Protein AF-A0A6A4VAV4-F1 (afdb_monomer_lite)

Sequence (435 aa):
MSGMREVYRAGWLKKITSDDKKKSFKNPRVEKVWMVFCVHDEQTPFLEQYGSRQAAAGHQPEFGYPLAECYHVSASIRPTLASEHEFVITLRQDVVKFSSSRSEVINDWISILRNQLHELKVLESKSNLYSKAPRLPMQFGLQRDPNSPLPAPPQPPVLSAPLLGSSAHWTRFDDEPSSPLPSPPPLPGVPSSAAPLTPPTPPAAGGRVAADEHDGAARQLSLREHQVMVLRREIAHRPGVRMMLPRRTVSGALALVDGFGAVWLAGWRWKEQPALACALHVGDRIASVAGVAVTSAAEFGRLVKQQQAPVVELVVQRMPHAIVVAMKREHEGQPLGLVRDGATGELLQVLPDGLAASHGLPARSGSADGLSLCNWYITEVNSRAVSLFSKGDELGSRLAAVGRDISLVVQPADLVKLLKRQLKAIRGYKQYVVQ

Organism: Amphibalanus amphitrite (NCBI:txid1232801)

Foldseek 3Di:
DAFDKAWLDKDWWWWWADPPPDPDLPATDTDIWIWTWIAGNLQWTKIFTDPDPVCVVVVNGPDIDTCLQWADKAWDPDDSDPQWTKIWIDGPVDIIMIIDNDPVVSVVVRVSVVVVCVVSVSYPPDDDPDDDDPPDPPPPDDDDPPPDDDDDDDDDDDDPDDDDDDDDDDDDDDDDDDDDDDDDDDDDDDDDDDDDDDDDDDDDDDDDPPPPPDDPDPPPDDPLSVVLVVLVVQLPPVQADKDKAFLCQQQAFFDWAADLQFIFTLFGLCVVCVVCLVPDFGQKTWQDKQPHGDRDPVVSNVSSVPDPDRIIMTGINRNNQKDKFKFFAPFQPQFQQFDDPQFFQWTPFRHCPGRVNVRPDDGWGQASNNPDTATKGWQDKSSFGDWRRGGGNPVVVVVNPDGGIIMTMIGGPNSSVSSVVVCVVDVVSVSGTGD

pLDDT: mean 78.25, std 22.84, range [26.05, 98.12]

Secondary structure (DSSP, 8-state):
----EEEEEEEEEEEEE--TT----S--EEEEEEEEEEEETTTEEEEEEESSHHHHHTT--SEEEE-TTEEEEEE-SS-SSTT-EEEEEEESS-EEEEEES-HHHHHHHHHHHHHHHHHTTSS-SS---PPP-------------TTSPPPPPPPPP-------------------------PPPP-----------PPPPPPP------------------HHHHHHHHHHHHHH-TT-EEEEEEHHHHHHTEEEEEETTEEEEEEE-TTT-GGGGGT--TTPEEEEETTEE-SSHHHHHHHHHH--SSEEEEEEE--TT-EEEEEE-SSTT---SEEE-SSSSEEEEE-TTSHHHHTT--SSEEPTTSSSEE-EEEEEETTEEPPTT--TTHHHHHHHHS-SEEEEEEEEHHHHHHHHHHHHHSTTGGGG---

Radius of gyration: 32.12 Å; chains: 1; bounding box: 77×94×71 Å

InterPro domains:
  IPR011993 PH-like domain superfamily [G3DSA:2.30.29.30] (2-116)
  IPR036034 PDZ superfamily [G3DSA:2.30.42.10] (271-326)
  IPR036034 PDZ superfamily [SSF50156] (272-330)
  IPR051230 Amyloid-beta 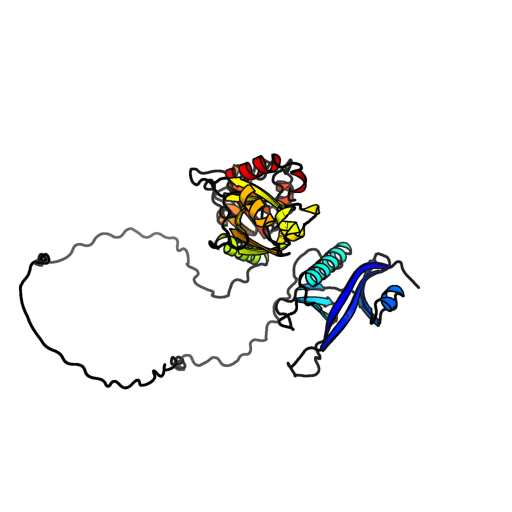A4 Precursor Protein-Binding [PTHR12345] (256-422)

Structure (mmCIF, N/CA/C/O backbone):
data_AF-A0A6A4VAV4-F1
#
_entry.id   AF-A0A6A4VAV4-F1
#
loop_
_atom_site.group_PDB
_atom_site.id
_atom_site.type_symbol
_atom_site.label_atom_id
_atom_site.label_alt_id
_atom_site.label_comp_id
_atom_site.label_asym_id
_atom_site.label_entity_id
_atom_site.label_seq_id
_atom_site.pdbx_PDB_ins_code
_atom_site.Cartn_x
_atom_site.Cartn_y
_atom_site.Cartn_z
_atom_site.occupancy
_atom_site.B_iso_or_equiv
_atom_site.auth_seq_id
_atom_site.auth_comp_id
_atom_site.auth_asym_id
_atom_site.auth_atom_id
_atom_site.pdbx_PDB_model_num
ATOM 1 N N . MET A 1 1 ? 33.972 25.499 23.492 1.00 36.56 1 MET A N 1
ATOM 2 C CA . MET A 1 1 ? 33.614 26.351 22.340 1.00 36.56 1 MET A CA 1
ATOM 3 C C . MET A 1 1 ? 32.348 25.751 21.764 1.00 36.56 1 MET A C 1
ATOM 5 O O . MET A 1 1 ? 32.410 24.633 21.278 1.00 36.56 1 MET A O 1
ATOM 9 N N . SER A 1 2 ? 31.197 26.383 22.003 1.00 47.34 2 SER A N 1
ATOM 10 C CA . SER A 1 2 ? 29.895 25.807 21.648 1.00 47.34 2 SER A CA 1
ATOM 11 C C . SER A 1 2 ? 29.624 26.073 20.175 1.00 47.34 2 SER A C 1
ATOM 13 O O . SER A 1 2 ? 29.247 27.188 19.820 1.00 47.34 2 SER A O 1
ATOM 15 N N . GLY A 1 3 ? 29.848 25.061 19.342 1.00 57.44 3 GLY A N 1
ATOM 16 C CA . GLY A 1 3 ? 29.290 25.013 17.996 1.00 57.44 3 GLY A CA 1
ATOM 17 C C . GLY A 1 3 ? 27.760 25.062 18.024 1.00 57.44 3 GLY A C 1
ATOM 18 O O . GLY A 1 3 ? 27.133 24.884 19.079 1.00 57.44 3 GLY A O 1
ATOM 19 N N . MET A 1 4 ? 27.144 25.334 16.877 1.00 74.50 4 MET A N 1
ATOM 20 C CA . MET A 1 4 ? 25.686 25.326 16.755 1.00 74.50 4 MET A CA 1
ATOM 21 C C . MET A 1 4 ? 25.205 23.874 16.850 1.00 74.50 4 MET A C 1
ATOM 23 O O . MET A 1 4 ? 25.544 23.043 16.013 1.00 74.50 4 MET A O 1
ATOM 27 N N . ARG A 1 5 ? 24.449 23.550 17.904 1.00 85.06 5 ARG A N 1
ATOM 28 C CA . ARG A 1 5 ? 23.955 22.194 18.179 1.00 85.06 5 ARG A CA 1
ATOM 29 C C . ARG A 1 5 ? 22.462 22.116 17.900 1.00 85.06 5 ARG A C 1
ATOM 31 O O . ARG A 1 5 ? 21.663 22.710 18.624 1.00 85.06 5 ARG A O 1
ATOM 38 N N . GLU A 1 6 ? 22.082 21.305 16.926 1.00 88.44 6 GLU A N 1
ATOM 39 C CA . GLU A 1 6 ? 20.685 21.028 16.613 1.00 88.44 6 GLU A CA 1
ATOM 40 C C . GLU A 1 6 ? 20.269 19.658 17.157 1.00 88.44 6 GLU A C 1
ATOM 42 O O . GLU A 1 6 ? 20.900 18.639 16.877 1.00 88.44 6 GLU A O 1
ATOM 47 N N . VAL A 1 7 ? 19.207 19.621 17.966 1.00 90.06 7 VAL A N 1
ATOM 48 C CA . VAL A 1 7 ? 18.705 18.390 18.590 1.00 90.06 7 VAL A CA 1
ATOM 49 C C . VAL A 1 7 ? 17.543 17.830 17.779 1.00 90.06 7 VAL A C 1
ATOM 51 O O . VAL A 1 7 ? 16.471 18.423 17.726 1.00 90.06 7 VAL A O 1
ATOM 54 N N . TYR A 1 8 ? 17.730 16.630 17.236 1.00 88.06 8 TYR A N 1
ATOM 55 C CA . TYR A 1 8 ? 16.734 15.943 16.412 1.00 88.06 8 TYR A CA 1
ATOM 56 C C . TYR A 1 8 ? 15.866 14.988 17.226 1.00 88.06 8 TYR A C 1
ATOM 58 O O . TYR A 1 8 ? 14.687 14.782 16.928 1.00 88.06 8 TYR A O 1
ATOM 66 N N . ARG A 1 9 ? 16.433 14.388 18.280 1.00 92.94 9 ARG A N 1
ATOM 67 C CA . ARG A 1 9 ? 15.683 13.516 19.185 1.00 92.94 9 ARG A CA 1
ATOM 68 C C . ARG A 1 9 ? 16.290 13.484 20.578 1.00 92.94 9 ARG A C 1
ATOM 70 O O . ARG A 1 9 ? 17.496 13.356 20.719 1.00 92.94 9 ARG A O 1
ATOM 77 N N . ALA A 1 10 ? 15.450 13.510 21.611 1.00 94.12 10 ALA A N 1
ATOM 78 C CA . ALA A 1 10 ? 15.866 13.276 22.990 1.00 94.12 10 ALA A CA 1
ATOM 79 C C . ALA A 1 10 ? 14.860 12.387 23.730 1.00 94.12 10 ALA A C 1
ATOM 81 O O . ALA A 1 10 ? 13.654 12.468 23.486 1.00 94.12 10 ALA A O 1
ATOM 82 N N . GLY A 1 11 ? 15.337 11.545 24.645 1.00 93.19 11 GLY A N 1
ATOM 83 C CA . GLY A 1 11 ? 14.458 10.730 25.478 1.00 93.19 11 GLY A CA 1
ATOM 84 C C . GLY A 1 11 ? 15.163 9.630 26.263 1.00 93.19 11 GLY A C 1
ATOM 85 O O . GLY A 1 11 ? 16.340 9.342 26.063 1.00 93.19 11 GLY A O 1
ATOM 86 N N . TRP A 1 12 ? 14.406 8.993 27.156 1.00 93.81 12 TRP A N 1
ATOM 87 C CA . TRP A 1 12 ? 14.883 7.853 27.935 1.00 93.81 12 TRP A CA 1
ATOM 88 C C . TRP A 1 12 ? 15.000 6.596 27.073 1.00 93.81 12 TRP A C 1
ATOM 90 O O . TRP A 1 12 ? 14.033 6.196 26.421 1.00 93.81 12 TRP A O 1
ATOM 100 N N . LEU A 1 13 ? 16.154 5.940 27.156 1.00 94.25 13 LEU A N 1
ATOM 101 C CA . LEU A 1 13 ? 16.401 4.608 26.612 1.00 94.25 13 LEU A CA 1
ATOM 102 C C . LEU A 1 13 ? 17.072 3.729 27.667 1.00 94.25 13 LEU A C 1
ATOM 104 O O . LEU A 1 13 ? 17.615 4.219 28.657 1.00 94.25 13 LEU A O 1
ATOM 108 N N . LYS A 1 14 ? 17.016 2.417 27.463 1.00 93.44 14 LYS A N 1
A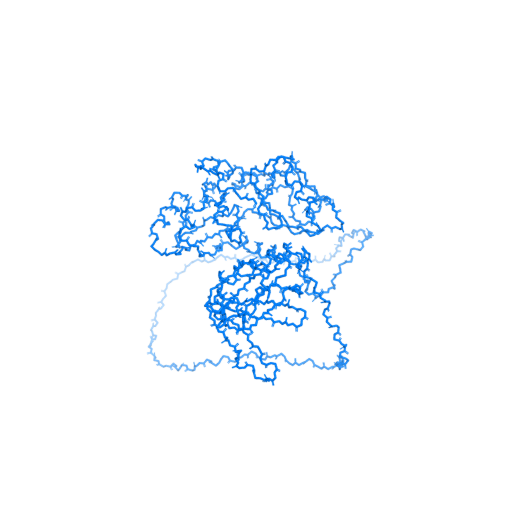TOM 109 C CA . LYS A 1 14 ? 17.771 1.448 28.252 1.00 93.44 14 LYS A CA 1
ATOM 110 C C . LYS A 1 14 ? 18.984 1.005 27.439 1.00 93.44 14 LYS A C 1
ATOM 112 O O . LYS A 1 14 ? 18.829 0.381 26.400 1.00 93.44 14 LYS A O 1
ATOM 117 N N . LYS A 1 15 ? 20.190 1.364 27.860 1.00 91.81 15 LYS A N 1
ATOM 118 C CA . LYS A 1 15 ? 21.441 0.940 27.229 1.00 91.81 15 LYS A CA 1
ATOM 119 C C . LYS A 1 15 ? 21.778 -0.473 27.687 1.00 91.81 15 LYS A C 1
ATOM 121 O O . LYS A 1 15 ? 21.835 -0.735 28.886 1.00 91.81 15 LYS A O 1
ATOM 126 N N . ILE A 1 16 ? 22.008 -1.368 26.734 1.00 90.12 16 ILE A N 1
ATOM 127 C CA . ILE A 1 16 ? 22.388 -2.757 26.983 1.00 90.12 16 ILE A CA 1
ATOM 128 C C . ILE A 1 16 ? 23.901 -2.868 26.795 1.00 90.12 16 ILE A C 1
ATOM 130 O O . ILE A 1 16 ? 24.410 -2.627 25.701 1.00 90.12 16 ILE A O 1
ATOM 134 N N . THR A 1 17 ? 24.619 -3.255 27.848 1.00 83.81 17 THR A N 1
ATOM 135 C CA . THR A 1 17 ? 26.060 -3.539 27.796 1.00 83.81 17 THR A CA 1
ATOM 136 C C . THR A 1 17 ? 26.310 -5.041 27.951 1.00 83.81 17 THR A C 1
ATOM 138 O O . THR A 1 17 ? 25.770 -5.693 28.851 1.00 83.81 17 THR A O 1
ATOM 141 N N . SER A 1 18 ? 27.098 -5.601 27.028 1.00 65.38 18 SER A N 1
ATOM 142 C CA . SER A 1 18 ? 27.566 -6.990 27.073 1.00 65.38 18 SER A CA 1
ATOM 143 C C . SER A 1 18 ? 28.964 -7.001 27.682 1.00 65.38 18 SER A C 1
ATOM 145 O O . SER A 1 18 ? 29.849 -6.300 27.202 1.00 65.38 18 SER A O 1
ATOM 147 N N . ASP A 1 19 ? 29.157 -7.747 28.765 1.00 54.88 19 ASP A N 1
ATOM 148 C CA . ASP A 1 19 ? 30.446 -7.835 29.453 1.00 54.88 19 ASP A CA 1
ATOM 149 C C . ASP A 1 19 ? 31.279 -8.945 28.785 1.00 54.88 19 ASP A C 1
ATOM 151 O O . ASP A 1 19 ? 31.234 -10.106 29.196 1.00 54.88 19 ASP A O 1
ATOM 155 N N . ASP A 1 20 ? 32.015 -8.615 27.715 1.00 47.38 20 ASP A N 1
ATOM 156 C CA . ASP A 1 20 ? 32.758 -9.597 26.895 1.00 47.38 20 ASP A CA 1
ATOM 157 C C . ASP A 1 20 ? 33.827 -10.384 27.682 1.00 47.38 20 ASP A C 1
ATOM 159 O O . ASP A 1 20 ? 34.328 -11.414 27.229 1.00 47.38 20 ASP A O 1
ATOM 163 N N . LYS A 1 21 ? 34.159 -9.950 28.905 1.00 45.97 21 LYS A N 1
ATOM 164 C CA . LYS A 1 21 ? 35.156 -10.600 29.769 1.00 45.97 21 LYS A CA 1
ATOM 165 C C . LYS A 1 21 ? 34.605 -11.722 30.648 1.00 45.97 21 LYS A C 1
ATOM 167 O O . LYS A 1 21 ? 35.391 -12.418 31.290 1.00 45.97 21 LYS A O 1
ATOM 172 N N . LYS A 1 22 ? 33.289 -11.954 30.690 1.00 43.97 22 LYS A N 1
ATOM 173 C CA . LYS A 1 22 ? 32.706 -13.060 31.463 1.00 43.97 22 LYS A CA 1
ATOM 174 C C . LYS A 1 22 ? 31.881 -13.954 30.552 1.00 43.97 22 LYS A C 1
ATOM 176 O O . LYS A 1 22 ? 30.805 -13.580 30.109 1.00 43.97 22 LYS A O 1
ATOM 181 N N . LYS A 1 23 ? 32.350 -15.194 30.367 1.00 39.53 23 LYS A N 1
ATOM 182 C CA . LYS A 1 23 ? 31.624 -16.332 29.764 1.00 39.53 23 LYS A CA 1
ATOM 183 C C . LYS A 1 23 ? 30.391 -16.760 30.593 1.00 39.53 23 LYS A C 1
ATOM 185 O O . LYS A 1 23 ? 30.152 -17.945 30.796 1.00 39.53 23 LYS A O 1
ATOM 190 N N . SER A 1 24 ? 29.627 -15.810 31.124 1.00 41.53 24 SER A N 1
ATOM 191 C CA . SER A 1 24 ? 28.392 -16.039 31.861 1.00 41.53 24 SER A CA 1
ATOM 192 C C . SER A 1 24 ? 27.246 -15.425 31.067 1.00 41.53 24 SER A C 1
ATOM 194 O O . SER A 1 24 ? 26.990 -14.227 31.132 1.00 41.53 24 SER A O 1
ATOM 196 N N . PHE A 1 25 ? 26.541 -16.273 30.322 1.00 51.19 25 PHE A N 1
ATOM 197 C CA . PHE A 1 25 ? 25.332 -15.976 29.540 1.00 51.19 25 PHE A CA 1
ATOM 198 C C . PHE A 1 25 ? 24.112 -15.559 30.395 1.00 51.19 25 PHE A C 1
ATOM 200 O O . PHE A 1 25 ? 22.973 -15.771 29.993 1.00 51.19 25 PHE A O 1
ATOM 207 N N . LYS A 1 26 ? 24.308 -15.023 31.605 1.00 54.31 26 LYS A N 1
ATOM 208 C CA . LYS A 1 26 ? 23.257 -14.984 32.634 1.00 54.31 26 LYS A CA 1
ATOM 209 C C . LYS A 1 26 ? 22.776 -13.601 33.064 1.00 54.31 26 LYS A C 1
ATOM 211 O O . LYS A 1 26 ? 22.224 -13.515 34.146 1.00 54.31 26 LYS A O 1
ATOM 216 N N . ASN A 1 27 ? 22.957 -12.558 32.253 1.00 59.16 27 ASN A N 1
ATOM 217 C CA . ASN A 1 27 ? 22.056 -11.393 32.107 1.00 59.16 27 ASN A CA 1
ATOM 218 C C . ASN A 1 27 ? 22.860 -10.180 31.605 1.00 59.16 27 ASN A C 1
ATOM 220 O O . ASN A 1 27 ? 23.871 -9.837 32.223 1.00 59.16 27 ASN A O 1
ATOM 224 N N . PRO A 1 28 ? 22.432 -9.508 30.523 1.00 70.94 28 PRO A N 1
ATOM 225 C CA . PRO A 1 28 ? 23.055 -8.257 30.101 1.00 70.94 28 PRO A CA 1
ATOM 226 C C . PRO A 1 28 ? 22.846 -7.167 31.162 1.00 70.94 28 PRO A C 1
ATOM 228 O O . PRO A 1 28 ? 21.805 -7.126 31.824 1.00 70.94 28 PRO A O 1
ATOM 231 N N . ARG A 1 29 ? 23.810 -6.253 31.310 1.00 82.00 29 ARG A N 1
ATOM 232 C CA . ARG A 1 29 ? 23.615 -5.065 32.152 1.00 82.00 29 ARG A CA 1
ATOM 233 C C . ARG A 1 29 ? 22.780 -4.049 31.386 1.00 82.00 29 ARG A C 1
ATOM 235 O O . ARG A 1 29 ? 23.094 -3.722 30.243 1.00 82.00 29 ARG A O 1
ATOM 242 N N . VAL A 1 30 ? 21.727 -3.558 32.030 1.00 85.75 30 VAL A N 1
ATOM 243 C CA . VAL A 1 30 ? 20.760 -2.634 31.435 1.00 85.75 30 VAL A CA 1
ATOM 244 C C . VAL A 1 30 ? 20.729 -1.362 32.266 1.00 85.75 30 VAL A C 1
ATOM 246 O O . VAL A 1 30 ? 20.375 -1.399 33.442 1.00 85.75 30 VAL A O 1
ATOM 249 N N . GLU A 1 31 ? 21.085 -0.239 31.656 1.00 89.88 31 GLU A N 1
ATOM 250 C CA . GLU A 1 31 ? 21.166 1.060 32.323 1.00 89.88 31 GLU A CA 1
ATOM 251 C C . GLU A 1 31 ? 20.177 2.042 31.692 1.00 89.88 31 GLU A C 1
ATOM 253 O O . GLU A 1 31 ? 20.139 2.199 30.473 1.00 89.88 31 GLU A O 1
ATOM 258 N N . LYS A 1 32 ? 19.352 2.710 32.504 1.00 91.88 32 LYS A N 1
ATOM 259 C CA . LYS A 1 32 ? 18.422 3.727 32.002 1.00 91.88 32 LYS A CA 1
ATOM 260 C C . LYS A 1 32 ? 19.161 5.053 31.839 1.00 91.88 32 LYS A C 1
ATOM 262 O O . LYS A 1 32 ? 19.574 5.646 32.826 1.00 91.88 32 LYS A O 1
ATOM 267 N N . VAL A 1 33 ? 19.252 5.534 30.606 1.00 92.69 33 VAL A N 1
ATOM 268 C CA . VAL A 1 33 ? 20.050 6.705 30.227 1.00 92.69 33 VAL A CA 1
ATOM 269 C C . VAL A 1 33 ? 19.212 7.715 29.450 1.00 92.69 33 VAL A C 1
ATOM 271 O O . VAL A 1 33 ? 18.290 7.341 28.713 1.00 92.69 33 VAL A O 1
ATOM 274 N N . TRP A 1 34 ? 19.501 9.006 29.624 1.00 93.38 34 TRP A N 1
ATOM 275 C CA . TRP A 1 34 ? 18.897 10.055 28.807 1.00 93.38 34 TRP A CA 1
ATOM 276 C C . TRP A 1 34 ? 19.746 10.248 27.557 1.00 93.38 34 TRP A C 1
ATOM 278 O O . TRP 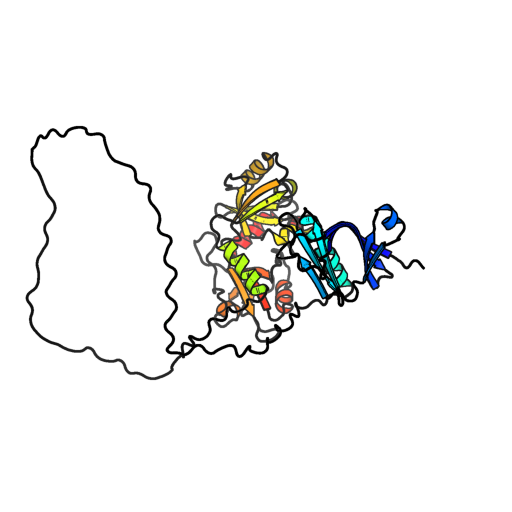A 1 34 ? 20.889 10.692 27.636 1.00 93.38 34 TRP A O 1
ATOM 288 N N . MET A 1 35 ? 19.189 9.894 26.404 1.00 95.31 35 MET A N 1
ATOM 289 C CA . MET A 1 35 ? 19.895 9.959 25.130 1.00 95.31 35 MET A CA 1
ATOM 290 C C . MET A 1 35 ? 19.457 11.187 24.349 1.00 95.31 35 MET A C 1
ATOM 292 O O . MET A 1 35 ? 18.269 11.524 24.334 1.00 95.31 35 MET A O 1
ATOM 296 N N . VAL A 1 36 ? 20.403 11.822 23.664 1.00 95.06 36 VAL A N 1
ATOM 297 C CA . VAL A 1 36 ? 20.149 12.925 22.737 1.00 95.06 36 VAL A CA 1
ATOM 298 C C . VAL A 1 36 ? 20.874 12.660 21.427 1.00 95.06 36 VAL A C 1
ATOM 300 O O . VAL A 1 36 ? 22.090 12.526 21.404 1.00 95.06 36 VAL A O 1
ATOM 303 N N . PHE A 1 37 ? 20.128 12.584 20.333 1.00 95.75 37 PHE A N 1
ATOM 304 C CA . PHE A 1 37 ? 20.677 12.619 18.987 1.00 95.75 37 PHE A CA 1
ATOM 305 C C . PHE A 1 37 ? 20.674 14.064 18.485 1.00 95.75 37 PHE A C 1
ATOM 307 O O . PHE A 1 37 ? 19.617 14.705 18.415 1.00 95.75 37 PHE A O 1
ATOM 314 N N . CYS A 1 38 ? 21.860 14.569 18.163 1.00 90.88 38 CYS A N 1
ATOM 315 C CA . CYS A 1 38 ? 22.074 15.936 17.712 1.00 90.88 38 CYS A CA 1
ATOM 316 C C . CYS A 1 38 ? 23.144 16.018 16.623 1.00 90.88 38 CYS A C 1
ATOM 318 O O . CYS A 1 38 ? 24.004 15.145 16.518 1.00 90.88 38 CYS A O 1
ATOM 320 N N . VAL A 1 39 ? 23.106 17.098 15.850 1.00 90.56 39 VAL A N 1
ATOM 321 C CA . VAL A 1 39 ? 24.124 17.445 14.857 1.00 90.56 39 VAL A CA 1
ATOM 322 C C . VAL A 1 39 ? 24.806 18.727 15.314 1.00 90.56 39 VAL A C 1
ATOM 324 O O . VAL A 1 39 ? 24.139 19.701 15.662 1.00 90.56 39 VAL A O 1
ATOM 327 N N . HIS A 1 40 ? 26.132 18.700 15.370 1.00 86.31 40 HIS A N 1
ATOM 328 C CA . HIS A 1 40 ? 26.968 19.849 15.705 1.00 86.31 40 HIS A CA 1
ATOM 329 C C . HIS A 1 40 ? 27.532 20.460 14.432 1.00 86.31 40 HIS A C 1
ATOM 331 O O . HIS A 1 40 ? 28.020 19.728 13.563 1.00 86.31 40 HIS A O 1
ATOM 337 N N . ASP A 1 41 ? 27.466 21.786 14.346 1.00 85.62 41 ASP A N 1
ATOM 338 C CA . ASP A 1 41 ? 27.996 22.592 13.243 1.00 85.62 41 ASP A CA 1
ATOM 339 C C . ASP A 1 41 ? 27.487 22.122 11.870 1.00 85.62 41 ASP A C 1
ATOM 341 O O . ASP A 1 41 ? 28.230 22.092 10.893 1.00 85.62 41 ASP A O 1
ATOM 345 N N . GLU A 1 42 ? 26.222 21.682 11.827 1.00 79.75 42 GLU A N 1
ATOM 346 C CA . GLU A 1 42 ? 25.503 21.168 10.644 1.00 79.75 42 GLU A CA 1
ATOM 347 C C . GLU A 1 42 ? 26.133 19.940 9.954 1.00 79.75 42 GLU A C 1
ATOM 349 O O . GLU A 1 42 ? 25.602 19.444 8.964 1.00 79.75 42 GLU A O 1
ATOM 354 N N . GLN A 1 43 ? 27.242 19.408 10.473 1.00 81.75 43 GLN A N 1
ATOM 355 C CA . GLN A 1 43 ? 28.018 18.363 9.794 1.00 81.75 43 GLN A CA 1
ATOM 356 C C . GLN A 1 43 ? 28.270 17.131 10.656 1.00 81.75 43 GLN A C 1
ATOM 358 O O . GLN A 1 43 ? 28.465 16.039 10.124 1.00 81.75 43 GLN A O 1
ATOM 363 N N . THR A 1 44 ? 28.270 17.278 11.980 1.00 87.75 44 THR A N 1
ATOM 364 C CA . THR A 1 44 ? 28.823 16.261 12.881 1.00 87.75 44 THR A CA 1
ATOM 365 C C . THR A 1 44 ? 27.720 15.606 13.713 1.00 87.75 44 THR A C 1
ATOM 367 O O . THR A 1 44 ? 27.301 16.175 14.725 1.00 87.75 44 THR A O 1
ATOM 370 N N . PRO A 1 45 ? 27.206 14.423 13.325 1.00 93.88 45 PRO A N 1
ATOM 371 C CA . PRO A 1 45 ? 26.155 13.756 14.077 1.00 93.88 45 PRO A CA 1
ATOM 372 C C . PRO A 1 45 ? 26.719 13.023 15.298 1.00 93.88 45 PRO A C 1
ATOM 374 O O . PRO A 1 45 ? 27.664 12.235 15.200 1.00 93.88 45 PRO A O 1
ATOM 377 N N . PHE A 1 46 ? 26.075 13.227 16.443 1.00 93.94 46 PHE A N 1
ATOM 378 C CA . PHE A 1 46 ? 26.403 12.585 17.710 1.00 93.94 46 PHE A CA 1
ATOM 379 C C . PHE A 1 46 ? 25.166 11.977 18.360 1.00 93.94 46 PHE A C 1
ATOM 381 O O . PHE A 1 46 ? 24.078 12.556 18.348 1.00 93.94 46 PHE A O 1
ATOM 388 N N . LEU A 1 47 ? 25.360 10.820 18.993 1.00 95.00 47 LEU A N 1
ATOM 389 C CA . LEU A 1 47 ? 24.423 10.284 19.971 1.00 95.00 47 LEU A CA 1
ATOM 390 C C . LEU A 1 47 ? 25.028 10.450 21.367 1.00 95.00 47 LEU A C 1
ATOM 392 O O . LEU A 1 47 ? 25.937 9.727 21.760 1.00 95.00 47 LEU A O 1
ATOM 396 N N . GLU A 1 48 ? 24.530 11.422 22.111 1.00 94.44 48 GLU A N 1
ATOM 397 C CA . GLU A 1 48 ? 25.037 11.819 23.419 1.00 94.44 48 GLU A CA 1
ATOM 398 C C . GLU A 1 48 ? 24.239 11.157 24.548 1.00 94.44 48 GLU A C 1
ATOM 400 O O . GLU A 1 48 ? 23.010 11.060 24.499 1.00 94.44 48 GLU A O 1
ATOM 405 N N . GLN A 1 49 ? 24.950 10.713 25.578 1.00 92.62 49 GLN A N 1
ATOM 406 C CA . GLN A 1 49 ? 24.426 10.106 26.793 1.00 92.62 49 GLN A CA 1
ATOM 407 C C . GLN A 1 49 ? 24.550 11.090 27.959 1.00 92.62 49 GLN A C 1
ATOM 409 O O . GLN A 1 49 ? 25.598 11.701 28.170 1.00 92.62 49 GLN A O 1
ATOM 414 N N . TYR A 1 50 ? 23.485 11.180 28.749 1.00 90.69 50 TYR A N 1
ATOM 415 C CA . TYR A 1 50 ? 23.406 12.012 29.940 1.00 90.69 50 TYR A CA 1
ATOM 416 C C . TYR A 1 50 ? 22.811 11.223 31.109 1.00 90.69 50 TYR A C 1
ATOM 418 O O . TYR A 1 50 ? 21.832 10.487 30.932 1.00 90.69 50 TYR A O 1
ATOM 426 N N . GLY A 1 51 ? 23.325 11.450 32.319 1.00 84.44 51 GLY A N 1
ATOM 427 C CA . GLY A 1 51 ? 22.737 10.921 33.550 1.00 84.44 51 GLY A CA 1
ATOM 428 C C . GLY A 1 51 ? 21.443 11.628 33.955 1.00 84.44 51 GLY A C 1
ATOM 429 O O . GLY A 1 51 ? 20.619 11.065 34.675 1.00 84.44 51 GLY A O 1
ATOM 430 N N . SER A 1 52 ? 21.204 12.853 33.466 1.00 84.50 52 SER A N 1
ATOM 431 C CA . SER A 1 52 ? 19.975 13.602 33.747 1.00 84.50 52 SER A CA 1
ATOM 432 C C . SER A 1 52 ? 19.536 14.509 32.597 1.00 84.50 52 SER A C 1
ATOM 434 O O . SER A 1 52 ? 20.325 14.950 31.759 1.00 84.50 52 SER A O 1
ATOM 436 N N . ARG A 1 53 ? 18.243 14.854 32.591 1.00 82.06 53 ARG A N 1
ATOM 437 C CA . ARG A 1 53 ? 17.681 15.827 31.643 1.00 82.06 53 ARG A CA 1
ATOM 438 C C . ARG A 1 53 ? 18.254 17.235 31.860 1.00 82.06 53 ARG A C 1
ATOM 440 O O . ARG A 1 53 ? 18.370 17.977 30.890 1.00 82.06 53 ARG A O 1
ATOM 447 N N . GLN A 1 54 ? 18.613 17.606 33.094 1.00 83.25 54 GLN A N 1
ATOM 448 C CA . GLN A 1 54 ? 19.246 18.903 33.363 1.00 83.25 54 GLN A CA 1
ATOM 449 C C . GLN A 1 54 ? 20.652 18.981 32.752 1.00 83.25 54 GLN A C 1
ATOM 451 O O . GLN A 1 54 ? 20.972 19.979 32.112 1.00 83.25 54 GLN A O 1
ATOM 456 N N . ALA A 1 55 ? 21.451 17.913 32.863 1.00 82.50 55 ALA A N 1
ATOM 457 C CA . ALA A 1 55 ? 22.771 17.844 32.228 1.00 82.50 55 ALA A CA 1
ATOM 458 C C . ALA A 1 55 ? 22.677 17.967 30.694 1.00 82.50 55 ALA A C 1
ATOM 460 O O . ALA A 1 55 ? 23.499 18.636 30.067 1.00 82.50 55 ALA A O 1
ATOM 461 N N . ALA A 1 56 ? 21.617 17.408 30.096 1.00 84.06 56 ALA A N 1
ATOM 462 C CA . ALA A 1 56 ? 21.335 17.546 28.667 1.00 84.06 56 ALA A CA 1
ATOM 463 C C . ALA A 1 56 ? 21.017 18.982 28.231 1.00 84.06 56 ALA A C 1
ATOM 465 O O . ALA A 1 56 ? 21.425 19.392 27.140 1.00 84.06 56 ALA A O 1
ATOM 466 N N . ALA A 1 57 ? 20.315 19.744 29.076 1.00 78.81 57 ALA A N 1
ATOM 467 C CA . ALA A 1 57 ? 20.027 21.156 28.834 1.00 78.81 57 ALA A CA 1
ATOM 468 C C . ALA A 1 57 ? 21.290 22.026 28.938 1.00 78.81 57 ALA A C 1
ATOM 470 O O . ALA A 1 57 ? 21.440 22.968 28.169 1.00 78.81 57 ALA A O 1
ATOM 471 N N . GLY A 1 58 ? 22.213 21.675 29.839 1.00 81.44 58 GLY A N 1
ATOM 472 C CA . GLY A 1 58 ? 23.519 22.329 29.975 1.00 81.44 58 GLY A CA 1
ATOM 473 C C . GLY A 1 58 ? 24.577 21.880 28.962 1.00 81.44 58 GLY A C 1
ATOM 474 O O . GLY A 1 58 ? 25.710 22.337 29.057 1.00 81.44 58 GLY A O 1
ATOM 475 N N . HIS A 1 59 ? 24.231 20.981 28.029 1.00 84.31 59 HIS A N 1
ATOM 476 C CA . HIS A 1 59 ? 25.147 20.383 27.047 1.00 84.31 59 HIS A CA 1
ATOM 477 C C . HIS A 1 59 ? 26.423 19.797 27.679 1.00 84.31 59 HIS A C 1
ATOM 479 O O . HIS A 1 59 ? 27.534 19.988 27.194 1.00 84.31 59 HIS A O 1
ATOM 485 N N . GLN A 1 60 ? 26.253 19.057 28.776 1.00 82.50 60 GLN A N 1
ATOM 486 C CA . GLN A 1 60 ? 27.330 18.341 29.468 1.00 82.50 60 GLN A CA 1
ATOM 487 C C . GLN A 1 60 ? 27.148 16.821 29.317 1.00 82.50 60 GLN A C 1
ATOM 489 O O . GLN A 1 60 ? 26.598 16.185 30.221 1.00 82.50 60 GLN A O 1
ATOM 494 N N . PRO A 1 61 ? 27.501 16.232 28.156 1.00 88.50 61 PRO A N 1
ATOM 495 C CA . PRO A 1 61 ? 27.357 14.797 27.941 1.00 88.50 61 PRO A CA 1
ATOM 496 C C . PRO A 1 61 ? 28.369 14.019 28.784 1.00 88.50 61 PRO A C 1
ATOM 498 O O . PRO A 1 61 ? 29.543 14.372 28.845 1.00 88.50 61 PRO A O 1
ATOM 501 N N . GLU A 1 62 ? 27.921 12.926 29.399 1.00 86.94 62 GLU A N 1
ATOM 502 C CA . GLU A 1 62 ? 28.811 11.977 30.085 1.00 86.94 62 GLU A CA 1
ATOM 503 C C . GLU A 1 62 ? 29.611 11.154 29.076 1.00 86.94 62 GLU A C 1
ATOM 505 O O . GLU A 1 62 ? 30.757 10.780 29.313 1.00 86.94 62 GLU A O 1
ATOM 510 N N . PHE A 1 63 ? 28.979 10.856 27.942 1.00 85.94 63 PHE A N 1
ATOM 511 C CA . PHE A 1 63 ? 29.559 10.081 26.861 1.00 85.94 63 PHE A CA 1
ATOM 512 C C . PHE A 1 63 ? 28.898 10.469 25.534 1.00 85.94 63 PHE A C 1
ATOM 514 O O . PHE A 1 63 ? 27.718 10.817 25.510 1.00 85.94 63 PHE A O 1
ATOM 521 N N . GLY A 1 64 ? 29.621 10.384 24.419 1.00 87.62 64 GLY A N 1
ATOM 522 C CA . GLY A 1 64 ? 29.079 10.650 23.087 1.00 87.62 64 GLY A CA 1
ATOM 523 C C . GLY A 1 64 ? 29.571 9.631 22.070 1.00 87.62 64 GLY A C 1
ATOM 524 O O . GLY A 1 64 ? 30.770 9.389 21.972 1.00 87.62 64 GLY A O 1
ATOM 525 N N . TYR A 1 65 ? 28.651 9.049 21.303 1.00 89.88 65 TYR A N 1
ATOM 526 C CA . TYR A 1 65 ? 28.985 8.207 20.158 1.00 89.88 65 TYR A CA 1
ATOM 527 C C . TYR A 1 65 ? 29.090 9.087 18.909 1.00 89.88 65 TYR A C 1
ATOM 529 O O . TYR A 1 65 ? 28.060 9.627 18.482 1.00 89.88 65 TYR A O 1
ATOM 537 N N . PRO A 1 66 ? 30.282 9.244 18.307 1.00 89.88 66 PRO A N 1
ATOM 538 C CA . PRO A 1 66 ? 30.398 9.884 17.007 1.00 89.88 66 PRO A CA 1
ATOM 539 C C . PRO A 1 66 ? 29.727 8.989 15.965 1.00 89.88 66 PRO A C 1
ATOM 541 O O . PRO A 1 66 ? 30.080 7.820 15.807 1.00 89.88 66 PRO A O 1
ATOM 544 N N . LEU A 1 67 ? 28.738 9.529 15.257 1.00 91.75 67 LEU A N 1
ATOM 545 C CA . LEU A 1 67 ? 27.994 8.767 14.256 1.00 91.75 67 LEU A CA 1
ATOM 546 C C . LEU A 1 67 ? 28.562 8.937 12.847 1.00 91.75 67 LEU A C 1
ATOM 548 O O . LEU A 1 67 ? 28.058 8.287 11.944 1.00 91.75 67 LEU A O 1
ATOM 552 N N . ALA A 1 68 ? 29.606 9.749 12.651 1.00 87.94 68 ALA A N 1
ATOM 553 C CA . ALA A 1 68 ? 30.228 9.991 11.343 1.00 87.94 68 ALA A CA 1
ATOM 554 C C . ALA A 1 68 ? 30.708 8.706 10.635 1.00 87.94 68 ALA A C 1
ATOM 556 O O . ALA A 1 68 ? 30.718 8.648 9.412 1.00 87.94 68 ALA A O 1
ATOM 557 N N . GLU A 1 69 ? 31.050 7.662 11.397 1.00 85.31 69 GLU A N 1
ATOM 558 C CA . GLU A 1 69 ? 31.404 6.331 10.883 1.00 85.31 69 GLU A CA 1
ATOM 559 C C . GLU A 1 69 ? 30.364 5.270 11.295 1.00 85.31 69 GLU A C 1
ATOM 561 O O . GLU A 1 69 ? 30.697 4.162 11.729 1.00 85.31 69 GLU A O 1
ATOM 566 N N . CYS A 1 70 ? 29.078 5.620 11.225 1.00 89.06 70 CYS A N 1
ATOM 567 C CA . CYS A 1 70 ? 27.992 4.672 11.444 1.00 89.06 70 CYS A CA 1
ATOM 568 C C . CYS A 1 70 ? 27.798 3.790 10.206 1.00 89.06 70 CYS A C 1
ATOM 570 O O . CYS A 1 70 ? 27.529 4.288 9.119 1.00 89.06 70 CYS A O 1
ATOM 572 N N . TYR A 1 71 ? 27.881 2.469 10.376 1.00 86.75 71 TYR A N 1
ATOM 573 C CA . TYR A 1 71 ? 27.639 1.509 9.296 1.00 86.75 71 TYR A CA 1
ATOM 574 C C . TYR A 1 71 ? 26.177 1.106 9.184 1.00 86.75 71 TYR A C 1
ATOM 576 O O . TYR A 1 71 ? 25.663 0.902 8.086 1.00 86.75 71 TYR A O 1
ATOM 584 N N . HIS A 1 72 ? 25.502 0.931 10.321 1.00 86.88 72 HIS A N 1
ATOM 585 C CA . HIS A 1 72 ? 24.086 0.599 10.318 1.00 86.88 72 HIS A CA 1
ATOM 586 C C . HIS A 1 72 ? 23.388 0.975 11.618 1.00 86.88 72 HIS A C 1
ATOM 588 O O . HIS A 1 72 ? 23.920 0.814 12.713 1.00 86.88 72 HIS A O 1
ATOM 594 N N . VAL A 1 73 ? 22.126 1.369 11.476 1.00 91.62 73 VAL A N 1
ATOM 595 C CA . VAL A 1 73 ? 21.143 1.458 12.559 1.00 91.62 73 VAL A CA 1
ATOM 596 C C . VAL A 1 73 ? 20.050 0.456 12.225 1.00 91.62 73 VAL A C 1
ATOM 598 O O . VAL A 1 73 ? 19.545 0.487 11.104 1.00 91.62 73 VAL A O 1
ATOM 601 N N . SER A 1 74 ? 19.680 -0.461 13.118 1.00 89.56 74 SER A N 1
ATOM 602 C CA . SER A 1 74 ? 18.660 -1.482 12.823 1.00 89.56 74 SER A CA 1
ATOM 603 C C . SER A 1 74 ? 17.926 -1.979 14.061 1.00 89.56 74 SER A C 1
ATOM 605 O O . SER A 1 74 ? 18.488 -1.981 15.149 1.00 89.56 74 SER A O 1
ATOM 607 N N . ALA A 1 75 ? 16.676 -2.418 13.900 1.00 88.50 75 ALA A N 1
ATOM 608 C CA . ALA A 1 75 ? 15.978 -3.149 14.953 1.00 88.50 75 ALA A CA 1
ATOM 609 C C . ALA A 1 75 ? 16.640 -4.520 15.162 1.00 88.50 75 ALA A C 1
ATOM 611 O O . ALA A 1 75 ? 17.014 -5.187 14.195 1.00 88.50 75 ALA A O 1
ATOM 612 N N . SER A 1 76 ? 16.759 -4.955 16.413 1.00 84.62 76 SER A N 1
ATOM 613 C CA . SER A 1 76 ? 17.250 -6.294 16.724 1.00 84.62 76 SER A CA 1
ATOM 614 C C . SER A 1 76 ? 16.183 -7.335 16.389 1.00 84.62 76 SER A C 1
ATOM 616 O O . SER A 1 76 ? 15.052 -7.255 16.865 1.00 84.62 76 SER A O 1
ATOM 618 N N . ILE A 1 77 ? 16.556 -8.343 15.596 1.00 73.75 77 ILE A N 1
ATOM 619 C CA . ILE A 1 77 ? 15.682 -9.476 15.238 1.00 73.75 77 ILE A CA 1
ATOM 620 C C . ILE A 1 77 ? 15.470 -10.402 16.444 1.00 73.75 77 ILE A C 1
ATOM 622 O O . ILE A 1 77 ? 14.425 -11.034 16.579 1.00 73.75 77 ILE A O 1
ATOM 626 N N . ARG A 1 78 ? 16.466 -10.478 17.332 1.00 70.81 78 ARG A N 1
ATOM 627 C CA . ARG A 1 78 ? 16.405 -11.246 18.573 1.00 70.81 78 ARG A CA 1
ATOM 628 C C . ARG A 1 78 ? 16.701 -10.302 19.736 1.00 70.81 78 ARG A C 1
ATOM 630 O O . ARG A 1 78 ? 17.877 -10.067 20.020 1.00 70.81 78 ARG A O 1
ATOM 637 N N . PRO A 1 79 ? 15.664 -9.744 20.378 1.00 72.94 79 PRO A N 1
ATOM 638 C CA . PRO A 1 79 ? 15.837 -8.996 21.608 1.00 72.94 79 PRO A CA 1
ATOM 639 C C . PRO A 1 79 ? 16.593 -9.837 22.635 1.00 72.94 79 PRO A C 1
ATOM 641 O O . PRO A 1 79 ? 16.320 -11.025 22.815 1.00 72.94 79 PRO A O 1
ATOM 644 N N . THR A 1 80 ? 17.562 -9.216 23.287 1.00 73.94 80 THR A N 1
ATOM 645 C CA . THR A 1 80 ? 18.282 -9.761 24.433 1.00 73.94 80 THR A CA 1
ATOM 646 C C . THR A 1 80 ? 17.330 -9.949 25.620 1.00 73.94 80 THR A C 1
ATOM 648 O O . THR A 1 80 ? 17.481 -10.896 26.389 1.00 73.94 80 THR A O 1
ATOM 651 N N . LEU A 1 81 ? 16.317 -9.084 25.743 1.00 72.06 81 LEU A N 1
ATOM 652 C CA . LEU A 1 81 ? 15.254 -9.160 26.747 1.00 72.06 81 LEU A CA 1
ATOM 653 C C . LEU A 1 81 ? 13.911 -9.503 26.084 1.00 72.06 81 LEU A C 1
ATOM 655 O O . LEU A 1 81 ? 13.430 -8.767 25.227 1.00 72.06 81 LEU A O 1
ATOM 659 N N . ALA A 1 82 ? 13.271 -10.597 26.510 1.00 69.38 82 ALA A N 1
ATOM 660 C CA . ALA A 1 82 ? 12.074 -11.150 25.859 1.00 69.38 82 ALA A CA 1
ATOM 661 C C . ALA A 1 82 ? 10.866 -10.191 25.781 1.00 69.38 82 ALA A C 1
ATOM 663 O O . ALA A 1 82 ? 10.022 -10.343 24.902 1.00 69.38 82 ALA A O 1
ATOM 664 N N . SER A 1 83 ? 10.772 -9.217 26.688 1.00 77.19 83 SER A N 1
ATOM 665 C CA . SER A 1 83 ? 9.670 -8.248 26.761 1.00 77.19 83 SER A CA 1
ATOM 666 C C . SER A 1 83 ? 10.049 -6.846 26.279 1.00 77.19 83 SER A C 1
ATOM 668 O O . SER A 1 83 ? 9.328 -5.890 26.565 1.00 77.19 83 SER A O 1
ATOM 670 N N . GLU A 1 84 ? 11.200 -6.685 25.625 1.00 86.94 84 GLU A N 1
ATOM 671 C CA . GLU A 1 84 ? 11.657 -5.384 25.141 1.00 86.94 84 GLU A CA 1
ATOM 672 C C . GLU A 1 84 ? 11.892 -5.385 23.638 1.00 86.94 84 GLU A C 1
ATOM 674 O O . GLU A 1 84 ? 12.151 -6.402 22.998 1.00 86.94 84 GLU A O 1
ATOM 679 N N . HIS A 1 85 ? 11.795 -4.193 23.071 1.00 89.31 85 HIS A N 1
ATOM 680 C CA . HIS A 1 85 ? 12.181 -3.924 21.704 1.00 89.31 85 HIS A CA 1
ATOM 681 C C . HIS A 1 85 ? 13.564 -3.296 21.731 1.00 89.31 85 HIS A C 1
ATOM 683 O O . HIS A 1 85 ? 13.822 -2.407 22.543 1.00 89.31 85 HIS A O 1
ATOM 689 N N . GLU A 1 86 ? 14.446 -3.750 20.848 1.00 93.00 86 GLU A N 1
ATOM 690 C CA . GLU A 1 86 ? 15.841 -3.323 20.835 1.00 93.00 86 GLU A CA 1
ATOM 691 C C . GLU A 1 86 ? 16.222 -2.798 19.459 1.00 93.00 86 GLU A C 1
ATOM 693 O O . GLU A 1 86 ? 15.741 -3.289 18.436 1.00 93.00 86 GLU A O 1
ATOM 698 N N . PHE A 1 87 ? 17.125 -1.829 19.430 1.00 93.25 87 PHE A N 1
ATOM 699 C CA . PHE A 1 87 ? 17.838 -1.450 18.224 1.00 93.25 87 PHE A CA 1
ATOM 700 C C . PHE A 1 87 ? 19.336 -1.404 18.476 1.00 93.25 87 PHE A C 1
ATOM 702 O O . PHE A 1 87 ? 19.805 -1.231 19.603 1.00 93.25 87 PHE A O 1
ATOM 709 N N . VAL A 1 88 ? 20.074 -1.592 17.394 1.00 92.88 88 VAL A N 1
ATOM 710 C CA . VAL A 1 88 ? 21.524 -1.667 17.364 1.00 92.88 88 VAL A CA 1
ATOM 711 C C . VAL A 1 88 ? 22.037 -0.573 16.447 1.00 92.88 88 VAL A C 1
ATOM 713 O O . VAL A 1 88 ? 21.537 -0.416 15.328 1.00 92.88 88 VAL A O 1
ATOM 716 N N . ILE A 1 89 ? 23.035 0.160 16.924 1.00 92.31 89 ILE A N 1
ATOM 717 C CA . ILE A 1 89 ? 23.871 1.028 16.104 1.00 92.31 89 ILE A CA 1
ATOM 718 C C . ILE A 1 89 ? 25.246 0.383 16.043 1.00 92.31 89 ILE A C 1
ATOM 720 O O . ILE A 1 89 ? 25.870 0.143 17.077 1.00 92.31 89 ILE A O 1
ATOM 724 N N . THR A 1 90 ? 25.714 0.122 14.834 1.00 89.56 90 THR A N 1
ATOM 725 C CA . THR A 1 90 ? 27.068 -0.365 14.600 1.00 89.56 90 THR A CA 1
ATOM 726 C C . THR A 1 90 ? 27.894 0.750 14.010 1.00 89.56 90 THR A C 1
ATOM 728 O O . THR A 1 90 ? 27.564 1.312 12.963 1.00 89.56 90 THR A O 1
ATOM 731 N N . LEU A 1 91 ? 28.958 1.058 14.728 1.00 86.56 91 LEU A N 1
ATOM 732 C CA . LEU A 1 91 ? 29.977 2.035 14.404 1.00 86.56 91 LEU A CA 1
ATOM 733 C C . LEU A 1 91 ? 31.230 1.285 13.945 1.00 86.56 91 LEU A C 1
ATOM 735 O O . LEU A 1 91 ? 31.299 0.055 14.015 1.00 86.56 91 LEU A O 1
ATOM 739 N N . ARG A 1 92 ? 32.248 2.020 13.501 1.00 81.31 92 ARG A N 1
ATOM 740 C CA . ARG A 1 92 ? 33.519 1.423 13.079 1.00 81.31 92 ARG A CA 1
ATOM 741 C C . ARG A 1 92 ? 34.193 0.559 14.142 1.00 81.31 92 ARG A C 1
ATOM 743 O O . ARG A 1 92 ? 34.752 -0.480 13.801 1.00 81.31 92 ARG A O 1
ATOM 750 N N . GLN A 1 93 ? 34.172 1.012 15.391 1.00 79.50 93 GLN A N 1
ATOM 751 C CA . GLN A 1 93 ? 34.907 0.385 16.493 1.00 79.50 93 GLN A CA 1
ATOM 752 C C . GLN A 1 93 ? 33.992 -0.245 17.546 1.00 79.50 93 GLN A C 1
ATOM 754 O O . GLN A 1 93 ? 34.447 -1.103 18.293 1.00 79.50 93 GLN A O 1
ATOM 759 N N . ASP A 1 94 ? 32.708 0.119 17.554 1.00 79.31 94 ASP A N 1
ATOM 760 C CA . ASP A 1 94 ? 31.775 -0.231 18.621 1.00 79.31 94 ASP A CA 1
ATOM 761 C C . ASP A 1 94 ? 30.414 -0.668 18.082 1.00 79.31 94 ASP A C 1
ATOM 763 O O . ASP A 1 94 ? 29.944 -0.218 17.035 1.00 79.31 94 ASP A O 1
ATOM 767 N N . VAL A 1 95 ? 29.733 -1.509 18.858 1.00 86.38 95 VAL A N 1
ATOM 768 C CA . VAL A 1 95 ? 28.327 -1.858 18.647 1.00 86.38 95 VAL A CA 1
ATOM 769 C C . VAL A 1 95 ? 27.561 -1.498 19.903 1.00 86.38 95 VAL A C 1
ATOM 771 O O . VAL A 1 95 ? 27.807 -2.055 20.973 1.00 86.38 95 VAL A O 1
ATOM 774 N N . VAL A 1 96 ? 26.597 -0.593 19.774 1.00 90.00 96 VAL A N 1
ATOM 775 C CA . VAL A 1 96 ? 25.765 -0.164 20.898 1.00 90.00 96 VAL A CA 1
ATOM 776 C C . VAL A 1 96 ? 24.327 -0.596 20.719 1.00 90.00 96 VAL A C 1
ATOM 778 O O . VAL A 1 96 ? 23.762 -0.548 19.625 1.00 90.00 96 VAL A O 1
ATOM 781 N N . LYS A 1 97 ? 23.738 -1.050 21.823 1.00 92.38 97 LYS A N 1
ATOM 782 C CA . LYS A 1 97 ? 22.387 -1.593 21.866 1.00 92.38 97 LYS A CA 1
ATOM 783 C C . LYS A 1 97 ? 21.543 -0.792 22.834 1.00 92.38 97 LYS A C 1
ATOM 785 O O . LYS A 1 97 ? 21.945 -0.551 23.974 1.00 92.38 97 LYS A O 1
ATOM 790 N N . PHE A 1 98 ? 20.353 -0.435 22.384 1.00 93.56 98 PHE A N 1
ATOM 791 C CA . PHE A 1 98 ? 19.372 0.259 23.196 1.00 93.56 98 PHE A CA 1
ATOM 792 C C . PHE A 1 98 ? 18.044 -0.469 23.142 1.00 93.56 98 PHE A C 1
ATOM 794 O O . PHE A 1 98 ? 17.671 -1.020 22.107 1.00 93.56 98 PHE A O 1
ATOM 801 N N . SER A 1 99 ? 17.318 -0.428 24.247 1.00 93.50 99 SER A N 1
ATOM 802 C CA . SER A 1 99 ? 16.028 -1.066 24.393 1.00 93.50 99 SER A CA 1
ATOM 803 C C . SER A 1 99 ? 14.983 -0.150 25.011 1.00 93.50 99 SER A C 1
ATOM 805 O O . SER A 1 99 ? 15.267 0.889 25.620 1.00 93.50 99 SER A O 1
ATOM 807 N N . SER A 1 100 ? 13.729 -0.521 24.786 1.00 92.38 100 SER A N 1
ATOM 808 C CA . SER A 1 100 ? 12.553 0.112 25.362 1.00 92.38 100 SER A CA 1
ATOM 809 C C . SER A 1 100 ? 11.416 -0.900 25.398 1.00 92.38 100 SER A C 1
ATOM 811 O O . SER A 1 100 ? 11.291 -1.752 24.519 1.00 92.38 100 SER A O 1
ATOM 813 N N . SER A 1 101 ? 10.533 -0.772 26.384 1.00 90.19 101 SER A N 1
ATOM 814 C CA . SER A 1 101 ? 9.307 -1.573 26.465 1.00 90.19 101 SER A CA 1
ATOM 815 C C . SER A 1 101 ? 8.277 -1.207 25.391 1.00 90.19 101 SER A C 1
ATOM 817 O O . SER A 1 101 ? 7.294 -1.917 25.213 1.00 90.19 101 SER A O 1
ATOM 819 N N . ARG A 1 102 ? 8.475 -0.092 24.674 1.00 89.06 102 ARG A N 1
ATOM 820 C CA . ARG A 1 102 ? 7.554 0.413 23.649 1.00 89.06 102 ARG A CA 1
ATOM 821 C C . ARG A 1 102 ? 8.210 0.351 22.273 1.00 89.06 102 ARG A C 1
ATOM 823 O O . ARG A 1 102 ? 9.167 1.082 22.012 1.00 89.06 102 ARG A O 1
ATOM 830 N N . SER A 1 103 ? 7.661 -0.469 21.379 1.00 87.56 103 SER A N 1
ATOM 831 C CA . SER A 1 103 ? 8.143 -0.613 19.995 1.00 87.56 103 SER A CA 1
ATOM 832 C C . SER A 1 103 ? 8.114 0.701 19.218 1.00 87.56 103 SER A C 1
ATOM 834 O O . SER A 1 103 ? 9.034 0.989 18.462 1.00 87.56 103 SER A O 1
ATOM 836 N N . GLU A 1 104 ? 7.096 1.533 19.442 1.00 90.81 104 GLU A N 1
ATOM 837 C CA . GLU A 1 104 ? 6.970 2.845 18.802 1.00 90.81 104 GLU A CA 1
ATOM 838 C C . GLU A 1 104 ? 8.144 3.771 19.138 1.00 90.81 104 GLU A C 1
ATOM 840 O O . GLU A 1 104 ? 8.635 4.463 18.256 1.00 90.81 104 GLU A O 1
ATOM 845 N N . VAL A 1 105 ? 8.662 3.719 20.373 1.00 90.38 105 VAL A N 1
ATOM 846 C CA . VAL A 1 105 ? 9.830 4.510 20.781 1.00 90.38 105 VAL A CA 1
ATOM 847 C C . VAL A 1 105 ? 11.059 4.047 20.003 1.00 90.38 105 VAL A C 1
ATOM 849 O O . VAL A 1 105 ? 11.795 4.875 19.482 1.00 90.38 105 VAL A O 1
ATOM 852 N N . ILE A 1 106 ? 11.257 2.734 19.880 1.00 92.62 106 ILE A N 1
ATOM 853 C CA . ILE A 1 106 ? 12.389 2.150 19.149 1.00 92.62 106 ILE A CA 1
ATOM 854 C C . ILE A 1 106 ? 12.326 2.478 17.659 1.00 92.62 106 ILE A C 1
ATOM 856 O O . ILE A 1 106 ? 13.317 2.927 17.090 1.00 92.62 106 ILE A O 1
ATOM 860 N N . ASN A 1 107 ? 11.163 2.302 17.035 1.00 89.81 107 ASN A N 1
ATOM 861 C CA . ASN A 1 107 ? 10.976 2.586 15.615 1.00 89.81 107 ASN A CA 1
ATOM 862 C C . ASN A 1 107 ? 11.165 4.074 15.298 1.00 89.81 107 ASN A C 1
ATOM 864 O O . ASN A 1 107 ? 11.766 4.402 14.279 1.00 89.81 107 ASN A O 1
ATOM 868 N N . ASP A 1 108 ? 10.707 4.960 16.182 1.00 91.38 108 ASP A N 1
ATOM 869 C CA . ASP A 1 108 ? 10.897 6.406 16.060 1.00 91.38 108 ASP A CA 1
ATOM 870 C C . ASP A 1 108 ? 12.384 6.788 16.159 1.00 91.38 108 ASP A C 1
ATOM 872 O O . ASP A 1 108 ? 12.906 7.485 15.290 1.00 91.38 108 ASP A O 1
ATOM 876 N N . TRP A 1 109 ? 13.114 6.233 17.136 1.00 95.50 109 TRP A N 1
ATOM 877 C CA . TRP A 1 109 ? 14.570 6.405 17.234 1.00 95.50 109 TRP A CA 1
ATOM 878 C C . TRP A 1 109 ? 15.302 5.912 15.981 1.00 95.50 109 TRP A C 1
ATOM 880 O O . TRP A 1 109 ? 16.121 6.647 15.432 1.00 95.50 109 TRP A O 1
ATOM 890 N N . ILE A 1 110 ? 14.990 4.705 15.493 1.00 93.94 110 ILE A N 1
ATOM 891 C CA . ILE A 1 110 ? 15.588 4.156 14.265 1.00 93.94 110 ILE A CA 1
ATOM 892 C C . ILE A 1 110 ? 15.288 5.059 13.067 1.00 93.94 110 ILE A C 1
ATOM 894 O O . ILE A 1 110 ? 16.185 5.330 12.270 1.00 93.94 110 ILE A O 1
ATOM 898 N N . SER A 1 111 ? 14.036 5.499 12.919 1.00 89.88 111 SER A N 1
ATOM 899 C CA . SER A 1 111 ? 13.605 6.318 11.788 1.00 89.88 111 SER A CA 1
ATOM 900 C C . SER A 1 111 ? 14.329 7.660 11.772 1.00 89.88 111 SER A C 1
ATOM 902 O O . SER A 1 111 ? 14.872 8.035 10.737 1.00 89.88 111 SER A O 1
ATOM 904 N N . ILE A 1 112 ? 14.374 8.369 12.904 1.00 91.12 112 ILE A N 1
ATOM 905 C CA . ILE A 1 112 ? 15.023 9.683 12.990 1.00 91.12 112 ILE A CA 1
ATOM 906 C C . ILE A 1 112 ? 16.528 9.556 12.739 1.00 91.12 112 ILE A C 1
ATOM 908 O O . ILE A 1 112 ? 17.066 10.303 11.925 1.00 91.12 112 ILE A O 1
ATOM 912 N N . LEU A 1 113 ? 17.190 8.578 13.371 1.00 94.38 113 LEU A N 1
ATOM 913 C CA . LEU A 1 113 ? 18.618 8.326 13.165 1.00 94.38 113 LEU A CA 1
ATOM 914 C C . LEU A 1 113 ? 18.922 8.028 11.695 1.00 94.38 113 LEU A C 1
ATOM 916 O O . LEU A 1 113 ? 19.796 8.655 11.111 1.00 94.38 113 LEU A O 1
ATOM 920 N N . ARG A 1 114 ? 18.193 7.099 11.069 1.00 92.00 114 ARG A N 1
ATOM 921 C CA . ARG A 1 114 ? 18.435 6.736 9.666 1.00 92.00 114 ARG A CA 1
ATOM 922 C C . ARG A 1 114 ? 18.196 7.902 8.721 1.00 92.00 114 ARG A C 1
ATOM 924 O O . ARG A 1 114 ? 19.031 8.138 7.859 1.00 92.00 114 ARG A O 1
ATOM 931 N N . ASN A 1 115 ? 17.077 8.608 8.874 1.00 89.06 115 ASN A N 1
ATOM 932 C CA . ASN A 1 115 ? 16.726 9.711 7.982 1.00 89.06 115 ASN A CA 1
ATOM 933 C C . ASN A 1 115 ? 17.808 10.792 8.012 1.00 89.06 115 ASN A C 1
ATOM 935 O O . ASN A 1 115 ? 18.294 11.187 6.958 1.00 89.06 115 ASN A O 1
ATOM 939 N N . GLN A 1 116 ? 18.245 11.182 9.210 1.00 91.19 116 GLN A N 1
ATOM 940 C CA . GLN A 1 116 ? 19.254 12.224 9.365 1.00 91.19 116 GLN A CA 1
ATOM 941 C C . GLN A 1 116 ? 20.659 11.779 8.959 1.00 91.19 116 GLN A C 1
ATOM 943 O O . GLN A 1 116 ? 21.375 12.513 8.288 1.00 91.19 116 GLN A O 1
ATOM 948 N N . LEU A 1 117 ? 21.059 10.546 9.272 1.00 90.94 117 LEU A N 1
ATOM 949 C CA . LEU A 1 117 ? 22.354 10.035 8.813 1.00 90.94 117 LEU A CA 1
ATOM 950 C C . LEU A 1 117 ? 22.397 9.819 7.290 1.00 90.94 117 LEU A C 1
ATOM 952 O O . LEU A 1 117 ? 23.470 9.907 6.698 1.00 90.94 117 LEU A O 1
ATOM 956 N N . HIS A 1 118 ? 21.260 9.564 6.636 1.00 88.19 118 HIS A N 1
ATOM 957 C CA . HIS A 1 118 ? 21.174 9.572 5.172 1.00 88.19 118 HIS A CA 1
ATOM 958 C C . HIS A 1 118 ? 21.251 10.988 4.592 1.00 88.19 118 HIS A C 1
ATOM 960 O O . HIS A 1 118 ? 21.919 11.185 3.579 1.00 88.19 118 HIS A O 1
ATOM 966 N N . GLU A 1 119 ? 20.598 11.966 5.225 1.00 87.19 119 GLU A N 1
ATOM 967 C CA . GLU A 1 119 ? 20.653 13.380 4.831 1.00 87.19 119 GLU A CA 1
ATOM 968 C C . GLU A 1 119 ? 22.089 13.924 4.898 1.00 87.19 119 GLU A C 1
ATOM 970 O O . GLU A 1 119 ? 22.579 14.514 3.936 1.00 87.19 119 GLU A O 1
ATOM 975 N N . LEU A 1 120 ? 22.813 13.579 5.965 1.00 87.06 120 LEU A N 1
ATOM 976 C CA . LEU A 1 120 ? 24.233 13.894 6.154 1.00 87.06 120 LEU A CA 1
ATOM 977 C C . LEU A 1 120 ? 25.187 13.019 5.321 1.00 87.06 120 LEU A C 1
ATOM 979 O O . LEU A 1 120 ? 26.402 13.149 5.446 1.00 87.06 120 LEU A O 1
ATOM 983 N N . LYS A 1 121 ? 24.662 12.113 4.481 1.00 87.19 121 LYS A N 1
ATOM 984 C CA . LYS A 1 121 ? 25.433 11.163 3.653 1.00 87.19 121 LYS A CA 1
ATOM 985 C C . LYS A 1 121 ? 26.399 10.266 4.440 1.00 87.19 121 LYS A C 1
ATOM 987 O O . LYS A 1 121 ? 27.320 9.703 3.859 1.00 87.19 121 LYS A O 1
ATOM 992 N N . VAL A 1 122 ? 26.169 10.102 5.740 1.00 86.00 122 VAL A N 1
ATOM 993 C CA . VAL A 1 122 ? 26.896 9.152 6.588 1.00 86.00 122 VAL A CA 1
ATOM 994 C C . VAL A 1 122 ? 26.492 7.726 6.232 1.00 86.00 122 VAL A C 1
ATOM 996 O O . VAL A 1 122 ? 27.337 6.855 6.052 1.00 86.00 122 VAL A O 1
ATOM 999 N N . LEU A 1 123 ? 25.185 7.485 6.107 1.00 83.88 123 LEU A N 1
ATOM 1000 C CA . LEU A 1 123 ? 24.666 6.221 5.601 1.00 83.88 123 LEU A CA 1
ATOM 1001 C C . LEU A 1 123 ? 24.468 6.340 4.089 1.00 83.88 123 LEU A C 1
ATOM 1003 O O . LEU A 1 123 ? 23.644 7.129 3.617 1.00 83.88 123 LEU A O 1
ATOM 1007 N N . GLU A 1 124 ? 25.181 5.528 3.314 1.00 68.75 124 GLU A N 1
ATOM 1008 C CA . GLU A 1 124 ? 24.974 5.464 1.869 1.00 68.75 124 GLU A CA 1
ATOM 1009 C C . GLU A 1 124 ? 23.600 4.863 1.533 1.00 68.75 124 GLU A C 1
ATOM 1011 O O . GLU A 1 124 ? 23.105 3.933 2.174 1.00 68.75 124 GLU A O 1
ATOM 1016 N N . SER A 1 125 ? 22.960 5.387 0.489 1.00 52.53 125 SER A N 1
ATOM 1017 C CA . SER A 1 125 ? 21.602 5.018 0.067 1.00 52.53 125 SER A CA 1
ATOM 1018 C C . SER A 1 125 ? 21.499 3.645 -0.619 1.00 52.53 125 SER A C 1
ATOM 1020 O O . SER A 1 125 ? 20.472 3.330 -1.226 1.00 52.53 125 SER A O 1
ATOM 1022 N N . LYS A 1 126 ? 22.522 2.784 -0.524 1.00 47.88 126 LYS A N 1
ATOM 1023 C CA . LYS A 1 126 ? 22.532 1.469 -1.173 1.00 47.88 126 LYS A CA 1
ATOM 1024 C C . LYS A 1 126 ? 23.099 0.370 -0.278 1.00 47.88 126 LYS A C 1
ATOM 1026 O O . LYS A 1 126 ? 24.258 0.393 0.098 1.00 47.88 126 LYS A O 1
ATOM 1031 N N . SER A 1 127 ? 22.263 -0.658 -0.115 1.00 37.97 127 SER A N 1
ATOM 1032 C CA . SER A 1 127 ? 22.589 -2.059 0.175 1.00 37.97 127 SER A CA 1
ATOM 1033 C C . SER A 1 127 ? 23.358 -2.361 1.458 1.00 37.97 127 SER A C 1
ATOM 1035 O O . SER A 1 127 ? 24.462 -1.890 1.684 1.00 37.97 127 SER A O 1
ATOM 1037 N N . ASN A 1 128 ? 22.821 -3.298 2.235 1.00 41.31 128 ASN A N 1
ATOM 1038 C CA . ASN A 1 128 ? 23.621 -4.046 3.190 1.00 41.31 128 ASN A CA 1
ATOM 1039 C C . ASN A 1 128 ? 24.824 -4.668 2.450 1.00 41.31 128 ASN A C 1
ATOM 1041 O O . ASN A 1 128 ? 24.666 -5.672 1.751 1.00 41.31 128 ASN A O 1
ATOM 1045 N N . LEU A 1 129 ? 26.015 -4.084 2.587 1.00 38.69 129 LEU A N 1
ATOM 1046 C CA . LEU A 1 129 ? 27.271 -4.756 2.276 1.00 38.69 129 LEU A CA 1
ATOM 1047 C C . LEU A 1 129 ? 27.491 -5.807 3.365 1.00 38.69 129 LEU A C 1
ATOM 1049 O O . LEU A 1 129 ? 28.190 -5.593 4.350 1.00 38.69 129 LEU A O 1
ATOM 1053 N N . TYR A 1 130 ? 26.842 -6.956 3.208 1.00 45.72 130 TYR A N 1
ATOM 1054 C CA . TYR A 1 130 ? 27.274 -8.144 3.921 1.00 45.72 130 TYR A CA 1
ATOM 1055 C C . TYR A 1 130 ? 28.578 -8.594 3.271 1.00 45.72 130 TYR A C 1
ATOM 1057 O O . TYR A 1 130 ? 28.611 -8.943 2.087 1.00 45.72 130 TYR A O 1
ATOM 1065 N N . SER A 1 131 ? 29.668 -8.570 4.034 1.00 43.72 131 SER A N 1
ATOM 1066 C CA . SER A 1 131 ? 30.851 -9.331 3.660 1.00 43.72 131 SER A CA 1
ATOM 1067 C C . SER A 1 131 ? 30.439 -10.794 3.472 1.00 43.72 131 SER A C 1
ATOM 1069 O O . SER A 1 131 ? 29.573 -11.315 4.182 1.00 43.72 131 SER A O 1
ATOM 1071 N N . LYS A 1 132 ? 31.028 -11.464 2.472 1.00 36.72 132 LYS A N 1
ATOM 1072 C CA . LYS A 1 132 ? 30.885 -12.918 2.334 1.00 36.72 132 LYS A CA 1
ATOM 1073 C C . LYS A 1 132 ? 31.240 -13.540 3.684 1.00 36.72 132 LYS A C 1
ATOM 1075 O O . LYS A 1 132 ? 32.222 -13.113 4.294 1.00 36.72 132 LYS A O 1
ATOM 1080 N N . ALA A 1 133 ? 30.452 -14.520 4.130 1.00 39.53 133 ALA A N 1
ATOM 1081 C CA . ALA A 1 133 ? 30.760 -15.274 5.340 1.00 39.53 133 ALA A CA 1
ATOM 1082 C C . ALA A 1 133 ? 32.254 -15.646 5.331 1.00 39.53 133 ALA A C 1
ATOM 1084 O O . ALA A 1 133 ? 32.747 -16.038 4.262 1.00 39.53 133 ALA A O 1
ATOM 1085 N N . PRO A 1 134 ? 32.985 -15.501 6.457 1.00 34.91 134 PRO A N 1
ATOM 1086 C CA . PRO A 1 134 ? 34.358 -15.969 6.527 1.00 34.91 134 PRO A CA 1
ATOM 1087 C C . PRO A 1 134 ? 34.345 -17.408 6.035 1.00 34.91 134 PRO A C 1
ATOM 1089 O O . PRO A 1 134 ? 33.605 -18.234 6.573 1.00 34.91 134 PRO A O 1
ATOM 1092 N N . ARG A 1 135 ? 35.089 -17.693 4.961 1.00 37.47 135 ARG A N 1
ATOM 1093 C CA . ARG A 1 135 ? 35.319 -19.074 4.556 1.00 37.47 135 ARG A CA 1
ATOM 1094 C C . ARG A 1 135 ? 36.022 -19.699 5.747 1.00 37.47 135 ARG A C 1
ATOM 1096 O O . ARG A 1 135 ? 37.201 -19.428 5.961 1.00 37.47 135 ARG A O 1
ATOM 1103 N N . LEU A 1 136 ? 35.283 -20.449 6.562 1.00 40.56 136 LEU A N 1
ATOM 1104 C CA . LEU A 1 136 ? 35.904 -21.332 7.531 1.00 40.56 136 LEU A CA 1
ATOM 1105 C C . LEU A 1 136 ? 36.906 -22.151 6.712 1.00 40.56 136 LEU A C 1
ATOM 1107 O O . LEU A 1 136 ? 36.510 -22.687 5.668 1.00 40.56 136 LEU A O 1
ATOM 1111 N N . PRO A 1 137 ? 38.194 -22.195 7.099 1.00 42.41 137 PRO A N 1
ATOM 1112 C CA . PRO A 1 137 ? 39.091 -23.192 6.548 1.00 42.41 137 PRO A CA 1
ATOM 1113 C C . PRO A 1 137 ? 38.336 -24.505 6.657 1.00 42.41 137 PRO A C 1
ATOM 1115 O O . PRO A 1 137 ? 37.829 -24.802 7.743 1.00 42.41 137 PRO A O 1
ATOM 1118 N N . MET A 1 138 ? 38.161 -25.206 5.534 1.00 38.72 138 MET A N 1
ATOM 1119 C CA . MET A 1 138 ? 37.557 -26.527 5.553 1.00 38.72 138 MET A CA 1
ATOM 1120 C C . MET A 1 138 ? 38.248 -27.290 6.673 1.00 38.72 138 MET A C 1
ATOM 1122 O O . MET A 1 138 ? 39.445 -27.570 6.594 1.00 38.72 138 MET A O 1
ATOM 1126 N N . GLN A 1 139 ? 37.517 -27.547 7.756 1.00 40.41 139 GLN A N 1
ATOM 1127 C CA . GLN A 1 139 ? 37.945 -28.547 8.701 1.00 40.41 139 GLN A CA 1
ATOM 1128 C C . GLN A 1 139 ? 37.872 -29.834 7.894 1.00 40.41 139 GLN A C 1
ATOM 1130 O O . GLN A 1 139 ? 36.794 -30.383 7.677 1.00 40.41 139 GLN A O 1
ATOM 1135 N N . PHE A 1 140 ? 39.025 -30.252 7.374 1.00 43.03 140 PHE A N 1
ATOM 1136 C CA . PHE A 1 140 ? 39.292 -31.632 7.017 1.00 43.03 140 PHE A CA 1
ATOM 1137 C C . PHE A 1 140 ? 39.072 -32.447 8.292 1.00 43.03 140 PHE A C 1
ATOM 1139 O O . PHE A 1 140 ? 39.975 -32.662 9.093 1.00 43.03 140 PHE A O 1
ATOM 1146 N N . GLY A 1 141 ? 37.811 -32.784 8.532 1.00 39.19 141 GLY A N 1
ATOM 1147 C CA . GLY A 1 141 ? 37.325 -33.481 9.703 1.00 39.19 141 GLY A CA 1
ATOM 1148 C C . GLY A 1 141 ? 36.604 -34.727 9.237 1.00 39.19 141 GLY A C 1
ATOM 1149 O O . GLY A 1 141 ? 35.391 -34.713 9.085 1.00 39.19 141 GLY A O 1
ATOM 1150 N N . LEU A 1 142 ? 37.399 -35.775 9.016 1.00 49.41 142 LEU A N 1
ATOM 1151 C CA . LEU A 1 142 ? 37.005 -37.182 9.015 1.00 49.41 142 LEU A CA 1
ATOM 1152 C C . LEU A 1 142 ? 35.894 -37.542 8.020 1.00 49.41 142 LEU A C 1
ATOM 1154 O O . LEU A 1 142 ? 34.717 -37.654 8.362 1.00 49.41 142 LEU A O 1
ATOM 1158 N N . GLN A 1 143 ? 36.314 -37.816 6.784 1.00 43.31 143 GLN A N 1
ATOM 1159 C CA . GLN A 1 143 ? 35.529 -38.595 5.835 1.00 43.31 143 GLN A CA 1
ATOM 1160 C C . GLN A 1 143 ? 35.166 -39.929 6.499 1.00 43.31 143 GLN A C 1
ATOM 1162 O O . GLN A 1 143 ? 36.022 -40.781 6.736 1.00 43.31 143 GLN A O 1
ATOM 1167 N N . ARG A 1 144 ? 33.891 -40.065 6.868 1.00 52.47 144 ARG A N 1
ATOM 1168 C CA . ARG A 1 144 ? 33.318 -41.315 7.360 1.00 52.47 144 ARG A CA 1
ATOM 1169 C C . ARG A 1 144 ? 33.499 -42.368 6.267 1.00 52.47 144 ARG A C 1
ATOM 1171 O O . ARG A 1 144 ? 33.201 -42.089 5.106 1.00 52.47 144 ARG A O 1
ATOM 1178 N N . ASP A 1 145 ? 33.998 -43.542 6.641 1.00 58.53 145 ASP A N 1
ATOM 1179 C CA . ASP A 1 145 ? 34.130 -44.680 5.731 1.00 58.53 145 ASP A CA 1
ATOM 1180 C C . ASP A 1 145 ? 32.764 -44.966 5.062 1.00 58.53 145 ASP A C 1
ATOM 1182 O O . ASP A 1 145 ? 31.768 -45.103 5.785 1.00 58.53 145 ASP A O 1
ATOM 1186 N N . PRO A 1 146 ? 32.688 -45.039 3.717 1.00 60.81 146 PRO A N 1
ATOM 1187 C CA . PRO A 1 146 ? 31.471 -45.381 2.978 1.00 60.81 146 PRO A CA 1
ATOM 1188 C C . PRO A 1 146 ? 30.810 -46.705 3.394 1.00 60.81 146 PRO A C 1
ATOM 1190 O O . PRO A 1 146 ? 29.622 -46.882 3.142 1.00 60.81 146 PRO A O 1
ATOM 1193 N N . ASN A 1 147 ? 31.542 -47.613 4.048 1.00 62.47 147 ASN A N 1
ATOM 1194 C CA . ASN A 1 147 ? 31.024 -48.888 4.554 1.00 62.47 147 ASN A CA 1
ATOM 1195 C C . ASN A 1 147 ? 30.608 -48.850 6.035 1.00 62.47 147 ASN A C 1
ATOM 1197 O O . ASN A 1 147 ? 30.278 -49.887 6.613 1.00 62.47 147 ASN A O 1
ATOM 1201 N N . SER A 1 148 ? 30.615 -47.680 6.682 1.00 64.25 148 SER A N 1
ATOM 1202 C CA . SER A 1 148 ? 30.173 -47.563 8.073 1.00 64.25 148 SER A CA 1
ATOM 1203 C C . SER A 1 148 ? 28.638 -47.642 8.157 1.00 64.25 148 SER A C 1
ATOM 1205 O O . SER A 1 148 ? 27.959 -46.827 7.525 1.00 64.25 148 SER A O 1
ATOM 1207 N N . PRO A 1 149 ? 28.055 -48.587 8.922 1.00 66.19 149 PRO A N 1
ATOM 1208 C CA . PRO A 1 149 ? 26.607 -48.706 9.031 1.00 66.19 149 PRO A CA 1
ATOM 1209 C C . PRO A 1 149 ? 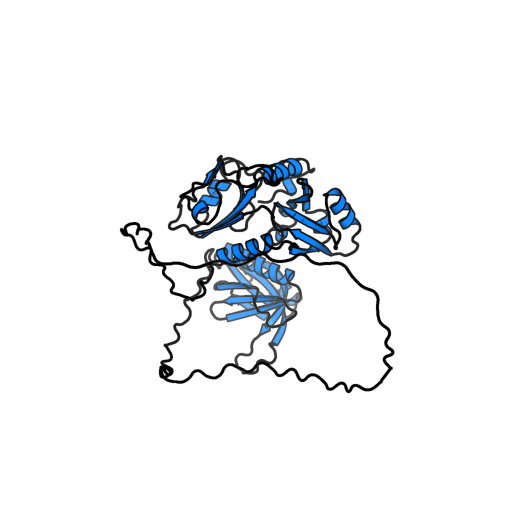26.000 -47.431 9.628 1.00 66.19 149 PRO A C 1
ATOM 1211 O O . PRO A 1 149 ? 26.537 -46.826 10.561 1.00 66.19 149 PRO A O 1
ATOM 1214 N N . LEU A 1 150 ? 24.861 -47.019 9.069 1.00 53.66 150 LEU A N 1
ATOM 1215 C CA . LEU A 1 150 ? 24.109 -45.863 9.546 1.00 53.66 150 LEU A CA 1
ATOM 1216 C C . LEU A 1 150 ? 23.746 -46.043 11.032 1.00 53.66 150 LEU A C 1
ATOM 1218 O O . LEU A 1 150 ? 23.352 -47.140 11.434 1.00 53.66 150 LEU A O 1
ATOM 1222 N N . PRO A 1 151 ? 23.845 -44.988 11.863 1.00 62.06 151 PRO A N 1
ATOM 1223 C CA . PRO A 1 151 ? 23.329 -45.047 13.223 1.00 62.06 151 PRO A CA 1
ATOM 1224 C C . PRO A 1 151 ? 21.821 -45.324 13.189 1.00 62.06 151 PRO A C 1
ATOM 1226 O O . PRO A 1 151 ? 21.103 -44.775 12.350 1.00 62.06 151 PRO A O 1
ATOM 1229 N N . ALA A 1 152 ? 21.355 -46.188 14.092 1.00 56.09 152 ALA A N 1
ATOM 1230 C CA . ALA A 1 152 ? 19.953 -46.575 14.161 1.00 56.09 152 ALA A CA 1
ATOM 1231 C C . ALA A 1 152 ? 19.048 -45.342 14.369 1.00 56.09 152 ALA A C 1
ATOM 1233 O O . ALA A 1 152 ? 19.423 -44.427 15.112 1.00 56.09 152 ALA A O 1
ATOM 1234 N N . PRO A 1 153 ? 17.864 -45.302 13.731 1.00 53.34 153 PRO A N 1
ATOM 1235 C CA . PRO A 1 153 ? 16.920 -44.213 13.921 1.00 53.34 153 PRO A CA 1
ATOM 1236 C C . PRO A 1 153 ? 16.488 -44.121 15.396 1.00 53.34 153 PRO A C 1
ATOM 1238 O O . PRO A 1 153 ? 16.366 -45.151 16.067 1.00 53.34 153 PRO A O 1
ATOM 1241 N N . PRO A 1 154 ? 16.244 -42.904 15.915 1.00 45.81 154 PRO A N 1
ATOM 1242 C CA . PRO A 1 154 ? 15.755 -42.726 17.275 1.00 45.81 154 PRO A CA 1
ATOM 1243 C C . PRO A 1 154 ? 14.397 -43.419 17.421 1.00 45.81 154 PRO A C 1
ATOM 1245 O O . PRO A 1 154 ? 13.478 -43.175 16.637 1.00 45.81 154 PRO A O 1
ATOM 1248 N N . GLN A 1 155 ? 14.278 -44.303 18.413 1.00 46.53 155 GLN A N 1
ATOM 1249 C CA . GLN A 1 155 ? 13.015 -44.976 18.701 1.00 46.53 155 GLN A CA 1
ATOM 1250 C C . GLN A 1 155 ? 11.965 -43.954 19.168 1.00 46.53 155 GLN A C 1
ATOM 1252 O O . GLN A 1 155 ? 12.299 -43.046 19.937 1.00 46.53 155 GLN A O 1
ATOM 1257 N N . PRO A 1 156 ? 10.701 -44.078 18.724 1.00 50.06 156 PRO A N 1
ATOM 1258 C CA . PRO A 1 156 ? 9.627 -43.231 19.219 1.00 50.06 156 PRO A CA 1
ATOM 1259 C C . PRO A 1 156 ? 9.397 -43.484 20.719 1.00 50.06 156 PRO A C 1
ATOM 1261 O O . PRO A 1 156 ? 9.582 -44.610 21.189 1.00 50.06 156 PRO A O 1
ATOM 1264 N N . PRO A 1 157 ? 8.987 -42.460 21.485 1.00 44.41 157 PRO A N 1
ATOM 1265 C CA . PRO A 1 157 ? 8.708 -42.620 22.903 1.00 44.41 157 PRO A CA 1
ATOM 1266 C C . PRO A 1 157 ? 7.554 -43.608 23.098 1.00 44.41 157 PRO A C 1
ATOM 1268 O O . PRO A 1 157 ? 6.464 -43.435 22.551 1.00 44.41 157 PRO A O 1
ATOM 1271 N N . VAL A 1 158 ? 7.805 -44.645 23.896 1.00 43.62 158 VAL A N 1
ATOM 1272 C CA . VAL A 1 158 ? 6.777 -45.560 24.392 1.00 43.62 158 VAL A CA 1
ATOM 1273 C C . VAL A 1 158 ? 5.757 -44.762 25.209 1.00 43.62 158 VAL A C 1
ATOM 1275 O O . VAL A 1 158 ? 6.067 -44.214 26.265 1.00 43.62 158 VAL A O 1
ATOM 1278 N N . LEU A 1 159 ? 4.530 -44.662 24.699 1.00 42.72 159 LEU A N 1
ATOM 1279 C CA . LEU A 1 159 ? 3.386 -44.186 25.469 1.00 42.72 159 LEU A CA 1
ATOM 1280 C C . LEU A 1 159 ? 3.010 -45.276 26.474 1.00 42.72 159 LEU A C 1
ATOM 1282 O O . LEU A 1 159 ? 2.345 -46.253 26.135 1.00 42.72 159 LEU A O 1
ATOM 1286 N N . SER A 1 160 ? 3.449 -45.105 27.716 1.00 39.56 160 SER A N 1
ATOM 1287 C CA . SER A 1 160 ? 2.960 -45.872 28.858 1.00 39.56 160 SER A CA 1
ATOM 1288 C C . SER A 1 160 ? 1.483 -45.530 29.085 1.00 39.56 160 SER A C 1
ATOM 1290 O O . SER A 1 160 ? 1.161 -44.502 29.678 1.00 39.56 160 SER A O 1
ATOM 1292 N N . ALA A 1 161 ? 0.575 -46.368 28.586 1.00 35.41 161 ALA A N 1
ATOM 1293 C CA . ALA A 1 161 ? -0.833 -46.311 28.964 1.00 35.41 161 ALA A CA 1
ATOM 1294 C C . ALA A 1 161 ? -0.992 -46.794 30.422 1.00 35.41 161 ALA A C 1
ATOM 1296 O O . ALA A 1 161 ? -0.401 -47.817 30.784 1.00 35.41 161 ALA A O 1
ATOM 1297 N N . PRO A 1 162 ? -1.772 -46.103 31.274 1.00 38.47 162 PRO A N 1
ATOM 1298 C CA . PRO A 1 162 ? -2.059 -46.588 32.612 1.00 38.47 162 PRO A CA 1
ATOM 1299 C C . PRO A 1 162 ? -3.054 -47.752 32.561 1.00 38.47 162 PRO A C 1
ATOM 1301 O O . PRO A 1 162 ? -4.084 -47.693 31.890 1.00 38.47 162 PRO A O 1
ATOM 1304 N N . LEU A 1 163 ? -2.727 -48.800 33.316 1.00 37.12 163 LEU A N 1
ATOM 1305 C CA . LEU A 1 163 ? -3.604 -49.910 33.666 1.00 37.12 163 LEU A CA 1
ATOM 1306 C C . LEU A 1 163 ? -4.861 -49.371 34.361 1.00 37.12 163 LEU A C 1
ATOM 1308 O O . LEU A 1 163 ? -4.787 -48.908 35.499 1.00 37.12 163 LEU A O 1
ATOM 1312 N N . LEU A 1 164 ? -6.015 -49.475 33.702 1.00 35.34 164 LEU A N 1
ATOM 1313 C CA . LEU A 1 164 ? -7.309 -49.407 34.370 1.00 35.34 164 LEU A CA 1
ATOM 1314 C C . LEU A 1 164 ? -7.910 -50.812 34.367 1.00 35.34 164 LEU A C 1
ATOM 1316 O O . LEU A 1 164 ? -8.275 -51.353 33.323 1.00 35.34 164 LEU A O 1
ATOM 1320 N N . GLY A 1 165 ? -7.930 -51.417 35.553 1.00 30.89 165 GLY A N 1
ATOM 1321 C CA . GLY A 1 165 ? -8.550 -52.708 35.798 1.00 30.89 165 GLY A CA 1
ATOM 1322 C C . GLY A 1 165 ? -10.053 -52.648 35.544 1.00 30.89 165 GLY A C 1
ATOM 1323 O O . GLY A 1 165 ? -10.739 -51.721 35.970 1.00 30.89 165 GLY A O 1
ATOM 1324 N N . SER A 1 166 ? -10.549 -53.666 34.851 1.00 30.12 166 SER A N 1
ATOM 1325 C CA . SER A 1 166 ? -11.970 -53.958 34.729 1.00 30.12 166 SER A CA 1
ATOM 1326 C C . SER A 1 166 ? -12.420 -54.783 35.932 1.00 30.12 166 SER A C 1
ATOM 1328 O O . SER A 1 166 ? -11.827 -55.825 36.209 1.00 30.12 166 SER A O 1
ATOM 1330 N N . SER A 1 167 ? -13.475 -54.343 36.620 1.00 28.91 167 SER A N 1
ATOM 1331 C CA . SER A 1 167 ? -14.458 -55.245 37.228 1.00 28.91 167 SER A CA 1
ATOM 1332 C C . SER A 1 167 ? -15.729 -54.475 37.593 1.00 28.91 167 SER A C 1
ATOM 1334 O O . SER A 1 167 ? -15.698 -53.636 38.488 1.00 28.91 167 SER A O 1
ATOM 1336 N N . ALA A 1 168 ? -16.828 -54.762 36.890 1.00 29.92 168 ALA A N 1
ATOM 1337 C CA . ALA A 1 168 ? -18.174 -54.907 37.459 1.00 29.92 168 ALA A CA 1
ATOM 1338 C C . ALA A 1 168 ? -19.182 -55.299 36.359 1.00 29.92 168 ALA A C 1
ATOM 1340 O O . ALA A 1 168 ? -19.754 -54.476 35.653 1.00 29.92 168 ALA A O 1
ATOM 1341 N N . HIS A 1 169 ? -19.321 -56.613 36.232 1.00 27.61 169 HIS A N 1
ATOM 1342 C CA . HIS A 1 169 ? -20.487 -57.412 35.860 1.00 27.61 169 HIS A CA 1
ATOM 1343 C C . HIS A 1 169 ? -21.868 -56.714 35.846 1.00 27.61 169 HIS A C 1
ATOM 1345 O O . HIS A 1 169 ? -22.292 -56.254 36.898 1.00 27.61 169 HIS A O 1
ATOM 1351 N N . TRP A 1 170 ? -22.609 -56.802 34.726 1.00 28.89 170 TRP A N 1
ATOM 1352 C CA . TRP A 1 170 ? -24.065 -57.060 34.700 1.00 28.89 170 TRP A CA 1
ATOM 1353 C C . TRP A 1 170 ? -24.480 -57.816 33.417 1.00 28.89 170 TRP A C 1
ATOM 1355 O O . TRP A 1 170 ? -24.383 -57.315 32.303 1.00 28.89 170 TRP A O 1
ATOM 1365 N N . THR A 1 171 ? -24.863 -59.071 33.651 1.00 31.12 171 THR A N 1
ATOM 1366 C CA . THR A 1 171 ? -25.800 -59.994 32.975 1.00 31.12 171 THR A CA 1
ATOM 1367 C C . THR A 1 171 ? -26.365 -59.706 31.573 1.00 31.12 171 THR A C 1
ATOM 1369 O O . THR A 1 171 ? -27.051 -58.717 31.333 1.00 31.12 171 THR A O 1
ATOM 1372 N N . ARG A 1 172 ? -26.198 -60.728 30.722 1.00 26.05 172 ARG A N 1
ATOM 1373 C CA . ARG A 1 172 ? -26.924 -61.064 29.486 1.00 26.05 172 ARG A CA 1
ATOM 1374 C C . ARG A 1 172 ? -28.260 -61.750 29.827 1.00 26.05 172 ARG A C 1
ATOM 1376 O O . ARG A 1 172 ? -28.267 -62.619 30.694 1.00 26.05 172 ARG A O 1
ATOM 1383 N N . PHE A 1 173 ? -29.327 -61.422 29.100 1.00 28.98 173 PHE A N 1
ATOM 1384 C CA . PHE A 1 173 ? -30.429 -62.339 28.789 1.00 28.98 173 PHE A CA 1
ATOM 1385 C C . PHE A 1 173 ? -30.790 -62.164 27.310 1.00 28.98 173 PHE A C 1
ATOM 1387 O O . PHE A 1 173 ? -30.926 -61.038 26.831 1.00 28.98 173 PHE A O 1
ATOM 1394 N N . ASP A 1 174 ? -30.829 -63.296 26.614 1.00 30.81 174 ASP A N 1
ATOM 1395 C CA . ASP A 1 174 ? -31.195 -63.484 25.212 1.00 30.81 174 ASP A CA 1
ATOM 1396 C C . ASP A 1 174 ? -32.709 -63.318 24.991 1.00 30.81 174 ASP A C 1
ATOM 1398 O O . ASP A 1 174 ? -33.483 -63.650 25.884 1.00 30.81 174 ASP A O 1
ATOM 1402 N N . ASP A 1 175 ? -33.114 -62.874 23.794 1.00 28.91 175 ASP A N 1
ATOM 1403 C CA . ASP A 1 175 ? -34.182 -63.528 23.017 1.00 28.91 175 ASP A CA 1
ATOM 1404 C C . ASP A 1 175 ? -34.147 -63.083 21.532 1.00 28.91 175 ASP A C 1
ATOM 1406 O O . ASP A 1 175 ? -33.965 -61.906 21.209 1.00 28.91 175 ASP A O 1
ATOM 1410 N N . GLU A 1 176 ? -34.276 -64.060 20.634 1.00 27.70 176 GLU A N 1
ATOM 1411 C CA . GLU A 1 176 ? -34.392 -63.981 19.159 1.00 27.70 176 GLU A CA 1
ATOM 1412 C C . GLU A 1 176 ? -35.904 -64.116 18.785 1.00 27.70 176 GLU A C 1
ATOM 1414 O O . GLU A 1 176 ? -36.727 -64.199 19.693 1.00 27.70 176 GLU A O 1
ATOM 1419 N N . PRO A 1 177 ? -36.366 -64.334 17.529 1.00 46.84 177 PRO A N 1
ATOM 1420 C CA . PRO A 1 177 ? -36.078 -63.754 16.205 1.00 46.84 177 PRO A CA 1
ATOM 1421 C C . PRO A 1 177 ? -37.340 -63.168 15.516 1.00 46.84 177 PRO A C 1
ATOM 1423 O O . PRO A 1 177 ? -38.469 -63.477 15.889 1.00 46.84 177 PRO A O 1
ATOM 1426 N N . SER A 1 178 ? -37.169 -62.441 14.397 1.00 30.48 178 SER A N 1
ATOM 1427 C CA . SER A 1 178 ? -38.053 -62.475 13.202 1.00 30.48 178 SER A CA 1
ATOM 1428 C C . SER A 1 178 ? -37.394 -61.764 12.002 1.00 30.48 178 SER A C 1
ATOM 1430 O O . SER A 1 178 ? -36.695 -60.773 12.173 1.00 30.48 178 SER A O 1
ATOM 1432 N N . SER A 1 179 ? -37.580 -62.308 10.796 1.00 37.97 179 SER A N 1
ATOM 1433 C CA . SER A 1 179 ? -36.672 -62.230 9.628 1.00 37.97 179 SER A CA 1
ATOM 1434 C C . SER A 1 179 ? -37.032 -61.136 8.557 1.00 37.97 179 SER A C 1
ATO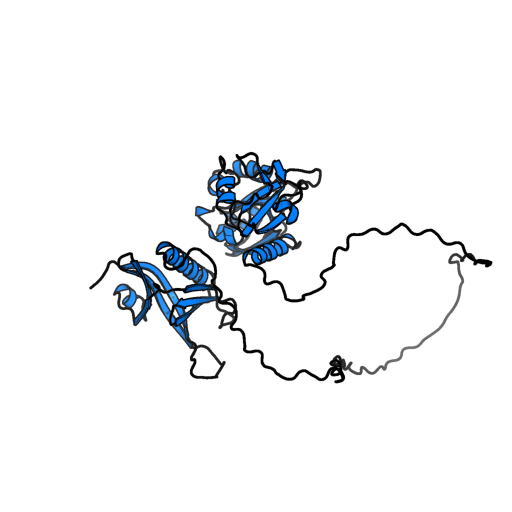M 1436 O O . SER A 1 179 ? -37.717 -60.183 8.911 1.00 37.97 179 SER A O 1
ATOM 1438 N N . PRO A 1 180 ? -36.563 -61.170 7.274 1.00 48.72 180 PRO A N 1
ATOM 1439 C CA . PRO A 1 180 ? -35.580 -60.219 6.699 1.00 48.72 180 PRO A CA 1
ATOM 1440 C C . PRO A 1 180 ? -36.011 -59.574 5.344 1.00 48.72 180 PRO A C 1
ATOM 1442 O O . PRO A 1 180 ? -37.112 -59.855 4.887 1.00 48.72 180 PRO A O 1
ATOM 1445 N N . LEU A 1 181 ? -35.150 -58.760 4.680 1.00 33.97 181 LEU A N 1
ATOM 1446 C CA . LEU A 1 181 ? -35.031 -58.545 3.197 1.00 33.97 181 LEU A CA 1
ATOM 1447 C C . LEU A 1 181 ? -33.983 -57.434 2.838 1.00 33.97 181 LEU A C 1
ATOM 1449 O O . LEU A 1 181 ? -33.569 -56.714 3.743 1.00 33.97 181 LEU A O 1
ATOM 1453 N N . PRO A 1 182 ? -33.453 -57.315 1.589 1.00 39.44 182 PRO A N 1
ATOM 1454 C CA . PRO A 1 182 ? -32.108 -57.801 1.244 1.00 39.44 182 PRO A CA 1
ATOM 1455 C C . PRO A 1 182 ? -31.174 -56.767 0.561 1.00 39.44 182 PRO A C 1
ATOM 1457 O O . PRO A 1 182 ? -31.582 -55.689 0.134 1.00 39.44 182 PRO A O 1
ATOM 1460 N N . SER A 1 183 ? -29.905 -57.152 0.387 1.00 41.72 183 SER A N 1
ATOM 1461 C CA . SER A 1 183 ? -28.878 -56.471 -0.426 1.00 41.72 183 SER A CA 1
ATOM 1462 C C . SER A 1 183 ? -28.762 -57.087 -1.839 1.00 41.72 183 SER A C 1
ATOM 1464 O O . SER A 1 183 ? -29.080 -58.267 -2.000 1.00 41.72 183 SER A O 1
ATOM 1466 N N . PRO A 1 184 ? -28.299 -56.339 -2.863 1.00 46.06 184 PRO A N 1
ATOM 1467 C CA . PRO A 1 184 ? -28.223 -56.824 -4.246 1.00 46.06 184 PRO A CA 1
ATOM 1468 C C . PRO A 1 184 ? -26.992 -57.719 -4.537 1.00 46.06 184 PRO A C 1
ATOM 1470 O O . PRO A 1 184 ? -25.968 -57.584 -3.864 1.00 46.06 184 PRO A O 1
ATOM 1473 N N . PRO A 1 185 ? -27.071 -58.609 -5.555 1.00 46.78 185 PRO A N 1
ATOM 1474 C CA . PRO A 1 185 ? -26.031 -59.588 -5.893 1.00 46.78 185 PRO A CA 1
ATOM 1475 C C . PRO A 1 185 ? -24.981 -59.088 -6.919 1.00 46.78 185 PRO A C 1
ATOM 1477 O O . PRO A 1 185 ? -25.217 -58.097 -7.614 1.00 46.78 185 PRO A O 1
ATOM 148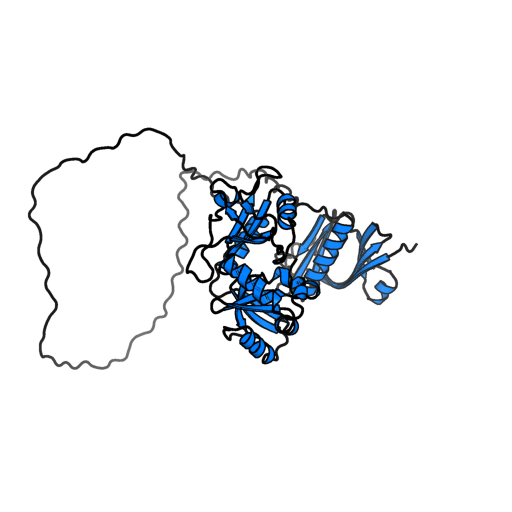0 N N . PRO A 1 186 ? -23.838 -59.799 -7.054 1.00 42.25 186 PRO A N 1
ATOM 1481 C CA . PRO A 1 186 ? -22.779 -59.543 -8.035 1.00 42.25 186 PRO A CA 1
ATOM 1482 C C . PRO A 1 186 ? -23.010 -60.298 -9.361 1.00 42.25 186 PRO A C 1
ATOM 1484 O O . PRO A 1 186 ? -23.797 -61.242 -9.421 1.00 42.25 186 PRO A O 1
ATOM 1487 N N . LEU A 1 187 ? -22.270 -59.931 -10.415 1.00 39.12 187 LEU A N 1
ATOM 1488 C CA . LEU A 1 187 ? -22.203 -60.673 -11.684 1.00 39.12 187 LEU A CA 1
ATOM 1489 C C . LEU A 1 187 ? -20.754 -61.091 -12.034 1.00 39.12 187 LEU A C 1
ATOM 1491 O O . LEU A 1 187 ? -19.810 -60.507 -11.498 1.00 39.12 187 LEU A O 1
ATOM 1495 N N . PRO A 1 188 ? -20.579 -62.135 -12.875 1.00 38.62 188 PRO A N 1
ATOM 1496 C CA . PRO A 1 188 ? -19.476 -63.090 -12.794 1.00 38.62 188 PRO A CA 1
ATOM 1497 C C . PRO A 1 188 ? -18.385 -62.922 -13.864 1.00 38.62 188 PRO A C 1
ATOM 1499 O O . PRO A 1 188 ? -18.505 -62.147 -14.809 1.00 38.62 188 PRO A O 1
ATOM 1502 N N . GLY A 1 189 ? -17.306 -63.684 -13.666 1.00 30.28 189 GLY A N 1
ATOM 1503 C CA . GLY A 1 189 ? -16.068 -63.663 -14.434 1.00 30.28 189 GLY A CA 1
ATOM 1504 C C . GLY A 1 189 ? -16.080 -64.299 -15.832 1.00 30.28 189 GLY A C 1
ATOM 1505 O O . GLY A 1 189 ? -17.062 -64.834 -16.336 1.00 30.28 189 GLY A O 1
ATOM 1506 N N . VAL A 1 190 ? -14.892 -64.178 -16.415 1.00 36.44 190 VAL A N 1
ATOM 1507 C CA . VAL A 1 190 ? -14.417 -64.388 -17.792 1.00 36.44 190 VAL A CA 1
ATOM 1508 C C . VAL A 1 190 ? -14.197 -65.877 -18.129 1.00 36.44 190 VAL A C 1
ATOM 1510 O O . VAL A 1 190 ? -13.976 -66.668 -17.211 1.00 36.44 190 VAL A O 1
ATOM 1513 N N . PRO A 1 191 ? -14.059 -66.250 -19.419 1.00 37.03 191 PRO A N 1
ATOM 1514 C CA . PRO A 1 191 ? -13.092 -67.277 -19.806 1.00 37.03 191 PRO A CA 1
ATOM 1515 C C . PRO A 1 191 ? -11.974 -66.735 -20.717 1.00 37.03 191 PRO A C 1
ATOM 1517 O O . PRO A 1 191 ? -12.183 -65.935 -21.626 1.00 37.03 191 PRO A O 1
ATOM 1520 N N . SER A 1 192 ? -10.763 -67.198 -20.417 1.00 31.30 192 SER A N 1
ATOM 1521 C CA . SER A 1 192 ? -9.464 -66.838 -20.992 1.00 31.30 192 SER A CA 1
ATOM 1522 C C . SER A 1 192 ? -9.191 -67.529 -22.338 1.00 31.30 192 SER A C 1
ATOM 1524 O O . SER A 1 192 ? -9.477 -68.718 -22.457 1.00 31.30 192 SER A O 1
ATOM 1526 N N . SER A 1 193 ? -8.564 -66.836 -23.305 1.00 29.06 193 SER A N 1
ATOM 1527 C CA . SER A 1 193 ? -7.643 -67.453 -24.282 1.00 29.06 193 SER A CA 1
ATOM 1528 C C . SER A 1 193 ? -6.764 -66.431 -25.042 1.00 29.06 193 SER A C 1
ATOM 1530 O O . SER A 1 193 ? -7.269 -65.583 -25.769 1.00 29.06 193 SER A O 1
ATOM 1532 N N . ALA A 1 194 ? -5.445 -66.581 -24.854 1.00 29.34 194 ALA A N 1
ATOM 1533 C CA . ALA A 1 194 ? -4.318 -66.451 -25.798 1.00 29.34 194 ALA A CA 1
ATOM 1534 C C . ALA A 1 194 ? -3.995 -65.144 -26.590 1.00 29.34 194 ALA A C 1
ATOM 1536 O O . ALA A 1 194 ? -4.526 -64.907 -27.666 1.00 29.34 194 ALA A O 1
ATOM 1537 N N . ALA A 1 195 ? -2.912 -64.481 -26.132 1.00 30.33 195 ALA A N 1
ATOM 1538 C CA . ALA A 1 195 ? -1.686 -64.088 -26.880 1.00 30.33 195 ALA A CA 1
ATOM 1539 C C . ALA A 1 195 ? -1.718 -62.935 -27.942 1.00 30.33 195 ALA A C 1
ATOM 1541 O O . ALA A 1 195 ? -2.782 -62.534 -28.395 1.00 30.33 195 ALA A O 1
ATOM 1542 N N . PRO A 1 196 ? -0.562 -62.302 -28.278 1.00 34.72 196 PRO A N 1
ATOM 1543 C CA . PRO A 1 196 ? -0.402 -60.847 -28.167 1.00 34.72 196 PRO A CA 1
ATOM 1544 C C . PRO A 1 196 ? -0.126 -60.122 -29.497 1.00 34.72 196 PRO A C 1
ATOM 1546 O O . PRO A 1 196 ? 0.579 -60.639 -30.361 1.00 34.72 196 PRO A O 1
ATOM 1549 N N . LEU A 1 197 ? -0.574 -58.868 -29.618 1.00 30.70 197 LEU A N 1
ATOM 1550 C CA . LEU A 1 197 ? -0.110 -57.938 -30.653 1.00 30.70 197 LEU A CA 1
ATOM 1551 C C . LEU A 1 197 ? 0.219 -56.574 -30.033 1.00 30.70 197 LEU A C 1
ATOM 1553 O O . LEU A 1 197 ? -0.578 -55.965 -29.322 1.00 30.70 197 LEU A O 1
ATOM 1557 N N . THR A 1 198 ? 1.450 -56.149 -30.282 1.00 36.91 198 THR A N 1
ATOM 1558 C CA . THR A 1 198 ? 2.084 -54.889 -29.891 1.00 36.91 198 THR A CA 1
ATOM 1559 C C . THR A 1 198 ? 1.419 -53.668 -30.543 1.00 36.91 198 THR A C 1
ATOM 1561 O O . THR A 1 198 ? 1.043 -53.739 -31.712 1.00 36.91 198 THR A O 1
ATOM 1564 N N . PRO A 1 199 ? 1.358 -52.505 -29.867 1.00 35.31 199 PRO A N 1
ATOM 1565 C CA . PRO A 1 199 ? 1.198 -51.215 -30.530 1.00 35.31 199 PRO A CA 1
ATOM 1566 C C . PRO A 1 199 ? 2.557 -50.514 -30.759 1.00 35.31 199 PRO A C 1
ATOM 1568 O O . PRO A 1 199 ? 3.526 -50.792 -30.047 1.00 35.31 199 PRO A O 1
ATOM 1571 N N . PRO A 1 200 ? 2.651 -49.618 -31.760 1.00 35.06 200 PRO A N 1
ATOM 1572 C CA . PRO A 1 200 ? 3.913 -49.141 -32.313 1.00 35.06 200 PRO A CA 1
ATOM 1573 C C . PRO A 1 200 ? 4.532 -47.965 -31.544 1.00 35.06 200 PRO A C 1
ATOM 1575 O O . PRO A 1 200 ? 3.863 -47.149 -30.913 1.00 35.06 200 PRO A O 1
ATOM 1578 N N . THR A 1 201 ? 5.850 -47.882 -31.675 1.00 32.78 201 THR A N 1
ATOM 1579 C CA . THR A 1 201 ? 6.756 -46.818 -31.236 1.00 32.78 201 THR A CA 1
ATOM 1580 C C . THR A 1 201 ? 6.542 -45.521 -32.040 1.00 32.78 201 THR A C 1
ATOM 1582 O O . THR A 1 201 ? 6.476 -45.597 -33.267 1.00 32.78 201 THR A O 1
ATOM 1585 N N . PRO A 1 202 ? 6.524 -44.323 -31.424 1.00 38.41 202 PRO A N 1
ATOM 1586 C CA . PRO A 1 202 ? 6.803 -43.072 -32.126 1.00 38.41 202 PRO A CA 1
ATOM 1587 C C . PRO A 1 202 ? 8.318 -42.761 -32.110 1.00 38.41 202 PRO A C 1
ATOM 1589 O O . PRO A 1 202 ? 8.998 -43.074 -31.128 1.00 38.41 202 PRO A O 1
ATOM 1592 N N . PRO A 1 203 ? 8.880 -42.172 -33.183 1.00 34.31 203 PRO A N 1
ATOM 1593 C CA . PRO A 1 203 ? 10.320 -42.011 -33.341 1.00 34.31 203 PRO A CA 1
ATOM 1594 C C . PRO A 1 203 ? 10.889 -40.898 -32.455 1.00 34.31 203 PRO A C 1
ATOM 1596 O O . PRO A 1 203 ? 10.309 -39.825 -32.294 1.00 34.31 203 PRO A O 1
ATOM 1599 N N . ALA A 1 204 ? 12.079 -41.172 -31.926 1.00 30.80 204 ALA A N 1
ATOM 1600 C CA . ALA A 1 204 ? 12.928 -40.231 -31.220 1.00 30.80 204 ALA A CA 1
ATOM 1601 C C . ALA A 1 204 ? 13.763 -39.385 -32.197 1.00 30.80 204 ALA A C 1
ATOM 1603 O O . ALA A 1 204 ? 14.482 -39.926 -33.032 1.00 30.80 204 ALA A O 1
ATOM 1604 N N . ALA A 1 205 ? 13.723 -38.066 -32.012 1.00 31.45 205 ALA A N 1
ATOM 1605 C CA . ALA A 1 205 ? 14.797 -37.096 -32.250 1.00 31.45 205 ALA A CA 1
ATOM 1606 C C . ALA A 1 205 ? 14.331 -35.793 -31.574 1.00 31.45 205 ALA A C 1
ATOM 1608 O O . ALA A 1 205 ? 13.223 -35.346 -31.826 1.00 31.45 205 ALA A O 1
ATOM 1609 N N . GLY A 1 206 ? 15.021 -35.118 -30.664 1.00 28.31 206 GLY A N 1
ATOM 1610 C CA . GLY A 1 206 ? 16.385 -35.194 -30.169 1.00 28.31 206 GLY A CA 1
ATOM 1611 C C . GLY A 1 206 ? 16.678 -33.795 -29.618 1.00 28.31 206 GLY A C 1
ATOM 1612 O O . GLY A 1 206 ? 16.863 -32.863 -30.389 1.00 28.31 206 GLY A O 1
ATOM 1613 N N . GLY A 1 207 ? 16.633 -33.625 -28.296 1.00 26.62 207 GLY A N 1
ATOM 1614 C CA . GLY A 1 207 ? 16.814 -32.329 -27.636 1.00 26.62 207 GLY A CA 1
ATOM 1615 C C . GLY A 1 207 ? 16.587 -32.452 -26.135 1.00 26.62 207 GLY A C 1
ATOM 1616 O O . GLY A 1 207 ? 15.555 -32.042 -25.618 1.00 26.62 207 GLY A O 1
ATOM 1617 N N . ARG A 1 208 ? 17.521 -33.120 -25.451 1.00 28.88 208 ARG A N 1
ATOM 1618 C CA . ARG A 1 208 ? 17.507 -33.333 -23.999 1.00 28.88 208 ARG A CA 1
ATOM 1619 C C . ARG A 1 208 ? 17.477 -31.986 -23.270 1.00 28.88 208 ARG A C 1
ATOM 1621 O O . ARG A 1 208 ? 18.481 -31.280 -23.254 1.00 28.88 208 ARG A O 1
ATOM 1628 N N . VAL A 1 209 ? 16.359 -31.672 -22.622 1.00 33.19 209 VAL A N 1
ATOM 1629 C CA . VAL A 1 209 ? 16.335 -30.721 -21.508 1.00 33.19 209 VAL A CA 1
ATOM 1630 C C . VAL A 1 209 ? 16.883 -31.490 -20.312 1.00 33.19 209 VAL A C 1
ATOM 1632 O O . VAL A 1 209 ? 16.239 -32.414 -19.816 1.00 33.19 209 VAL A O 1
ATOM 1635 N N . ALA A 1 210 ? 18.121 -31.195 -19.925 1.00 30.09 210 ALA A N 1
ATOM 1636 C CA . ALA A 1 210 ? 18.680 -31.696 -18.682 1.00 30.09 210 ALA A CA 1
ATOM 1637 C C . ALA A 1 210 ? 17.841 -31.121 -17.534 1.00 30.09 210 ALA A C 1
ATOM 1639 O O . ALA A 1 210 ? 17.841 -29.915 -17.294 1.00 30.09 210 ALA A O 1
ATOM 1640 N N . ALA A 1 211 ? 17.079 -31.992 -16.876 1.00 31.69 211 ALA A N 1
ATOM 1641 C CA . ALA A 1 211 ? 16.561 -31.732 -15.549 1.00 31.69 211 ALA A CA 1
ATOM 1642 C C . ALA A 1 211 ? 17.770 -31.667 -14.613 1.00 31.69 211 ALA A C 1
ATOM 1644 O O . ALA A 1 211 ? 18.349 -32.691 -14.256 1.00 31.69 211 ALA A O 1
ATOM 1645 N N . ASP A 1 212 ? 18.191 -30.447 -14.298 1.00 31.78 212 ASP A N 1
ATOM 1646 C CA . ASP A 1 212 ? 19.233 -30.178 -13.316 1.00 31.78 212 ASP A CA 1
ATOM 1647 C C . ASP A 1 212 ? 18.603 -30.298 -11.917 1.00 31.78 212 ASP A C 1
ATOM 1649 O O . ASP A 1 212 ? 18.253 -29.322 -11.255 1.00 31.78 212 ASP A O 1
ATOM 1653 N N . GLU A 1 213 ? 18.368 -31.542 -11.493 1.00 36.97 213 GLU A N 1
ATOM 1654 C CA . GLU A 1 213 ? 18.177 -31.892 -10.087 1.00 36.97 213 GLU A CA 1
ATOM 1655 C C . GLU A 1 213 ? 19.555 -31.951 -9.415 1.00 36.97 213 GLU A C 1
ATOM 1657 O O . GLU A 1 213 ? 20.101 -33.021 -9.152 1.00 36.97 213 GLU A O 1
ATOM 1662 N N . HIS A 1 214 ? 20.132 -30.778 -9.157 1.00 32.75 214 HIS A N 1
ATOM 1663 C CA . HIS A 1 214 ? 21.205 -30.566 -8.187 1.00 32.75 214 HIS A CA 1
ATOM 1664 C C . HIS A 1 214 ? 21.144 -29.112 -7.701 1.00 32.75 214 HIS A C 1
ATOM 1666 O O . HIS A 1 214 ? 21.532 -28.188 -8.405 1.00 32.75 214 HIS A O 1
ATOM 1672 N N . ASP A 1 215 ? 20.606 -28.893 -6.501 1.00 30.97 215 ASP A N 1
ATOM 1673 C CA . ASP A 1 215 ? 21.400 -28.456 -5.341 1.00 30.97 215 ASP A CA 1
ATOM 1674 C C . ASP A 1 215 ? 20.473 -27.865 -4.261 1.00 30.97 215 ASP A C 1
ATOM 1676 O O . ASP A 1 215 ? 19.893 -26.785 -4.390 1.00 30.97 215 ASP A O 1
ATOM 1680 N N . GLY A 1 216 ? 20.319 -28.608 -3.164 1.00 31.67 216 GLY A N 1
ATOM 1681 C CA . GLY A 1 216 ? 19.535 -28.253 -1.981 1.00 31.67 216 GLY A CA 1
ATOM 1682 C C . GLY A 1 216 ? 20.230 -27.227 -1.085 1.00 31.67 216 GLY A C 1
ATOM 1683 O O . GLY A 1 216 ? 20.208 -27.360 0.138 1.00 31.67 216 GLY A O 1
ATOM 1684 N N . ALA A 1 217 ? 20.836 -26.194 -1.667 1.00 38.12 217 ALA A N 1
ATOM 1685 C CA . ALA A 1 217 ? 21.248 -25.002 -0.946 1.00 38.12 217 ALA A CA 1
ATOM 1686 C C . ALA A 1 217 ? 20.058 -24.039 -0.933 1.00 38.12 217 ALA A C 1
ATOM 1688 O O . ALA A 1 217 ? 19.672 -23.512 -1.974 1.00 38.12 217 ALA A O 1
ATOM 1689 N N . ALA A 1 218 ? 19.439 -23.821 0.232 1.00 44.06 218 ALA A N 1
ATOM 1690 C CA . ALA A 1 218 ? 18.335 -22.876 0.385 1.00 44.06 218 ALA A CA 1
ATOM 1691 C C . ALA A 1 218 ? 18.707 -21.529 -0.260 1.00 44.06 218 ALA A C 1
ATOM 1693 O O . ALA A 1 218 ? 19.506 -20.775 0.298 1.00 44.06 218 ALA A O 1
ATOM 1694 N N . ARG A 1 219 ? 18.161 -21.245 -1.455 1.00 62.97 219 ARG A N 1
ATOM 1695 C CA . ARG A 1 219 ? 18.411 -19.998 -2.185 1.00 62.97 219 ARG A CA 1
ATOM 1696 C C . ARG A 1 219 ? 18.098 -18.849 -1.238 1.00 62.97 219 ARG A C 1
ATOM 1698 O O . ARG A 1 219 ? 16.942 -18.634 -0.874 1.00 62.97 219 ARG A O 1
ATOM 1705 N N . GLN A 1 220 ? 19.139 -18.141 -0.808 1.00 68.56 220 GLN A N 1
ATOM 1706 C CA . GLN A 1 220 ? 18.989 -17.026 0.109 1.00 68.56 220 GLN A CA 1
ATOM 1707 C C . GLN A 1 220 ? 18.229 -15.926 -0.628 1.00 68.56 220 GLN A C 1
ATOM 1709 O O . GLN A 1 220 ? 18.743 -15.315 -1.564 1.00 68.56 220 GLN A O 1
ATOM 1714 N N . LEU A 1 221 ? 16.973 -15.725 -0.238 1.00 74.31 221 LEU A N 1
ATOM 1715 C CA . LEU A 1 221 ? 16.122 -14.704 -0.830 1.00 74.31 221 LEU A CA 1
ATOM 1716 C C . LEU A 1 221 ? 16.744 -13.333 -0.577 1.00 74.31 221 LEU A C 1
ATOM 1718 O O . LEU A 1 221 ? 17.158 -13.017 0.542 1.00 74.31 221 LEU A O 1
ATOM 1722 N N . SER A 1 222 ? 16.764 -12.495 -1.607 1.00 80.12 222 SER A N 1
ATOM 1723 C CA . SER A 1 222 ? 16.998 -11.069 -1.423 1.00 80.12 222 SER A CA 1
ATOM 1724 C C . SER A 1 222 ? 15.950 -10.481 -0.471 1.00 80.12 222 SER A C 1
ATOM 1726 O O . SER A 1 222 ? 14.842 -11.005 -0.329 1.00 80.12 222 SER A O 1
ATOM 1728 N N . LEU A 1 223 ? 16.264 -9.337 0.146 1.00 77.62 223 LEU A N 1
ATOM 1729 C CA . LEU A 1 223 ? 15.319 -8.610 1.004 1.00 77.62 223 LEU A CA 1
ATOM 1730 C C . LEU A 1 223 ? 13.960 -8.413 0.313 1.00 77.62 223 LEU A C 1
ATOM 1732 O O . LEU A 1 223 ? 12.914 -8.541 0.942 1.00 77.62 223 LEU A O 1
ATOM 1736 N N . ARG A 1 224 ? 13.981 -8.132 -0.992 1.00 83.12 224 ARG A N 1
ATOM 1737 C CA . ARG A 1 224 ? 12.779 -7.866 -1.779 1.00 83.12 224 ARG A CA 1
ATOM 1738 C C . ARG A 1 224 ? 11.972 -9.120 -2.055 1.00 83.12 224 ARG A C 1
ATOM 1740 O O . ARG A 1 224 ? 10.757 -9.101 -1.902 1.00 83.12 224 ARG A O 1
ATOM 1747 N N . GLU A 1 225 ? 12.639 -10.207 -2.428 1.00 85.31 225 GLU A N 1
ATOM 1748 C CA . GLU A 1 225 ? 11.984 -11.507 -2.578 1.00 85.31 225 GLU A CA 1
ATOM 1749 C C . GLU A 1 225 ? 11.372 -11.957 -1.245 1.00 85.31 225 GLU A C 1
ATOM 1751 O O . GLU A 1 225 ? 10.253 -12.462 -1.230 1.00 85.31 225 GLU A O 1
ATOM 1756 N N . HIS A 1 226 ? 12.044 -11.696 -0.118 1.00 83.81 226 HIS A N 1
ATOM 1757 C CA . HIS A 1 226 ? 11.503 -11.974 1.211 1.00 83.81 226 HIS A CA 1
ATOM 1758 C C . HIS A 1 226 ? 10.272 -11.112 1.539 1.00 83.81 226 HIS A C 1
ATOM 1760 O O . HIS A 1 226 ? 9.254 -11.644 1.974 1.00 83.81 226 HIS A O 1
ATOM 1766 N N . GLN A 1 227 ? 10.314 -9.801 1.276 1.00 83.50 227 GLN A N 1
ATOM 1767 C CA . GLN A 1 227 ? 9.157 -8.909 1.447 1.00 83.50 227 GLN A CA 1
ATOM 1768 C C . GLN A 1 227 ? 7.959 -9.361 0.602 1.00 83.50 227 GLN A C 1
ATOM 1770 O O . GLN A 1 227 ? 6.837 -9.432 1.099 1.00 83.50 227 GLN A O 1
ATOM 1775 N N . VAL A 1 228 ? 8.201 -9.726 -0.661 1.00 90.31 228 VAL A N 1
ATOM 1776 C CA . VAL A 1 228 ? 7.162 -10.254 -1.554 1.00 90.31 228 VAL A CA 1
ATOM 1777 C C . VAL A 1 228 ? 6.637 -11.602 -1.063 1.00 90.31 228 VAL A C 1
ATOM 1779 O O . VAL A 1 228 ? 5.432 -11.827 -1.115 1.00 90.31 228 VAL A O 1
ATOM 1782 N N . MET A 1 229 ? 7.494 -12.484 -0.542 1.00 91.81 229 MET A N 1
ATOM 1783 C CA . MET A 1 229 ? 7.070 -13.747 0.068 1.00 91.81 229 MET A CA 1
ATOM 1784 C C . MET A 1 229 ? 6.142 -13.513 1.267 1.00 91.81 229 MET A C 1
ATOM 1786 O O . MET A 1 229 ? 5.095 -14.156 1.350 1.00 91.81 229 MET A O 1
ATOM 1790 N N . VAL A 1 230 ? 6.497 -12.599 2.178 1.00 87.88 230 VAL A N 1
ATOM 1791 C CA . VAL A 1 230 ? 5.657 -12.251 3.336 1.00 87.88 230 VAL A CA 1
ATOM 1792 C C . VAL A 1 230 ? 4.308 -11.712 2.867 1.00 87.88 230 VAL A C 1
ATOM 1794 O O . VAL A 1 230 ? 3.273 -12.225 3.287 1.00 87.88 230 VAL A O 1
ATOM 1797 N N . LEU A 1 231 ? 4.304 -10.764 1.926 1.00 92.69 231 LEU A N 1
ATOM 1798 C CA . LEU A 1 231 ? 3.066 -10.181 1.411 1.00 92.69 231 LEU A CA 1
ATOM 1799 C C . LEU A 1 231 ? 2.192 -11.216 0.683 1.00 92.69 231 LEU A C 1
ATOM 1801 O O . LEU A 1 231 ? 0.985 -11.258 0.900 1.00 92.69 231 LEU A O 1
ATOM 1805 N N . ARG A 1 232 ? 2.782 -12.110 -0.122 1.00 95.06 232 ARG A N 1
ATOM 1806 C CA . ARG A 1 232 ? 2.062 -13.235 -0.750 1.00 95.06 232 ARG A CA 1
ATOM 1807 C C . ARG A 1 232 ? 1.428 -14.152 0.295 1.00 95.06 232 ARG A C 1
ATOM 1809 O O . ARG A 1 232 ? 0.301 -14.600 0.102 1.00 95.06 232 ARG A O 1
ATOM 1816 N N . ARG A 1 233 ? 2.125 -14.414 1.407 1.00 93.62 233 ARG A N 1
ATOM 1817 C CA . ARG A 1 233 ? 1.589 -15.211 2.518 1.00 93.62 233 ARG A CA 1
ATOM 1818 C C . ARG A 1 233 ? 0.413 -14.511 3.197 1.00 93.62 233 ARG A C 1
ATOM 1820 O O . ARG A 1 233 ? -0.562 -15.182 3.517 1.00 93.62 233 ARG A O 1
ATOM 1827 N N . GLU A 1 234 ? 0.485 -13.195 3.386 1.00 93.81 234 GLU A N 1
ATOM 1828 C CA . GLU A 1 234 ? -0.631 -12.404 3.919 1.00 93.81 234 GLU A CA 1
ATOM 1829 C C . GLU A 1 234 ? -1.842 -12.408 2.978 1.00 93.81 234 GLU A C 1
ATOM 1831 O O . GLU A 1 234 ? -2.957 -12.636 3.440 1.00 93.81 234 GLU A O 1
ATOM 1836 N N . ILE A 1 235 ? -1.634 -12.228 1.667 1.00 95.94 235 ILE A N 1
ATOM 1837 C CA . ILE A 1 235 ? -2.706 -12.275 0.653 1.00 95.94 235 ILE A CA 1
ATOM 1838 C C . ILE A 1 235 ? -3.376 -13.655 0.627 1.00 95.94 235 ILE A C 1
ATOM 1840 O O . ILE A 1 235 ? -4.601 -13.764 0.575 1.00 95.94 235 ILE A O 1
ATOM 1844 N N . ALA A 1 236 ? -2.587 -14.729 0.719 1.00 94.44 236 ALA A N 1
ATOM 1845 C CA . ALA A 1 236 ? -3.103 -16.095 0.760 1.00 94.44 236 ALA A CA 1
ATOM 1846 C C . ALA A 1 236 ? -3.809 -16.446 2.087 1.00 94.44 236 ALA A C 1
ATOM 1848 O O . ALA A 1 236 ? -4.514 -17.458 2.166 1.00 94.44 236 ALA A O 1
ATOM 1849 N N . HIS A 1 237 ? -3.640 -15.641 3.141 1.00 93.25 237 HIS A N 1
ATOM 1850 C CA . HIS A 1 237 ? -4.195 -15.926 4.457 1.00 93.25 237 HIS A CA 1
ATOM 1851 C C . HIS A 1 237 ? -5.695 -15.603 4.519 1.00 93.25 237 HIS A C 1
ATOM 1853 O O . HIS A 1 237 ? -6.110 -14.516 4.913 1.00 93.25 237 HIS A O 1
ATOM 1859 N N . ARG A 1 238 ? -6.527 -16.591 4.159 1.00 89.81 238 ARG A N 1
ATOM 1860 C CA . ARG A 1 238 ? -7.999 -16.475 4.099 1.00 89.81 238 ARG A CA 1
ATOM 1861 C C . ARG A 1 238 ? -8.666 -15.899 5.363 1.00 89.81 238 ARG A C 1
ATOM 1863 O O . ARG A 1 238 ? -9.571 -15.079 5.189 1.00 89.81 238 ARG A O 1
ATOM 1870 N N . PRO A 1 239 ? -8.255 -16.257 6.599 1.00 90.69 239 PRO A N 1
ATOM 1871 C CA . PRO A 1 239 ? -8.813 -15.651 7.812 1.00 90.69 239 PRO A CA 1
ATOM 1872 C C . PRO A 1 239 ? -8.545 -14.146 7.945 1.00 90.69 239 PRO A C 1
ATOM 1874 O O . PRO A 1 239 ? -9.248 -13.477 8.693 1.00 90.69 239 PRO A O 1
ATOM 1877 N N . GLY A 1 240 ? -7.565 -13.611 7.213 1.00 91.75 240 GLY A N 1
ATOM 1878 C CA . GLY A 1 240 ? -7.135 -12.221 7.295 1.00 91.75 240 GLY A CA 1
ATOM 1879 C C . GLY A 1 240 ? -6.094 -11.972 8.388 1.00 91.75 240 GLY A C 1
ATOM 1880 O O . GLY A 1 240 ? -5.940 -12.729 9.344 1.00 91.75 240 GLY A O 1
ATOM 1881 N N . VAL A 1 241 ? -5.347 -10.886 8.226 1.00 90.94 241 VAL A N 1
ATOM 1882 C CA . VAL A 1 241 ? -4.338 -10.407 9.167 1.00 90.94 241 VAL A CA 1
ATOM 1883 C C . VAL A 1 241 ? -5.033 -9.612 10.270 1.00 90.94 241 VAL A C 1
ATOM 1885 O O . VAL A 1 241 ? -5.771 -8.664 9.992 1.00 90.94 241 VAL A O 1
ATOM 1888 N N . ARG A 1 242 ? -4.798 -9.994 11.529 1.00 90.81 242 ARG A N 1
ATOM 1889 C CA . ARG A 1 242 ? -5.298 -9.254 12.694 1.00 90.81 242 ARG A CA 1
ATOM 1890 C C . ARG A 1 242 ? -4.378 -8.083 12.998 1.00 90.81 242 ARG A C 1
ATOM 1892 O O . ARG A 1 242 ? -3.163 -8.250 13.069 1.00 90.81 242 ARG A O 1
ATOM 1899 N N . MET A 1 243 ? -4.957 -6.913 13.215 1.00 88.81 243 MET A N 1
ATOM 1900 C CA . MET A 1 243 ? -4.218 -5.698 13.534 1.00 88.81 243 MET A CA 1
ATOM 1901 C C . MET A 1 243 ? -4.886 -4.934 14.668 1.00 88.81 243 MET A C 1
ATOM 1903 O O . MET A 1 243 ? -6.107 -4.845 14.754 1.00 88.81 243 MET A O 1
ATOM 1907 N N . MET A 1 244 ? -4.053 -4.359 15.528 1.00 88.44 244 MET A N 1
ATOM 1908 C CA . MET A 1 244 ? -4.472 -3.568 16.677 1.00 88.44 244 MET A CA 1
ATOM 1909 C C . MET A 1 244 ? -4.155 -2.107 16.380 1.00 88.44 244 MET A C 1
ATOM 1911 O O . MET A 1 244 ? -2.995 -1.699 16.434 1.00 88.44 244 MET A O 1
ATOM 1915 N N . LEU A 1 245 ? -5.174 -1.325 16.024 1.00 86.94 245 LEU A N 1
ATOM 1916 C CA . LEU A 1 245 ? -5.001 0.074 15.634 1.00 86.94 245 LEU A CA 1
ATOM 1917 C C . LEU A 1 245 ? -5.628 1.020 16.664 1.00 86.94 245 LEU A C 1
ATOM 1919 O O . LEU A 1 245 ? -6.701 0.725 17.195 1.00 86.94 245 LEU A O 1
ATOM 1923 N N . PRO A 1 246 ? -5.020 2.188 16.944 1.00 89.50 246 PRO A N 1
ATOM 1924 C CA . PRO A 1 246 ? -5.631 3.176 17.823 1.00 89.50 246 PRO A CA 1
ATOM 1925 C C . PRO A 1 246 ? -7.019 3.581 17.319 1.00 89.50 246 PRO A C 1
ATOM 1927 O O . PRO A 1 246 ? -7.191 3.900 16.142 1.00 89.50 246 PRO A O 1
ATOM 1930 N N . ARG A 1 247 ? -8.009 3.662 18.212 1.00 90.38 247 ARG A N 1
ATOM 1931 C CA . ARG A 1 247 ? -9.399 3.990 17.849 1.00 90.38 247 ARG A CA 1
ATOM 1932 C C . ARG A 1 247 ? -9.513 5.308 17.077 1.00 90.38 247 ARG A C 1
ATOM 1934 O O . ARG A 1 247 ? -10.288 5.410 16.128 1.00 90.38 247 ARG A O 1
ATOM 1941 N N . ARG A 1 248 ? -8.703 6.311 17.444 1.00 88.00 248 ARG A N 1
ATOM 1942 C CA . ARG A 1 248 ? -8.610 7.608 16.740 1.00 88.00 248 ARG A CA 1
ATOM 1943 C C . ARG A 1 248 ? -8.207 7.456 15.269 1.00 88.00 248 ARG A C 1
ATOM 1945 O O . ARG A 1 248 ? -8.719 8.163 14.410 1.00 88.00 248 ARG A O 1
ATOM 1952 N N . THR A 1 249 ? -7.328 6.502 14.982 1.00 87.75 249 THR A N 1
ATOM 1953 C CA . THR A 1 249 ? -6.841 6.207 13.636 1.00 87.75 249 THR A CA 1
ATOM 1954 C C . THR A 1 249 ? -7.939 5.515 12.831 1.00 87.75 249 THR A C 1
ATOM 1956 O O . THR A 1 249 ? -8.279 5.961 11.740 1.00 87.75 249 THR A O 1
ATOM 1959 N N . VAL A 1 250 ? -8.575 4.497 13.413 1.00 89.38 250 VAL A N 1
ATOM 1960 C CA . VAL A 1 250 ? -9.646 3.722 12.766 1.00 89.38 250 VAL A CA 1
ATOM 1961 C C . VAL A 1 250 ? -10.884 4.580 12.456 1.00 89.38 250 VAL A C 1
ATOM 1963 O O . VAL A 1 250 ? -11.481 4.440 11.395 1.00 89.38 250 VAL A O 1
ATOM 1966 N N . SER A 1 251 ? -11.260 5.492 13.358 1.00 87.75 251 SER A N 1
ATOM 1967 C CA . SER A 1 251 ? -12.492 6.293 13.242 1.00 87.75 251 SER A CA 1
ATOM 1968 C C . SER A 1 251 ? -12.399 7.521 12.331 1.00 87.75 251 SER A C 1
ATOM 1970 O O . SER A 1 251 ? -13.437 7.997 11.875 1.00 87.75 251 SER A O 1
ATOM 1972 N N . GLY A 1 252 ? -11.198 8.056 12.079 1.00 85.56 252 GLY A N 1
ATOM 1973 C CA . GLY A 1 252 ? -11.044 9.339 11.375 1.00 85.56 252 GLY A CA 1
ATOM 1974 C C . GLY A 1 252 ? -9.982 9.375 10.278 1.00 85.56 252 GLY A C 1
ATOM 1975 O O . GLY A 1 252 ? -10.039 10.255 9.409 1.00 85.56 252 GLY A O 1
ATOM 1976 N N . ALA A 1 253 ? -9.030 8.437 10.287 1.00 91.81 253 ALA A N 1
ATOM 1977 C CA . ALA A 1 253 ? -7.910 8.452 9.354 1.00 91.81 253 ALA A CA 1
ATOM 1978 C C . ALA A 1 253 ? -8.116 7.557 8.129 1.00 91.81 253 ALA A C 1
ATOM 1980 O O . ALA A 1 253 ? -7.441 7.785 7.134 1.00 91.81 253 ALA A O 1
ATOM 1981 N N . LEU A 1 254 ? -9.024 6.578 8.162 1.00 95.94 254 LEU A N 1
ATOM 1982 C CA . LEU A 1 254 ? -9.231 5.630 7.061 1.00 95.94 254 LEU A CA 1
ATOM 1983 C C . LEU A 1 254 ? -10.316 6.117 6.091 1.00 95.94 254 LEU A C 1
ATOM 1985 O O . LEU A 1 254 ? -11.347 6.635 6.517 1.00 95.94 254 LEU A O 1
ATOM 1989 N N . ALA A 1 255 ? -10.094 5.922 4.792 1.00 97.00 255 ALA A N 1
ATOM 1990 C CA . ALA A 1 255 ? -11.111 6.074 3.758 1.00 97.00 255 ALA A CA 1
ATOM 1991 C C . ALA A 1 255 ? -11.583 4.692 3.312 1.00 97.00 255 ALA A C 1
ATOM 1993 O O . ALA A 1 255 ? -10.846 3.956 2.650 1.00 97.00 255 ALA A O 1
ATOM 1994 N N . LEU A 1 256 ? -12.816 4.360 3.684 1.00 97.69 256 LEU A N 1
ATOM 1995 C CA . LEU A 1 256 ? -13.462 3.101 3.340 1.00 97.69 256 LEU A CA 1
ATOM 1996 C C . LEU A 1 256 ? -14.518 3.320 2.265 1.00 97.69 256 LEU A C 1
ATOM 1998 O O . LEU A 1 256 ? -15.178 4.359 2.241 1.00 97.69 256 LEU A O 1
ATOM 2002 N N . VAL A 1 257 ? -14.658 2.337 1.385 1.00 97.75 257 VAL A N 1
ATOM 2003 C CA . VAL A 1 257 ? -15.605 2.349 0.269 1.00 97.75 257 VAL A CA 1
ATOM 2004 C C . VAL A 1 257 ? -16.309 1.000 0.167 1.00 97.75 257 VAL A C 1
ATOM 2006 O O . VAL A 1 257 ? -15.741 -0.029 0.537 1.00 97.75 257 VAL A O 1
ATOM 2009 N N . ASP A 1 258 ? -17.532 1.008 -0.353 1.00 97.75 258 ASP A N 1
ATOM 2010 C CA . ASP A 1 258 ? -18.394 -0.171 -0.432 1.00 97.75 258 ASP A CA 1
ATOM 2011 C C . ASP A 1 258 ? -18.447 -0.710 -1.861 1.00 97.75 258 ASP A C 1
ATOM 2013 O O . ASP A 1 258 ? -18.711 0.023 -2.813 1.00 97.75 258 ASP A O 1
ATOM 2017 N N . GLY A 1 259 ? -18.251 -2.010 -2.046 1.00 95.69 259 GLY A N 1
ATOM 2018 C CA . GLY A 1 259 ? -18.515 -2.641 -3.337 1.00 95.69 259 GLY A CA 1
ATOM 2019 C C . GLY A 1 259 ? -18.121 -4.103 -3.384 1.00 95.69 259 GLY A C 1
ATOM 2020 O O . GLY A 1 259 ? -17.434 -4.601 -2.497 1.00 95.69 259 GLY A O 1
ATOM 2021 N N . PHE A 1 260 ? -18.610 -4.810 -4.402 1.00 94.25 260 PHE A N 1
ATOM 2022 C CA . PHE A 1 260 ? -18.426 -6.262 -4.536 1.00 94.25 260 PHE A CA 1
ATOM 2023 C C . PHE A 1 260 ? -18.818 -7.036 -3.256 1.00 94.25 260 PHE A C 1
ATOM 2025 O O . PHE A 1 260 ? -18.162 -7.997 -2.870 1.00 94.25 260 PHE A O 1
ATOM 2032 N N . GLY A 1 261 ? -19.860 -6.571 -2.551 1.00 92.12 261 GLY A N 1
ATOM 2033 C CA . GLY A 1 261 ? -20.332 -7.178 -1.298 1.00 92.12 261 GLY A CA 1
ATOM 2034 C C . GLY A 1 261 ? -19.373 -7.047 -0.106 1.00 92.12 261 GLY A C 1
ATOM 2035 O O . GLY A 1 261 ? -19.471 -7.827 0.841 1.00 92.12 261 GLY A O 1
ATOM 2036 N N . ALA A 1 262 ? -18.424 -6.109 -0.147 1.00 95.69 262 ALA A N 1
ATOM 2037 C CA . ALA A 1 262 ? -17.404 -5.937 0.880 1.00 95.69 262 ALA A CA 1
ATOM 2038 C C . ALA A 1 262 ? -17.033 -4.464 1.120 1.00 95.69 262 ALA A C 1
ATOM 2040 O O . ALA A 1 262 ? -17.361 -3.575 0.330 1.00 95.69 262 ALA A O 1
ATOM 2041 N N . VAL A 1 263 ? -16.296 -4.236 2.212 1.00 97.56 263 VAL A N 1
ATOM 2042 C CA . VAL A 1 263 ? -15.730 -2.937 2.591 1.00 97.56 263 VAL A CA 1
ATOM 2043 C C . VAL A 1 263 ? -14.245 -2.916 2.260 1.00 97.56 263 VAL A C 1
ATOM 2045 O O . VAL A 1 263 ? -13.489 -3.770 2.729 1.00 97.56 263 VAL A O 1
ATOM 2048 N N . TRP A 1 264 ? -13.817 -1.919 1.495 1.00 98.00 264 TRP A N 1
ATOM 2049 C CA . TRP A 1 264 ? -12.450 -1.806 0.995 1.00 98.00 264 TRP A CA 1
ATOM 2050 C C . TRP A 1 264 ? -11.763 -0.553 1.513 1.00 98.00 264 TRP A C 1
ATOM 2052 O O . TRP A 1 264 ? -12.371 0.515 1.599 1.00 98.00 264 TRP A O 1
ATOM 2062 N N . LEU A 1 265 ? -10.470 -0.659 1.799 1.00 97.81 265 LEU A N 1
ATOM 2063 C CA . LEU A 1 265 ? -9.627 0.484 2.111 1.00 97.81 265 LEU A CA 1
ATOM 2064 C C . LEU A 1 265 ? -9.174 1.168 0.817 1.00 97.81 265 LEU A C 1
ATOM 2066 O O . LEU A 1 265 ? -8.354 0.637 0.069 1.00 97.81 265 LEU A O 1
ATOM 2070 N N . ALA A 1 266 ? -9.682 2.371 0.561 1.00 97.56 266 ALA A N 1
ATOM 2071 C CA . ALA A 1 266 ? -9.297 3.172 -0.601 1.00 97.56 266 ALA A CA 1
ATOM 2072 C C . ALA A 1 266 ? -8.111 4.112 -0.319 1.00 97.56 266 ALA A C 1
ATOM 2074 O O . ALA A 1 266 ? -7.474 4.599 -1.252 1.00 97.56 266 ALA A O 1
ATOM 2075 N N . GLY A 1 267 ? -7.820 4.379 0.955 1.00 96.38 267 GLY A N 1
ATOM 2076 C CA . GLY A 1 267 ? -6.716 5.233 1.379 1.00 96.38 267 GLY A CA 1
ATOM 2077 C C . GLY A 1 267 ? -6.793 5.594 2.858 1.00 96.38 267 GLY A C 1
ATOM 2078 O O . GLY A 1 267 ? -7.667 5.129 3.591 1.00 96.38 267 GLY A O 1
ATOM 2079 N N . TRP A 1 268 ? -5.877 6.441 3.308 1.00 95.00 268 TRP A N 1
ATOM 2080 C CA . TRP A 1 268 ? -5.844 6.961 4.672 1.00 95.00 268 TRP A CA 1
ATOM 2081 C C . TRP A 1 268 ? -5.211 8.346 4.691 1.00 95.00 268 TRP A C 1
ATOM 2083 O O . TRP A 1 268 ? -4.571 8.745 3.720 1.00 95.00 268 TRP A O 1
ATOM 2093 N N . ARG A 1 269 ? -5.370 9.079 5.796 1.00 93.81 269 ARG A N 1
ATOM 2094 C CA . ARG A 1 269 ? -4.776 10.404 6.012 1.00 93.81 269 ARG A CA 1
ATOM 2095 C C . ARG A 1 269 ? -3.250 10.340 6.060 1.00 93.81 269 ARG A C 1
ATOM 2097 O O . ARG A 1 269 ? -2.652 10.428 7.127 1.00 93.81 269 ARG A O 1
ATOM 2104 N N . TRP A 1 270 ? -2.625 10.179 4.899 1.00 85.06 270 TRP A N 1
ATOM 2105 C CA . TRP A 1 270 ? -1.208 9.868 4.727 1.00 85.06 270 TRP A CA 1
ATOM 2106 C C . TRP A 1 270 ? -0.293 10.855 5.455 1.00 85.06 270 TRP A C 1
ATOM 2108 O O . TRP A 1 270 ? 0.605 10.442 6.179 1.00 85.06 270 TRP A O 1
ATOM 2118 N N . LYS A 1 271 ? -0.569 12.159 5.331 1.00 87.50 271 LYS A N 1
ATOM 2119 C CA . LYS A 1 271 ? 0.230 13.215 5.974 1.00 87.50 271 LYS A CA 1
ATOM 2120 C C . LYS A 1 271 ? 0.132 13.202 7.502 1.00 87.50 271 LYS A C 1
ATOM 2122 O O . LYS A 1 271 ? 1.086 13.567 8.173 1.00 87.50 271 LYS A O 1
ATOM 2127 N N . GLU A 1 272 ? -1.015 12.798 8.045 1.00 88.62 272 GLU A N 1
ATOM 2128 C CA . GLU A 1 272 ? -1.260 12.765 9.493 1.00 88.62 272 GLU A CA 1
ATOM 2129 C C . GLU A 1 272 ? -0.840 11.429 10.120 1.00 88.62 272 GLU A C 1
ATOM 2131 O O . GLU A 1 272 ? -0.522 11.369 11.305 1.00 88.62 272 GLU A O 1
ATOM 2136 N N . GLN A 1 273 ? -0.892 10.342 9.348 1.00 84.88 273 GLN A N 1
ATOM 2137 C CA . GLN A 1 273 ? -0.653 8.972 9.802 1.00 84.88 273 GLN A CA 1
ATOM 2138 C C . GLN A 1 273 ? 0.215 8.196 8.787 1.00 84.88 273 GLN A C 1
ATOM 2140 O O . GLN A 1 273 ? -0.228 7.171 8.260 1.00 84.88 273 GLN A O 1
ATOM 2145 N N . PRO A 1 274 ? 1.459 8.637 8.507 1.00 80.62 274 PRO A N 1
ATOM 2146 C CA . PRO A 1 274 ? 2.323 7.984 7.517 1.00 80.62 274 PRO A CA 1
ATOM 2147 C C . PRO A 1 274 ? 2.708 6.556 7.926 1.00 80.62 274 PRO A C 1
ATOM 2149 O O . PRO A 1 274 ? 2.904 5.701 7.071 1.00 80.62 274 PRO A O 1
ATOM 2152 N N . ALA A 1 275 ? 2.730 6.255 9.229 1.00 80.12 275 ALA A N 1
ATOM 2153 C CA . ALA A 1 275 ? 3.025 4.918 9.748 1.00 80.12 275 ALA A CA 1
ATOM 2154 C C . ALA A 1 275 ? 2.038 3.833 9.270 1.00 80.12 275 ALA A C 1
ATOM 2156 O O . ALA A 1 275 ? 2.383 2.652 9.272 1.00 80.12 275 ALA A O 1
ATOM 2157 N N . LEU A 1 276 ? 0.832 4.213 8.825 1.00 84.31 276 LEU A N 1
ATOM 2158 C CA . LEU A 1 276 ? -0.131 3.268 8.253 1.00 84.31 276 LEU A CA 1
ATOM 2159 C C . LEU A 1 276 ? 0.358 2.635 6.948 1.00 84.31 276 LEU A C 1
ATOM 2161 O O . LEU A 1 276 ? -0.070 1.530 6.639 1.00 84.31 276 LEU A O 1
ATOM 2165 N N . ALA A 1 277 ? 1.307 3.264 6.249 1.00 82.06 277 ALA A N 1
ATOM 2166 C CA . ALA A 1 277 ? 1.963 2.706 5.066 1.00 82.06 277 ALA A CA 1
ATOM 2167 C C . ALA A 1 277 ? 2.657 1.363 5.321 1.00 82.06 277 ALA A C 1
ATOM 2169 O O . ALA A 1 277 ? 2.850 0.581 4.400 1.00 82.06 277 ALA A O 1
ATOM 2170 N N . CYS A 1 278 ? 3.053 1.109 6.570 1.00 79.19 278 CYS A N 1
ATOM 2171 C CA . CYS A 1 278 ? 3.723 -0.125 6.962 1.00 79.19 278 CYS A CA 1
ATOM 2172 C C . CYS A 1 278 ? 2.739 -1.237 7.361 1.00 79.19 278 CYS A C 1
ATOM 2174 O O . CYS A 1 278 ? 3.169 -2.363 7.594 1.00 79.19 278 CYS A O 1
ATOM 2176 N N . ALA A 1 279 ? 1.448 -0.923 7.512 1.00 82.25 279 ALA A N 1
ATOM 2177 C CA . ALA A 1 279 ? 0.444 -1.833 8.070 1.00 82.25 279 ALA A CA 1
ATOM 2178 C C . ALA A 1 279 ? -0.737 -2.093 7.121 1.00 82.25 279 ALA A C 1
ATOM 2180 O O . ALA A 1 279 ? -1.341 -3.171 7.156 1.00 82.25 279 ALA A O 1
ATOM 2181 N N . LEU A 1 280 ? -1.077 -1.108 6.292 1.00 91.75 280 LEU A N 1
ATOM 2182 C CA . LEU A 1 280 ? -2.249 -1.084 5.431 1.00 91.75 280 LEU A CA 1
ATOM 2183 C C . LEU A 1 280 ? -1.846 -0.876 3.976 1.00 91.75 280 LEU A C 1
ATOM 2185 O O . LEU A 1 280 ? -0.897 -0.154 3.680 1.00 91.75 280 LEU A O 1
ATOM 2189 N N . HIS A 1 281 ? -2.630 -1.461 3.079 1.00 96.06 281 HIS A N 1
ATOM 2190 C CA . HIS A 1 281 ? -2.465 -1.317 1.641 1.00 96.06 281 HIS A CA 1
ATOM 2191 C C . HIS A 1 281 ? -3.799 -0.895 1.019 1.00 96.06 281 HIS A C 1
ATOM 2193 O O . HIS A 1 281 ? -4.882 -1.263 1.479 1.00 96.06 281 HIS A O 1
ATOM 2199 N N . VAL A 1 282 ? -3.738 -0.095 -0.043 1.00 97.44 282 VAL A N 1
ATOM 2200 C CA . VAL A 1 282 ? -4.942 0.245 -0.812 1.00 97.44 282 VAL A CA 1
ATOM 2201 C C . VAL A 1 282 ? -5.481 -1.032 -1.453 1.00 97.44 282 VAL A C 1
ATOM 2203 O O . VAL A 1 282 ? -4.728 -1.756 -2.095 1.00 97.44 282 VAL A O 1
ATOM 2206 N N . GLY A 1 283 ? -6.776 -1.300 -1.300 1.00 97.44 283 GLY A N 1
ATOM 2207 C CA . GLY A 1 283 ? -7.404 -2.547 -1.748 1.00 97.44 283 GLY A CA 1
ATOM 2208 C C . GLY A 1 283 ? -7.454 -3.647 -0.685 1.00 97.44 283 GLY A C 1
ATOM 2209 O O . GLY A 1 283 ? -7.960 -4.732 -0.957 1.00 97.44 283 GLY A O 1
ATOM 2210 N N . ASP A 1 284 ? -6.994 -3.378 0.538 1.00 98.12 284 ASP A N 1
ATOM 2211 C CA . ASP A 1 284 ? -7.318 -4.209 1.697 1.00 98.12 284 ASP A CA 1
ATOM 2212 C C . ASP A 1 284 ? -8.835 -4.326 1.888 1.00 98.12 284 ASP A C 1
ATOM 2214 O O . ASP A 1 284 ? -9.551 -3.322 1.855 1.00 98.12 284 ASP A O 1
ATOM 2218 N N . ARG A 1 285 ? -9.326 -5.542 2.150 1.00 97.81 285 ARG A N 1
ATOM 2219 C CA . ARG A 1 285 ? -10.722 -5.776 2.533 1.00 97.81 285 ARG A CA 1
ATOM 2220 C C . ARG A 1 285 ? -10.838 -5.839 4.049 1.00 97.81 285 ARG A C 1
ATOM 2222 O O . ARG A 1 285 ? -10.191 -6.666 4.692 1.00 97.81 285 ARG A O 1
ATOM 2229 N N . ILE A 1 286 ? -11.714 -5.022 4.622 1.00 97.81 286 ILE A N 1
ATOM 2230 C CA . ILE A 1 286 ? -12.028 -5.089 6.049 1.00 97.81 286 ILE A CA 1
ATOM 2231 C C . ILE A 1 286 ? -13.020 -6.231 6.266 1.00 97.81 286 ILE A C 1
ATOM 2233 O O . ILE A 1 286 ? -14.128 -6.202 5.737 1.00 97.81 286 ILE A O 1
ATOM 2237 N N . ALA A 1 287 ? -12.607 -7.252 7.015 1.00 97.19 287 ALA A N 1
ATOM 2238 C CA . ALA A 1 287 ? -13.426 -8.426 7.294 1.00 97.19 287 ALA A CA 1
ATOM 2239 C C . ALA A 1 287 ? -14.238 -8.258 8.583 1.00 97.19 287 ALA A C 1
ATOM 2241 O O . ALA A 1 287 ? -15.425 -8.574 8.600 1.00 97.19 287 ALA A O 1
ATOM 2242 N N . SER A 1 288 ? -13.622 -7.741 9.652 1.00 97.69 288 SER A N 1
ATOM 2243 C CA . SER A 1 288 ? -14.305 -7.528 10.932 1.00 97.69 288 SER A CA 1
ATOM 2244 C C . SER A 1 288 ? -13.694 -6.408 11.772 1.00 97.69 288 SER A C 1
ATOM 2246 O O . SER A 1 288 ? -12.521 -6.059 11.622 1.00 97.69 288 SER A O 1
ATOM 2248 N N . VAL A 1 289 ? -14.499 -5.891 12.702 1.00 97.19 289 VAL A N 1
ATOM 2249 C CA . VAL A 1 289 ? -14.128 -4.923 13.741 1.00 97.19 289 VAL A CA 1
ATOM 2250 C C . VAL A 1 289 ? -14.470 -5.529 15.097 1.00 97.19 289 VAL A C 1
ATOM 2252 O O . VAL A 1 289 ? -15.629 -5.855 15.337 1.00 97.19 289 VAL A O 1
ATOM 2255 N N . ALA A 1 290 ? -13.481 -5.673 15.983 1.00 94.06 290 ALA A N 1
ATOM 2256 C CA . ALA A 1 290 ? -13.654 -6.260 17.318 1.00 94.06 290 ALA A CA 1
ATOM 2257 C C . ALA A 1 290 ? -14.417 -7.605 17.286 1.00 94.06 290 ALA A C 1
ATOM 2259 O O . ALA A 1 290 ? -15.400 -7.798 17.998 1.00 94.06 290 ALA A O 1
ATOM 2260 N N . GLY A 1 291 ? -14.004 -8.509 16.389 1.00 93.75 291 GLY A N 1
ATOM 2261 C CA . GLY A 1 291 ? -14.645 -9.813 16.175 1.00 93.75 291 GLY A CA 1
ATOM 2262 C C . GLY A 1 291 ? -15.985 -9.803 15.423 1.00 93.75 291 GLY A C 1
ATOM 2263 O O . GLY A 1 291 ? -16.470 -10.871 15.059 1.00 93.75 291 GLY A O 1
ATOM 2264 N N . VAL A 1 292 ? -16.577 -8.638 15.138 1.00 97.12 292 VAL A N 1
ATOM 2265 C CA . VAL A 1 292 ? -17.860 -8.529 14.422 1.00 97.12 292 VAL A CA 1
ATOM 2266 C C . VAL A 1 292 ? -17.613 -8.299 12.935 1.00 97.12 292 VAL A C 1
ATOM 2268 O O . VAL A 1 292 ? -16.956 -7.326 12.560 1.00 97.12 292 VAL A O 1
ATOM 2271 N N . ALA A 1 293 ? -18.118 -9.198 12.088 1.00 96.75 293 ALA A N 1
ATOM 2272 C CA . ALA A 1 293 ? -17.988 -9.088 10.636 1.00 96.75 293 ALA A CA 1
ATOM 2273 C C . ALA A 1 293 ? -18.614 -7.787 10.111 1.00 96.75 293 ALA A C 1
ATOM 2275 O O . ALA A 1 293 ? -19.623 -7.329 10.642 1.00 96.75 293 ALA A O 1
ATOM 2276 N N . VAL A 1 294 ? -18.018 -7.202 9.070 1.00 96.50 294 VAL A N 1
ATOM 2277 C CA . VAL A 1 294 ? -18.524 -5.971 8.447 1.00 96.50 294 VAL A CA 1
ATOM 2278 C C . VAL A 1 294 ? -18.804 -6.158 6.969 1.00 96.50 294 VAL A C 1
ATOM 2280 O O . VAL A 1 294 ? -18.021 -6.764 6.236 1.00 96.50 294 VAL A O 1
ATOM 2283 N N . THR A 1 295 ? -19.925 -5.595 6.530 1.00 94.44 295 THR A N 1
ATOM 2284 C CA . THR A 1 295 ? -20.374 -5.656 5.131 1.00 94.44 295 THR A CA 1
ATOM 2285 C C . THR A 1 295 ? -20.531 -4.282 4.488 1.00 94.44 295 THR A C 1
ATOM 2287 O O . THR A 1 295 ? -20.567 -4.195 3.263 1.00 94.44 295 THR A O 1
ATOM 2290 N N . SER A 1 296 ? -20.563 -3.209 5.289 1.00 97.00 296 SER A N 1
ATOM 2291 C CA . SER A 1 296 ? -20.604 -1.825 4.800 1.00 97.00 296 SER A CA 1
ATOM 2292 C C . SER A 1 296 ? -19.727 -0.865 5.617 1.00 97.00 296 SER A C 1
ATOM 2294 O O . SER A 1 296 ? -19.494 -1.060 6.814 1.00 97.00 296 SER A O 1
ATOM 2296 N N . ALA A 1 297 ? -19.273 0.223 4.994 1.00 96.31 297 ALA A N 1
ATOM 2297 C CA . ALA A 1 297 ? -18.510 1.292 5.633 1.00 96.31 297 ALA A CA 1
ATOM 2298 C C . ALA A 1 297 ? -19.328 2.002 6.728 1.00 96.31 297 ALA A C 1
ATOM 2300 O O . ALA A 1 297 ? -18.780 2.435 7.747 1.00 96.31 297 ALA A O 1
ATOM 2301 N N . ALA A 1 298 ? -20.652 2.078 6.558 1.00 95.50 298 ALA A N 1
ATOM 2302 C CA . ALA A 1 298 ? -21.569 2.598 7.569 1.00 95.50 298 ALA A CA 1
ATOM 2303 C C . ALA A 1 298 ? -21.599 1.710 8.826 1.00 95.50 298 ALA A C 1
ATOM 2305 O O . ALA A 1 298 ? -21.496 2.212 9.950 1.00 95.50 298 ALA A O 1
ATOM 2306 N N . GLU A 1 299 ? -21.687 0.389 8.642 1.00 96.38 299 GLU A N 1
ATOM 2307 C CA . GLU A 1 299 ? -21.623 -0.589 9.729 1.00 96.38 299 GLU A CA 1
ATOM 2308 C C . GLU A 1 299 ? -20.278 -0.532 10.457 1.00 96.38 299 GLU A C 1
ATOM 2310 O O . GLU A 1 299 ? -20.252 -0.438 11.686 1.00 96.38 299 GLU A O 1
ATOM 2315 N N . PHE A 1 300 ? -19.174 -0.488 9.707 1.00 97.19 300 PHE A N 1
ATOM 2316 C CA . PHE A 1 300 ? -17.839 -0.283 10.264 1.00 97.19 300 PHE A CA 1
ATOM 2317 C C . PHE A 1 300 ? -17.796 0.959 11.165 1.00 97.19 300 PHE A C 1
ATOM 2319 O O . PHE A 1 300 ? -17.390 0.881 12.326 1.00 97.19 300 PHE A O 1
ATOM 2326 N N . GLY A 1 301 ? -18.274 2.104 10.666 1.00 95.69 301 GLY A N 1
ATOM 2327 C CA . GLY A 1 301 ? -18.289 3.355 11.423 1.00 95.69 301 GLY A CA 1
ATOM 2328 C C . GLY A 1 301 ? -19.121 3.265 12.705 1.00 95.69 301 GLY A C 1
ATOM 2329 O O . GLY A 1 301 ? -18.722 3.805 13.740 1.00 95.69 301 GLY A O 1
ATOM 2330 N N . ARG A 1 302 ? -20.256 2.555 12.669 1.00 96.06 302 ARG A N 1
ATOM 2331 C CA . ARG A 1 302 ? -21.095 2.299 13.848 1.00 96.06 302 ARG A CA 1
ATOM 2332 C C . ARG A 1 302 ? -20.364 1.440 14.881 1.00 96.06 302 ARG A C 1
ATOM 2334 O O . ARG A 1 302 ? -20.337 1.817 16.051 1.00 96.06 302 ARG A O 1
ATOM 2341 N N . LEU A 1 303 ? -19.747 0.334 14.466 1.00 96.62 303 LEU A N 1
ATOM 2342 C CA . LEU A 1 303 ? -19.040 -0.581 15.371 1.00 96.62 303 LEU A CA 1
ATOM 2343 C C . LEU A 1 303 ? -17.837 0.086 16.038 1.00 96.62 303 LEU A C 1
ATOM 2345 O O . LEU A 1 303 ? -17.654 -0.050 17.245 1.00 96.62 303 LEU A O 1
ATOM 2349 N N . VAL A 1 304 ? -17.055 0.870 15.290 1.00 95.62 304 VAL A N 1
ATOM 2350 C CA . VAL A 1 304 ? -15.901 1.604 15.836 1.00 95.62 304 VAL A CA 1
ATOM 2351 C C . VAL A 1 304 ? -16.337 2.650 16.867 1.00 95.62 304 VAL A C 1
ATOM 2353 O O . VAL A 1 304 ? -15.663 2.835 17.882 1.00 95.62 304 VAL A O 1
ATOM 2356 N N . LYS A 1 305 ? -17.477 3.321 16.650 1.00 94.62 305 LYS A N 1
ATOM 2357 C CA . LYS A 1 305 ? -18.040 4.275 17.622 1.00 94.62 305 LYS A CA 1
ATOM 2358 C C . LYS A 1 305 ? -18.476 3.601 18.924 1.00 94.62 305 LYS A C 1
ATOM 2360 O O . LYS A 1 305 ? -18.353 4.226 19.971 1.00 94.62 305 LYS A O 1
ATOM 2365 N N . GLN A 1 306 ? -18.949 2.355 18.860 1.00 94.56 306 GLN A N 1
ATOM 2366 C CA . GLN A 1 306 ? -19.353 1.571 20.033 1.00 94.56 306 GLN A CA 1
ATOM 2367 C C . GLN A 1 306 ? -18.157 1.099 20.877 1.00 94.56 306 GLN A C 1
ATOM 2369 O O . GLN A 1 306 ? -18.324 0.811 22.061 1.00 94.56 306 GLN A O 1
ATOM 2374 N N . GLN A 1 307 ? -16.950 1.049 20.304 1.00 93.31 307 GLN A N 1
ATOM 2375 C CA . GLN A 1 307 ? -15.753 0.658 21.045 1.00 93.31 307 GLN A CA 1
ATOM 2376 C C . GLN A 1 307 ? -15.349 1.732 22.061 1.00 93.31 307 GLN A C 1
ATOM 2378 O O . GLN A 1 307 ? -15.094 2.886 21.703 1.00 93.31 307 GLN A O 1
ATOM 2383 N N . GLN A 1 308 ? -15.228 1.321 23.325 1.00 90.38 308 GLN A N 1
ATOM 2384 C CA . GLN A 1 308 ? -14.702 2.154 24.414 1.00 90.38 308 GLN A CA 1
ATOM 2385 C C . GLN A 1 308 ? -13.181 2.015 24.565 1.00 90.38 308 GLN A C 1
ATOM 2387 O O . GLN A 1 308 ? -12.516 2.929 25.052 1.00 90.38 308 GLN A O 1
ATOM 2392 N N . ALA A 1 309 ? -12.619 0.888 24.119 1.00 87.75 309 ALA A N 1
ATOM 2393 C CA . ALA A 1 309 ? -11.192 0.627 24.204 1.00 87.75 309 ALA A CA 1
ATOM 2394 C C . ALA A 1 309 ? -10.377 1.632 23.361 1.00 87.75 309 ALA A C 1
ATOM 2396 O O . ALA A 1 309 ? -10.795 2.024 22.266 1.00 87.75 309 ALA A O 1
ATOM 2397 N N . PRO A 1 310 ? -9.180 2.041 23.826 1.00 87.06 310 PRO A N 1
ATOM 2398 C CA . PRO A 1 310 ? -8.323 2.978 23.093 1.00 87.06 310 PRO A CA 1
ATOM 2399 C C . PRO A 1 310 ? -7.740 2.377 21.805 1.00 87.06 310 PRO A C 1
ATOM 2401 O O . PRO A 1 310 ? -7.302 3.116 20.920 1.00 87.06 310 PRO A O 1
ATOM 2404 N N . VAL A 1 311 ? -7.745 1.050 21.695 1.00 90.06 311 VAL A N 1
ATOM 2405 C CA . VAL A 1 311 ? -7.257 0.271 20.559 1.00 90.06 311 VAL A CA 1
ATOM 2406 C C . VAL A 1 311 ? -8.395 -0.617 20.069 1.00 90.06 311 VAL A C 1
ATOM 2408 O O . VAL A 1 311 ? -9.137 -1.171 20.876 1.00 90.06 311 VAL A O 1
ATOM 2411 N N . VAL A 1 312 ? -8.535 -0.724 18.753 1.00 92.62 312 VAL A N 1
ATOM 2412 C CA . VAL A 1 312 ? -9.565 -1.512 18.079 1.00 92.62 312 VAL A CA 1
ATOM 2413 C C . VAL A 1 312 ? -8.884 -2.610 17.278 1.00 92.62 312 VAL A C 1
ATOM 2415 O O . VAL A 1 312 ? -7.957 -2.342 16.510 1.00 92.62 312 VAL A O 1
ATOM 2418 N N . GLU A 1 313 ? -9.354 -3.840 17.462 1.00 94.06 313 GLU A N 1
ATOM 2419 C CA . GLU A 1 313 ? -8.969 -4.967 16.620 1.00 94.06 313 GLU A CA 1
ATOM 2420 C C . GLU A 1 313 ? -9.676 -4.856 15.267 1.00 94.06 313 GLU A C 1
ATOM 2422 O O . GLU A 1 313 ? -10.903 -4.737 15.210 1.00 94.06 313 GLU A O 1
ATOM 2427 N N . LEU A 1 314 ? -8.907 -4.932 14.186 1.00 95.25 314 LEU A N 1
ATOM 2428 C CA . LEU A 1 314 ? -9.420 -5.148 12.839 1.00 95.25 314 LEU A CA 1
ATOM 2429 C C . LEU A 1 314 ? -8.889 -6.471 12.302 1.00 95.25 314 LEU A C 1
ATOM 2431 O O . LEU A 1 314 ? -7.724 -6.814 12.512 1.00 95.25 314 LEU A O 1
ATOM 2435 N N . VAL A 1 315 ? -9.723 -7.172 11.543 1.00 97.06 315 VAL A N 1
ATOM 2436 C CA . VAL A 1 315 ? -9.277 -8.278 10.694 1.00 97.06 315 VAL A CA 1
ATOM 2437 C C . VAL A 1 315 ? -9.333 -7.809 9.252 1.00 97.06 315 VAL A C 1
ATOM 2439 O O . VAL A 1 315 ? -10.383 -7.375 8.774 1.00 97.06 315 VAL A O 1
ATOM 2442 N N . VAL A 1 316 ? -8.195 -7.883 8.568 1.00 97.06 316 VAL A N 1
ATOM 2443 C CA . VAL A 1 316 ? -8.034 -7.397 7.198 1.00 97.06 316 VAL A CA 1
ATOM 2444 C C . VAL A 1 316 ? -7.624 -8.541 6.288 1.00 97.06 316 VAL A C 1
ATOM 2446 O O . VAL A 1 316 ? -6.585 -9.166 6.483 1.00 97.06 316 VAL A O 1
ATOM 2449 N N . GLN A 1 317 ? -8.414 -8.804 5.254 1.00 97.81 317 GLN A N 1
ATOM 2450 C CA . GLN A 1 317 ? -7.970 -9.639 4.146 1.00 97.81 317 GLN A CA 1
ATOM 2451 C C . GLN A 1 317 ? -7.071 -8.791 3.249 1.00 97.81 317 GLN A C 1
ATOM 2453 O O . GLN A 1 317 ? -7.530 -7.839 2.613 1.00 97.81 317 GLN A O 1
ATOM 2458 N N . ARG A 1 318 ? -5.775 -9.119 3.252 1.00 97.75 318 ARG A N 1
ATOM 2459 C CA . ARG A 1 318 ? -4.741 -8.383 2.525 1.00 97.75 318 ARG A CA 1
ATOM 2460 C C . ARG A 1 318 ? -4.999 -8.496 1.028 1.00 97.75 318 ARG A C 1
ATOM 2462 O O . ARG A 1 318 ? -4.895 -9.595 0.497 1.00 97.75 318 ARG A O 1
ATOM 2469 N N . MET A 1 319 ? -5.338 -7.374 0.389 1.00 97.38 319 MET A N 1
ATOM 2470 C CA . MET A 1 319 ? -5.551 -7.221 -1.061 1.00 97.38 319 MET A CA 1
ATOM 2471 C C . MET A 1 319 ? -5.942 -8.531 -1.787 1.00 97.38 319 MET A C 1
ATOM 2473 O O . MET A 1 319 ? -5.154 -9.060 -2.571 1.00 97.38 319 MET A O 1
ATOM 2477 N N . PRO A 1 320 ? -7.133 -9.100 -1.521 1.00 95.88 320 PRO A N 1
ATOM 2478 C CA . PRO A 1 320 ? -7.474 -10.487 -1.863 1.00 95.88 320 PRO A CA 1
ATOM 2479 C C . PRO A 1 320 ? -7.450 -10.817 -3.363 1.00 95.88 320 PRO A C 1
ATOM 2481 O O . PRO A 1 320 ? -7.405 -11.992 -3.722 1.00 95.88 320 PRO A O 1
ATOM 2484 N N . HIS A 1 321 ? -7.481 -9.803 -4.232 1.00 95.38 321 HIS A N 1
ATOM 2485 C CA . HIS A 1 321 ? -7.400 -9.959 -5.687 1.00 95.38 321 HIS A CA 1
ATOM 2486 C C . HIS A 1 321 ? -6.044 -9.534 -6.272 1.00 95.38 321 HIS A C 1
ATOM 2488 O O . HIS A 1 321 ? -5.874 -9.528 -7.491 1.00 95.38 321 HIS A O 1
ATOM 2494 N N . ALA A 1 322 ? -5.086 -9.132 -5.433 1.00 97.25 322 ALA A N 1
ATOM 2495 C CA . ALA A 1 322 ? -3.794 -8.663 -5.901 1.00 97.25 322 ALA A CA 1
ATOM 2496 C C . ALA A 1 322 ? -2.872 -9.808 -6.313 1.00 97.25 322 ALA A C 1
ATOM 2498 O O . ALA A 1 322 ? -2.856 -10.883 -5.711 1.00 97.25 322 ALA A O 1
ATOM 2499 N N . ILE A 1 323 ? -2.010 -9.512 -7.282 1.00 96.94 323 ILE A N 1
ATOM 2500 C CA . ILE A 1 323 ? -0.814 -10.301 -7.560 1.00 96.94 323 ILE A CA 1
ATOM 2501 C C . ILE A 1 323 ? 0.403 -9.459 -7.201 1.00 96.94 323 ILE A C 1
ATOM 2503 O O . ILE A 1 323 ? 0.501 -8.280 -7.546 1.00 96.94 323 ILE A O 1
ATOM 2507 N N . VAL A 1 324 ? 1.348 -10.096 -6.515 1.00 96.88 324 VAL A N 1
ATOM 2508 C CA . VAL A 1 324 ? 2.635 -9.499 -6.163 1.00 96.88 324 VAL A CA 1
ATOM 2509 C C . VAL A 1 324 ? 3.726 -10.240 -6.906 1.00 96.88 324 VAL A C 1
ATOM 2511 O O . VAL A 1 324 ? 3.828 -11.463 -6.788 1.00 96.88 324 VAL A O 1
ATOM 2514 N N . VAL A 1 325 ? 4.566 -9.515 -7.636 1.00 95.19 325 VAL A N 1
ATOM 2515 C CA . VAL A 1 325 ? 5.722 -10.078 -8.345 1.00 95.19 325 VAL A CA 1
ATOM 2516 C C . VAL A 1 325 ? 7.004 -9.420 -7.860 1.00 95.19 325 VAL A C 1
ATOM 2518 O O . VAL A 1 325 ? 7.053 -8.207 -7.677 1.00 95.19 325 VAL A O 1
ATOM 2521 N N . ALA A 1 326 ? 8.038 -10.231 -7.641 1.00 93.94 326 ALA A N 1
ATOM 2522 C CA . ALA A 1 326 ? 9.419 -9.779 -7.525 1.00 93.94 326 ALA A CA 1
ATOM 2523 C C . ALA A 1 326 ? 10.119 -10.156 -8.828 1.00 93.94 326 ALA A C 1
ATOM 2525 O O . ALA A 1 326 ? 10.006 -11.300 -9.261 1.00 93.94 326 ALA A O 1
ATOM 2526 N N . MET A 1 327 ? 10.814 -9.210 -9.445 1.00 93.12 327 MET A N 1
ATOM 2527 C CA . MET A 1 327 ? 11.574 -9.435 -10.669 1.00 93.12 327 MET A CA 1
ATOM 2528 C C . MET A 1 327 ? 12.968 -8.854 -10.507 1.00 93.12 327 MET A C 1
ATOM 2530 O O . MET A 1 327 ? 13.181 -7.909 -9.738 1.00 93.12 327 MET A O 1
ATOM 2534 N N . LYS A 1 328 ? 13.907 -9.396 -11.273 1.00 92.12 328 LYS A N 1
ATOM 2535 C CA . LYS A 1 328 ? 15.266 -8.883 -11.349 1.00 92.12 328 LYS A CA 1
ATOM 2536 C C . LYS A 1 328 ? 15.617 -8.608 -12.798 1.00 92.12 328 LYS A C 1
ATOM 2538 O O . LYS A 1 328 ? 15.605 -9.519 -13.617 1.00 92.12 328 LYS A O 1
ATOM 2543 N N . ARG A 1 329 ? 15.931 -7.353 -13.099 1.00 91.31 329 ARG A N 1
ATOM 2544 C CA . ARG A 1 329 ? 16.470 -6.972 -14.400 1.00 91.31 329 ARG A CA 1
ATOM 2545 C C . ARG A 1 329 ? 17.891 -7.498 -14.558 1.00 91.31 329 ARG A C 1
ATOM 2547 O O . ARG A 1 329 ? 18.683 -7.461 -13.613 1.00 91.31 329 ARG A O 1
ATOM 2554 N N . GLU A 1 330 ? 18.229 -7.897 -15.772 1.00 91.25 330 GLU A N 1
ATOM 2555 C CA . GLU A 1 330 ? 19.587 -8.273 -16.160 1.00 91.25 330 GLU A CA 1
ATOM 2556 C C . GLU A 1 330 ? 20.506 -7.043 -16.175 1.00 91.25 330 GLU A C 1
ATOM 2558 O O . GLU A 1 330 ? 21.586 -7.049 -15.577 1.00 91.25 330 GLU A O 1
ATOM 2563 N N . HIS A 1 331 ? 20.023 -5.945 -16.762 1.00 88.94 331 HIS A N 1
ATOM 2564 C CA . HIS A 1 331 ? 20.700 -4.651 -16.844 1.00 88.94 331 HIS A CA 1
ATOM 2565 C C . HIS A 1 331 ? 19.774 -3.505 -16.409 1.00 88.94 331 HIS A C 1
ATOM 2567 O O . HIS A 1 331 ? 18.547 -3.634 -16.390 1.00 88.94 331 HIS A O 1
ATOM 2573 N N . GLU A 1 332 ? 20.352 -2.372 -16.007 1.00 85.25 332 GLU A N 1
ATOM 2574 C CA . GLU A 1 332 ? 19.558 -1.185 -15.671 1.00 85.25 332 GLU A CA 1
ATOM 2575 C C . GLU A 1 332 ? 18.782 -0.697 -16.899 1.00 85.25 332 GLU A C 1
ATOM 2577 O O . GLU A 1 332 ? 19.290 -0.711 -18.015 1.00 85.25 332 GLU A O 1
ATOM 2582 N N . GLY A 1 333 ? 17.521 -0.313 -16.697 1.00 84.00 333 GLY A N 1
ATOM 2583 C CA . GLY A 1 333 ? 16.647 0.119 -17.789 1.00 84.00 333 GLY A CA 1
ATOM 2584 C C . GLY A 1 333 ? 15.992 -1.003 -18.604 1.00 84.00 333 GLY A C 1
ATOM 2585 O O . GLY A 1 333 ? 15.156 -0.681 -19.445 1.00 84.00 333 GLY A O 1
ATOM 2586 N N . GLN A 1 334 ? 16.274 -2.292 -18.340 1.00 90.38 334 GLN A N 1
ATOM 2587 C CA . GLN A 1 334 ? 15.591 -3.395 -19.034 1.00 90.38 334 GLN A CA 1
ATOM 2588 C C . GLN A 1 334 ? 14.056 -3.230 -18.947 1.00 90.38 334 GLN A C 1
ATOM 2590 O O . GLN A 1 334 ? 13.513 -3.084 -17.835 1.00 90.38 334 GLN A O 1
ATOM 2595 N N . PRO A 1 335 ? 13.337 -3.272 -20.087 1.00 91.88 335 PRO A N 1
ATOM 2596 C CA . PRO A 1 335 ? 11.884 -3.189 -20.105 1.00 91.88 335 PRO A CA 1
ATOM 2597 C C . PRO A 1 335 ? 11.239 -4.323 -19.306 1.00 91.88 335 PRO A C 1
ATOM 2599 O O . PRO A 1 335 ? 11.640 -5.479 -19.392 1.00 91.88 335 PRO A O 1
ATOM 2602 N N . LEU A 1 336 ? 10.181 -4.003 -18.559 1.00 94.62 336 LEU A N 1
ATOM 2603 C CA . LEU A 1 336 ? 9.453 -4.995 -17.757 1.00 94.62 336 LEU A CA 1
ATOM 2604 C C . LEU A 1 336 ? 8.448 -5.814 -18.587 1.00 94.62 336 LEU A C 1
ATOM 2606 O O . LEU A 1 336 ? 7.837 -6.743 -18.068 1.00 94.62 336 LEU A O 1
ATOM 2610 N N . GLY A 1 337 ? 8.238 -5.449 -19.856 1.00 94.94 337 GLY A N 1
ATOM 2611 C CA . GLY A 1 337 ? 7.184 -6.016 -20.700 1.00 94.94 337 GLY A CA 1
ATOM 2612 C C . GLY A 1 337 ? 5.773 -5.560 -20.315 1.00 94.94 337 GLY A C 1
ATOM 2613 O O . GLY A 1 337 ? 4.825 -6.327 -20.438 1.00 94.94 337 GLY A O 1
ATOM 2614 N N . LEU A 1 338 ? 5.635 -4.328 -19.816 1.00 95.25 338 LEU A N 1
ATOM 2615 C CA . LEU A 1 338 ? 4.360 -3.737 -19.400 1.00 95.25 338 LEU A CA 1
ATOM 2616 C C . LEU A 1 338 ? 3.982 -2.590 -20.341 1.00 95.25 338 LEU A C 1
ATOM 2618 O O . LEU A 1 338 ? 4.703 -1.595 -20.415 1.00 95.25 338 LEU A O 1
ATOM 2622 N N . VAL A 1 339 ? 2.840 -2.707 -21.015 1.00 94.19 339 VAL A N 1
ATOM 2623 C CA . VAL A 1 339 ? 2.270 -1.649 -21.858 1.00 94.19 339 VAL A CA 1
ATOM 2624 C C . VAL A 1 339 ? 1.294 -0.830 -21.016 1.00 94.19 339 VAL A C 1
ATOM 2626 O O . VAL A 1 339 ? 0.353 -1.375 -20.437 1.00 94.19 339 VAL A O 1
ATOM 2629 N N . ARG A 1 340 ? 1.524 0.482 -20.932 1.00 91.06 340 ARG A N 1
ATOM 2630 C CA . ARG A 1 340 ? 0.749 1.432 -20.116 1.00 91.06 340 ARG A CA 1
ATOM 2631 C C . ARG A 1 340 ? 0.101 2.487 -21.002 1.00 91.06 340 ARG A C 1
ATOM 2633 O O . ARG A 1 340 ? 0.603 2.771 -22.083 1.00 91.06 340 ARG A O 1
ATOM 2640 N N . ASP A 1 341 ? -0.964 3.105 -20.501 1.00 82.44 341 ASP A N 1
ATOM 2641 C CA . ASP A 1 341 ? -1.609 4.256 -21.148 1.00 82.44 341 ASP A CA 1
ATOM 2642 C C . ASP A 1 341 ? -0.795 5.567 -21.031 1.00 82.44 341 ASP A C 1
ATOM 2644 O O . ASP A 1 341 ? -1.104 6.549 -21.699 1.00 82.44 341 ASP A O 1
ATOM 2648 N N . GLY A 1 342 ? 0.237 5.589 -20.176 1.00 79.69 342 GLY A N 1
ATOM 2649 C CA . GLY A 1 342 ? 1.111 6.742 -19.929 1.00 79.69 342 GLY A CA 1
ATOM 2650 C C . GLY A 1 342 ? 0.522 7.822 -19.012 1.00 79.69 342 GLY A C 1
ATOM 2651 O O . GLY A 1 342 ? 1.214 8.785 -18.693 1.00 79.69 342 GLY A O 1
ATOM 2652 N N . ALA A 1 343 ? -0.727 7.671 -18.566 1.00 83.62 343 ALA A N 1
ATOM 2653 C CA . ALA A 1 343 ? -1.433 8.660 -17.750 1.00 83.62 343 ALA A CA 1
ATOM 2654 C C . ALA A 1 343 ? -1.888 8.111 -16.393 1.00 83.62 343 ALA A C 1
ATOM 2656 O O . ALA A 1 343 ? -2.095 8.879 -15.451 1.00 83.62 343 ALA A O 1
ATOM 2657 N N . THR A 1 344 ? -2.079 6.797 -16.287 1.00 89.31 344 THR A N 1
ATOM 2658 C CA . THR A 1 344 ? -2.578 6.128 -15.091 1.00 89.31 344 THR A CA 1
ATOM 2659 C C . THR A 1 344 ? -1.705 4.929 -14.712 1.00 89.31 344 THR A C 1
ATOM 2661 O O . THR A 1 344 ? -0.654 4.663 -15.298 1.00 89.31 344 THR A O 1
ATOM 2664 N N . GLY A 1 345 ? -2.122 4.215 -13.663 1.00 90.69 345 GLY A N 1
ATOM 2665 C CA . GLY A 1 345 ? -1.516 2.942 -13.279 1.00 90.69 345 GLY A CA 1
ATOM 2666 C C . GLY A 1 345 ? -2.058 1.737 -14.045 1.00 90.69 345 GLY A C 1
ATOM 2667 O O . GLY A 1 345 ? -1.641 0.620 -13.752 1.00 90.69 345 GLY A O 1
ATOM 2668 N N . GLU A 1 346 ? -2.990 1.929 -14.982 1.00 94.62 346 GLU A N 1
ATOM 2669 C CA . GLU A 1 346 ? -3.607 0.833 -15.727 1.00 94.62 346 GLU A CA 1
ATOM 2670 C C . GLU A 1 346 ? -2.638 0.242 -16.761 1.00 94.62 346 GLU A C 1
ATOM 2672 O O . GLU A 1 346 ? -1.975 0.950 -17.524 1.00 94.62 346 GLU A O 1
ATOM 2677 N N . LEU A 1 347 ? -2.562 -1.086 -16.778 1.00 95.00 347 LEU A N 1
ATOM 2678 C CA . LEU A 1 347 ? -1.809 -1.857 -17.753 1.00 95.00 347 LEU A CA 1
ATOM 2679 C C . LEU A 1 347 ? -2.733 -2.215 -18.913 1.00 95.00 347 LEU A C 1
ATOM 2681 O O . LEU A 1 347 ? -3.676 -2.985 -18.744 1.00 95.00 347 LEU A O 1
ATOM 2685 N N . LEU A 1 348 ? -2.443 -1.678 -20.095 1.00 94.19 348 LEU A N 1
ATOM 2686 C CA . LEU A 1 348 ? -3.166 -2.022 -21.318 1.00 94.19 348 LEU A CA 1
ATOM 2687 C C . LEU A 1 348 ? -2.860 -3.460 -21.748 1.00 94.19 348 LEU A C 1
ATOM 2689 O O . LEU A 1 348 ? -3.746 -4.165 -22.225 1.00 94.19 348 LEU A O 1
ATOM 2693 N N . GLN A 1 349 ? -1.611 -3.894 -21.562 1.00 93.62 349 GLN A N 1
ATOM 2694 C CA . GLN A 1 349 ? -1.157 -5.233 -21.919 1.00 93.62 349 GLN A CA 1
ATOM 2695 C C . GLN A 1 349 ? 0.080 -5.632 -21.105 1.00 93.62 349 GLN A C 1
ATOM 2697 O O . GLN A 1 349 ? 0.946 -4.805 -20.814 1.00 93.62 349 GLN A O 1
ATOM 2702 N N . VAL A 1 350 ? 0.187 -6.921 -20.784 1.00 96.50 350 VAL A N 1
ATOM 2703 C CA . VAL A 1 350 ? 1.429 -7.557 -20.326 1.00 96.50 350 VAL A CA 1
ATOM 2704 C C . VAL A 1 350 ? 1.958 -8.401 -21.485 1.00 96.50 350 VAL A C 1
ATOM 2706 O O . VAL A 1 350 ? 1.224 -9.227 -22.028 1.00 96.50 350 VAL A O 1
ATOM 2709 N N . LEU A 1 351 ? 3.198 -8.155 -21.906 1.00 95.81 351 LEU A N 1
ATOM 2710 C CA . LEU A 1 351 ? 3.815 -8.867 -23.025 1.00 95.81 351 LEU A CA 1
ATOM 2711 C C . LEU A 1 351 ? 4.169 -10.305 -22.598 1.00 95.81 351 LEU A C 1
ATOM 2713 O O . LEU A 1 351 ? 4.822 -10.447 -21.563 1.00 95.81 351 LEU A O 1
ATOM 2717 N N . PRO A 1 352 ? 3.789 -11.349 -23.366 1.00 92.88 352 PRO A N 1
ATOM 2718 C CA . PRO A 1 352 ? 4.036 -12.752 -23.004 1.00 92.88 352 PRO A CA 1
ATOM 2719 C C . PRO A 1 352 ? 5.511 -13.092 -22.761 1.00 92.88 352 PRO A C 1
ATOM 2721 O O . PRO A 1 352 ? 5.823 -13.787 -21.800 1.00 92.88 352 PRO A O 1
ATOM 2724 N N . ASP A 1 353 ? 6.412 -12.527 -23.565 1.00 92.38 353 ASP A N 1
ATOM 2725 C CA . ASP A 1 353 ? 7.866 -12.721 -23.440 1.00 92.38 353 ASP A CA 1
ATOM 2726 C C . ASP A 1 353 ? 8.528 -11.652 -22.549 1.00 92.38 353 ASP A C 1
ATOM 2728 O O . ASP A 1 353 ? 9.749 -11.516 -22.478 1.00 92.38 353 ASP A O 1
ATOM 2732 N N . GLY A 1 354 ? 7.710 -10.837 -21.882 1.00 93.06 354 GLY A N 1
ATOM 2733 C CA . GLY A 1 354 ? 8.150 -9.774 -20.995 1.00 93.06 354 GLY A CA 1
ATOM 2734 C C . GLY A 1 354 ? 8.637 -10.290 -19.644 1.00 93.06 354 GLY A C 1
ATOM 2735 O O . GLY A 1 354 ? 8.167 -11.308 -19.135 1.00 93.06 354 GLY A O 1
ATOM 2736 N N . LEU A 1 355 ? 9.517 -9.518 -18.998 1.00 95.06 355 LEU A N 1
ATOM 2737 C CA . LEU A 1 355 ? 10.049 -9.853 -17.673 1.00 95.06 355 LEU A CA 1
ATOM 2738 C C . LEU A 1 355 ? 8.939 -10.075 -16.629 1.00 95.06 355 LEU A C 1
ATOM 2740 O O . LEU A 1 355 ? 9.050 -10.958 -15.784 1.00 95.06 355 LEU A O 1
ATOM 2744 N N . ALA A 1 356 ? 7.855 -9.300 -16.684 1.00 95.69 356 ALA A N 1
ATOM 2745 C CA . ALA A 1 356 ? 6.730 -9.473 -15.771 1.00 95.69 356 ALA A CA 1
ATOM 2746 C C . ALA A 1 356 ? 5.969 -10.783 -15.995 1.00 95.69 356 ALA A C 1
ATOM 2748 O O . ALA A 1 356 ? 5.636 -11.459 -15.019 1.00 95.69 356 ALA A O 1
ATOM 2749 N N . ALA A 1 357 ? 5.737 -11.167 -17.252 1.00 95.75 357 ALA A N 1
ATOM 2750 C CA . ALA A 1 357 ? 5.068 -12.421 -17.583 1.00 95.75 357 ALA A CA 1
ATOM 2751 C C . ALA A 1 357 ? 5.907 -13.632 -17.159 1.00 95.75 357 ALA A C 1
ATOM 2753 O O . ALA A 1 357 ? 5.383 -14.533 -16.503 1.00 95.75 357 ALA A O 1
ATOM 2754 N N . SER A 1 358 ? 7.223 -13.608 -17.410 1.00 95.44 358 SER A N 1
ATOM 2755 C CA . SER A 1 358 ? 8.133 -14.687 -16.993 1.00 95.44 358 SER A CA 1
ATOM 2756 C C . SER A 1 358 ? 8.219 -14.867 -15.471 1.00 95.44 358 SER A C 1
ATOM 2758 O O . SER A 1 358 ? 8.551 -15.948 -14.992 1.00 95.44 358 SER A O 1
ATOM 2760 N N . HIS A 1 359 ? 7.858 -13.837 -14.699 1.00 94.19 359 HIS A N 1
ATOM 2761 C CA . HIS A 1 359 ? 7.791 -13.874 -13.234 1.00 94.19 359 HIS A CA 1
ATOM 2762 C C . HIS A 1 359 ? 6.369 -14.094 -12.688 1.00 94.19 359 HIS A C 1
ATOM 2764 O O . HIS A 1 359 ? 6.119 -13.905 -11.490 1.00 94.19 359 HIS A O 1
ATOM 2770 N N . GLY A 1 360 ? 5.443 -14.526 -13.547 1.00 93.25 360 GLY A N 1
ATOM 2771 C CA . GLY A 1 360 ? 4.116 -14.993 -13.155 1.00 93.25 360 GLY A CA 1
ATOM 2772 C C . GLY A 1 360 ? 3.035 -13.916 -13.117 1.00 93.25 360 GLY A C 1
ATOM 2773 O O . GLY A 1 360 ? 2.023 -14.126 -12.451 1.00 93.25 360 GLY A O 1
ATOM 2774 N N . LEU A 1 361 ? 3.214 -12.776 -13.797 1.00 96.44 361 LEU A N 1
ATOM 2775 C CA . LEU A 1 361 ? 2.122 -11.828 -14.031 1.00 96.44 361 LEU A CA 1
ATOM 2776 C C . LEU A 1 361 ? 1.288 -12.261 -15.255 1.00 96.44 361 LEU A C 1
ATOM 2778 O O . LEU A 1 361 ? 1.801 -12.217 -16.373 1.00 96.44 361 LEU A O 1
ATOM 2782 N N . PRO A 1 362 ? 0.002 -12.627 -15.100 1.00 96.56 362 PRO A N 1
ATOM 2783 C CA . PRO A 1 362 ? -0.840 -13.012 -16.232 1.00 96.56 362 PRO A CA 1
ATOM 2784 C C . PRO A 1 362 ? -1.172 -11.828 -17.148 1.00 96.56 362 PRO A C 1
ATOM 2786 O O . PRO A 1 362 ? -1.207 -10.679 -16.707 1.00 96.56 362 PRO A O 1
ATOM 2789 N N . ALA A 1 363 ? -1.531 -12.115 -18.404 1.00 95.25 363 ALA A N 1
ATOM 2790 C CA . ALA A 1 363 ? -1.896 -11.095 -19.395 1.00 95.25 363 ALA A CA 1
ATOM 2791 C C . ALA A 1 363 ? -3.081 -10.204 -18.974 1.00 95.25 363 ALA A C 1
ATOM 2793 O O . ALA A 1 363 ? -3.106 -9.010 -19.272 1.00 95.25 363 ALA A O 1
ATOM 2794 N N . ARG A 1 364 ? -4.066 -10.789 -18.284 1.00 96.38 364 ARG A N 1
ATOM 2795 C CA . ARG A 1 364 ? -5.289 -10.135 -17.800 1.00 96.38 364 ARG A CA 1
ATOM 2796 C C . ARG A 1 364 ? -5.595 -10.581 -16.374 1.00 96.38 364 ARG A C 1
ATOM 2798 O O . ARG A 1 364 ? -5.150 -11.643 -15.942 1.00 96.38 364 ARG A O 1
ATOM 2805 N N . SER A 1 365 ? -6.381 -9.775 -15.675 1.00 96.69 365 SER A N 1
ATOM 2806 C CA . SER A 1 365 ? -6.927 -10.091 -14.359 1.00 96.69 365 SER A CA 1
ATOM 2807 C C . SER A 1 365 ? -8.338 -10.652 -14.481 1.00 96.69 365 SER A C 1
ATOM 2809 O O . SER A 1 365 ? -9.071 -10.242 -15.379 1.00 96.69 365 SER A O 1
ATOM 2811 N N . GLY A 1 366 ? -8.753 -11.525 -13.564 1.00 96.38 366 GLY A N 1
ATOM 2812 C CA . GLY A 1 366 ? -10.184 -11.717 -13.312 1.00 96.38 366 GLY A CA 1
ATOM 2813 C C . GLY A 1 366 ? -10.749 -10.459 -12.654 1.00 96.38 366 GLY A C 1
ATOM 2814 O O . GLY A 1 366 ? -10.110 -9.900 -11.763 1.00 96.38 366 GLY A O 1
ATOM 2815 N N . SER A 1 367 ? -11.911 -9.985 -13.098 1.00 95.00 367 SER A N 1
ATOM 2816 C CA . SER A 1 367 ? -12.601 -8.871 -12.443 1.00 95.00 367 SER A CA 1
ATOM 2817 C C . SER A 1 367 ? -12.924 -9.213 -10.987 1.00 95.00 367 SER A C 1
ATOM 2819 O O . SER A 1 367 ? -13.081 -10.381 -10.621 1.00 95.00 367 SER A O 1
ATOM 2821 N N . ALA A 1 368 ? -13.009 -8.199 -10.129 1.00 93.44 368 ALA A N 1
ATOM 2822 C CA . ALA A 1 368 ? -13.281 -8.396 -8.707 1.00 93.44 368 ALA A CA 1
ATOM 2823 C C . ALA A 1 368 ? -14.697 -8.938 -8.441 1.00 93.44 368 ALA A C 1
ATOM 2825 O O . ALA A 1 368 ? -14.918 -9.585 -7.420 1.00 93.44 368 ALA A O 1
ATOM 2826 N N . ASP A 1 369 ? -15.636 -8.732 -9.370 1.00 88.94 369 ASP A N 1
ATOM 2827 C CA . ASP A 1 369 ? -16.954 -9.384 -9.360 1.00 88.94 369 ASP A CA 1
ATOM 2828 C C . ASP A 1 369 ? -16.929 -10.858 -9.817 1.00 88.94 369 ASP A C 1
ATOM 2830 O O . ASP A 1 369 ? -17.917 -11.567 -9.642 1.00 88.94 369 ASP A O 1
ATOM 2834 N N . GLY A 1 370 ? -15.811 -11.335 -10.377 1.00 90.94 370 GLY A N 1
ATOM 2835 C CA . GLY A 1 370 ? -15.645 -12.699 -10.880 1.00 90.94 370 GLY A CA 1
ATOM 2836 C C . GLY A 1 370 ? -16.372 -13.003 -12.195 1.00 90.94 370 GLY A C 1
ATOM 2837 O O . GLY A 1 370 ? -16.423 -14.166 -12.589 1.00 90.94 370 GLY A O 1
ATOM 2838 N N . LEU A 1 371 ? -16.934 -11.998 -12.874 1.00 91.69 371 LEU A N 1
ATOM 2839 C CA . LEU A 1 371 ? -17.785 -12.189 -14.056 1.00 91.69 371 LEU A CA 1
ATOM 2840 C C . LEU A 1 371 ? -17.043 -12.063 -15.393 1.00 91.69 371 LEU A C 1
ATOM 2842 O O . LEU A 1 371 ? -17.553 -12.503 -16.422 1.00 91.69 371 LEU A O 1
ATOM 2846 N N . SER A 1 372 ? -15.866 -11.435 -15.417 1.00 95.00 372 SER A N 1
ATOM 2847 C CA . SER A 1 372 ? -15.154 -11.117 -16.656 1.00 95.00 372 SER A CA 1
ATOM 2848 C C . SER A 1 372 ? -13.638 -11.040 -16.466 1.00 95.00 372 SER A C 1
ATOM 2850 O O . SER A 1 372 ? -13.109 -11.213 -15.368 1.00 95.00 372 SER A O 1
ATOM 2852 N N . LEU A 1 373 ? -12.916 -10.786 -17.558 1.00 96.62 373 LEU A N 1
ATOM 2853 C CA . LEU A 1 373 ? -11.507 -10.411 -17.505 1.00 96.62 373 LEU A CA 1
ATOM 2854 C C . LEU A 1 373 ? -11.371 -8.896 -17.639 1.00 96.62 373 LEU A C 1
ATOM 2856 O O . LEU A 1 373 ? -12.029 -8.269 -18.469 1.00 96.62 373 LEU A O 1
ATOM 2860 N N . CYS A 1 374 ? -10.461 -8.311 -16.871 1.00 96.88 374 CYS A N 1
ATOM 2861 C CA . CYS A 1 374 ? -10.134 -6.897 -16.939 1.00 96.88 374 CYS A CA 1
ATOM 2862 C C . CYS A 1 374 ? -8.617 -6.668 -16.967 1.00 96.88 374 CYS A C 1
ATOM 2864 O O . CYS A 1 374 ? -7.801 -7.594 -16.913 1.00 96.88 374 CYS A O 1
ATOM 2866 N N . ASN A 1 375 ? -8.232 -5.405 -17.118 1.00 97.50 375 ASN A N 1
ATOM 2867 C CA . ASN A 1 375 ? -6.836 -4.998 -17.059 1.00 97.50 375 ASN A CA 1
ATOM 2868 C C . ASN A 1 375 ? -6.294 -5.084 -15.633 1.00 97.50 375 ASN A C 1
ATOM 2870 O O . ASN A 1 375 ? -7.036 -5.005 -14.656 1.00 97.50 375 ASN A O 1
ATOM 2874 N N . TRP A 1 376 ? -4.977 -5.184 -15.522 1.00 97.75 376 TRP A N 1
ATOM 2875 C CA . TRP A 1 376 ? -4.284 -4.962 -14.260 1.00 97.75 376 TRP A CA 1
ATOM 2876 C C . TRP A 1 376 ? -4.090 -3.466 -14.012 1.00 97.75 376 TRP A C 1
ATOM 2878 O O . TRP A 1 376 ? -3.991 -2.672 -14.945 1.00 97.75 376 TRP A O 1
ATOM 2888 N N . TYR A 1 377 ? -3.981 -3.080 -12.748 1.00 97.38 377 TYR A N 1
ATOM 2889 C CA . TYR A 1 377 ? -3.663 -1.724 -12.324 1.00 97.38 377 TYR A CA 1
ATOM 2890 C C . TYR A 1 377 ? -2.556 -1.775 -11.271 1.00 97.38 377 TYR A C 1
ATOM 2892 O O . TYR A 1 377 ? -2.696 -2.461 -10.260 1.00 97.38 377 TYR A O 1
ATOM 2900 N N . ILE A 1 378 ? -1.451 -1.065 -11.497 1.00 96.62 378 ILE A N 1
ATOM 2901 C CA . ILE A 1 378 ? -0.328 -1.004 -10.555 1.00 96.62 378 ILE A CA 1
ATOM 2902 C C . ILE A 1 378 ? -0.722 -0.127 -9.368 1.00 96.62 378 ILE A C 1
ATOM 2904 O O . ILE A 1 378 ? -0.993 1.065 -9.529 1.00 96.62 378 ILE A O 1
ATOM 2908 N N . THR A 1 379 ? -0.712 -0.710 -8.172 1.00 96.12 379 THR A N 1
ATOM 2909 C CA . THR A 1 379 ? -0.987 0.009 -6.922 1.00 96.12 379 THR A CA 1
ATOM 2910 C C . THR A 1 379 ? 0.260 0.219 -6.080 1.00 96.12 379 THR A C 1
ATOM 2912 O O . THR A 1 379 ? 0.263 1.129 -5.258 1.00 96.12 379 THR A O 1
ATOM 2915 N N . GLU A 1 380 ? 1.334 -0.552 -6.293 1.00 95.56 380 GLU A N 1
ATOM 2916 C CA . GLU A 1 380 ? 2.602 -0.365 -5.578 1.00 95.56 380 GLU A CA 1
ATOM 2917 C C . GLU A 1 380 ? 3.820 -0.706 -6.430 1.00 95.56 380 GLU A C 1
ATOM 2919 O O . GLU A 1 380 ? 3.798 -1.626 -7.249 1.00 95.56 380 GLU A O 1
ATOM 2924 N N . VAL A 1 381 ? 4.912 0.011 -6.163 1.00 94.19 381 VAL A N 1
ATOM 2925 C CA . VAL A 1 381 ? 6.244 -0.268 -6.710 1.00 94.19 381 VAL A CA 1
ATOM 2926 C C . VAL A 1 381 ? 7.243 -0.247 -5.557 1.00 94.19 381 VAL A C 1
ATOM 2928 O O . VAL A 1 381 ? 7.419 0.794 -4.920 1.00 94.19 381 VAL A O 1
ATOM 2931 N N . ASN A 1 382 ? 7.919 -1.367 -5.298 1.00 91.75 382 ASN A N 1
ATOM 2932 C CA . ASN A 1 382 ? 8.910 -1.523 -4.224 1.00 91.75 382 ASN A CA 1
ATOM 2933 C C . ASN A 1 382 ? 8.376 -1.152 -2.837 1.00 91.75 382 ASN A C 1
ATOM 2935 O O . ASN A 1 382 ? 9.003 -0.374 -2.115 1.00 91.75 382 ASN A O 1
ATOM 2939 N N . SER A 1 383 ? 7.200 -1.682 -2.498 1.00 87.00 383 SER A N 1
ATOM 2940 C CA . SER A 1 383 ? 6.553 -1.480 -1.195 1.00 87.00 383 SER A CA 1
ATOM 2941 C C . SER A 1 383 ? 6.215 -0.021 -0.877 1.00 87.00 383 SER A C 1
ATOM 2943 O O . SER A 1 383 ? 6.086 0.346 0.288 1.00 87.00 383 SER A O 1
ATOM 2945 N N . ARG A 1 384 ? 6.091 0.841 -1.895 1.00 88.44 384 ARG A N 1
ATOM 2946 C CA . ARG A 1 384 ? 5.428 2.140 -1.727 1.00 88.44 384 ARG A CA 1
ATOM 2947 C C . ARG A 1 384 ? 4.218 2.227 -2.636 1.00 88.44 384 ARG A C 1
ATOM 2949 O O . ARG A 1 384 ? 4.300 1.853 -3.812 1.00 88.44 384 ARG A O 1
ATOM 2956 N N . ALA A 1 385 ? 3.136 2.775 -2.105 1.00 91.25 385 ALA A N 1
ATOM 2957 C CA . ALA A 1 385 ? 1.913 3.002 -2.851 1.00 91.25 385 ALA A CA 1
ATOM 2958 C C . ALA A 1 385 ? 2.157 3.901 -4.065 1.00 91.25 385 ALA A C 1
ATOM 2960 O O . ALA A 1 385 ? 3.028 4.767 -4.057 1.00 91.25 385 ALA A O 1
ATOM 2961 N N . VAL A 1 386 ? 1.414 3.655 -5.134 1.00 91.56 386 VAL A N 1
ATOM 2962 C CA . VAL A 1 386 ? 1.287 4.549 -6.281 1.00 91.56 386 VAL A CA 1
ATOM 2963 C C . VAL A 1 386 ? -0.018 5.301 -6.104 1.00 91.56 386 VAL A C 1
ATOM 2965 O O . VAL A 1 386 ? -1.049 4.708 -5.773 1.00 91.56 386 VAL A O 1
ATOM 2968 N N . SER A 1 387 ? 0.009 6.612 -6.327 1.00 91.19 387 SER A N 1
ATOM 2969 C CA . SER A 1 387 ? -1.204 7.402 -6.208 1.00 91.19 387 SER A CA 1
ATOM 2970 C C . SER A 1 387 ? -2.258 6.922 -7.201 1.00 91.19 387 SER A C 1
ATOM 2972 O O . SER A 1 387 ? -2.040 6.862 -8.411 1.00 91.19 387 SER A O 1
ATOM 2974 N N . LEU A 1 388 ? -3.471 6.665 -6.710 1.00 91.19 388 LEU A N 1
ATOM 2975 C CA . LEU A 1 388 ? -4.596 6.337 -7.585 1.00 91.19 388 LEU A CA 1
ATOM 2976 C C . LEU A 1 388 ? -4.957 7.493 -8.539 1.00 91.19 388 LEU A C 1
ATOM 2978 O O . LEU A 1 388 ? -5.657 7.282 -9.533 1.00 91.19 388 LEU A O 1
ATOM 2982 N N . PHE A 1 389 ? -4.487 8.709 -8.245 1.00 91.75 389 PHE A N 1
ATOM 2983 C CA . PHE A 1 389 ? -4.734 9.930 -9.012 1.00 91.75 389 PHE A CA 1
ATOM 2984 C C . PHE A 1 389 ? -3.452 10.541 -9.590 1.00 91.75 389 PHE A C 1
ATOM 2986 O O . PHE A 1 389 ? -3.436 11.749 -9.841 1.00 91.75 389 PHE A O 1
ATOM 2993 N N . SER A 1 390 ? -2.405 9.728 -9.791 1.00 84.06 390 SER A N 1
ATOM 2994 C CA . SER A 1 390 ? -1.211 10.133 -10.539 1.00 84.06 390 SER A CA 1
ATOM 2995 C C . SER A 1 390 ? -1.595 10.813 -11.852 1.00 84.06 390 SER A C 1
ATOM 2997 O O . SER A 1 390 ? -2.595 10.462 -12.485 1.00 84.06 390 SER A O 1
ATOM 2999 N N . LYS A 1 391 ? -0.816 11.829 -12.222 1.00 79.31 391 LYS A N 1
ATOM 3000 C CA . LYS A 1 391 ? -0.993 12.602 -13.452 1.00 79.31 391 LYS A CA 1
ATOM 3001 C C . LYS A 1 391 ? 0.262 12.469 -14.306 1.00 79.31 391 LYS A C 1
ATOM 3003 O O . LYS A 1 391 ? 1.366 12.566 -13.777 1.00 79.31 391 LYS A O 1
ATOM 3008 N N . GLY A 1 392 ? 0.079 12.320 -15.616 1.00 81.44 392 GLY A N 1
ATOM 3009 C CA . GLY A 1 392 ? 1.188 12.132 -16.554 1.00 81.44 392 GLY A CA 1
ATOM 3010 C C . GLY A 1 392 ? 1.965 10.842 -16.280 1.00 81.44 392 GLY A C 1
ATOM 3011 O O . GLY A 1 392 ? 1.432 9.904 -15.688 1.00 81.44 392 GLY A O 1
ATOM 3012 N N . ASP A 1 393 ? 3.242 10.815 -16.665 1.00 85.31 393 ASP A N 1
ATOM 3013 C CA . ASP A 1 393 ? 4.079 9.613 -16.579 1.00 85.31 393 ASP A CA 1
ATOM 3014 C C . ASP A 1 393 ? 4.888 9.503 -15.268 1.00 85.31 393 ASP A C 1
ATOM 3016 O O . ASP A 1 393 ? 6.037 9.053 -15.246 1.00 85.31 393 ASP A O 1
ATOM 3020 N N . GLU A 1 394 ? 4.289 9.898 -14.139 1.00 87.00 394 GLU A N 1
ATOM 3021 C CA . GLU A 1 394 ? 4.896 9.760 -12.804 1.00 87.00 394 GLU A CA 1
ATOM 3022 C C . GLU A 1 394 ? 5.268 8.296 -12.515 1.00 87.00 394 GLU A C 1
ATOM 3024 O O . GLU A 1 394 ? 6.373 7.987 -12.065 1.00 87.00 394 GLU A O 1
ATOM 3029 N N . LEU A 1 395 ? 4.357 7.370 -12.834 1.00 89.56 395 LEU A N 1
ATOM 3030 C CA . LEU A 1 395 ? 4.598 5.941 -12.674 1.00 89.56 395 LEU A CA 1
ATOM 3031 C C . LEU A 1 395 ? 5.722 5.444 -13.594 1.00 89.56 395 LEU A C 1
ATOM 3033 O O . LEU A 1 395 ? 6.497 4.585 -13.181 1.00 89.56 395 LEU A O 1
ATOM 3037 N N . GLY A 1 396 ? 5.844 5.976 -14.811 1.00 88.94 396 GLY A N 1
ATOM 3038 C CA . GLY A 1 396 ? 6.906 5.580 -15.736 1.00 88.94 396 GLY A CA 1
ATOM 3039 C C . GLY A 1 396 ? 8.264 6.031 -15.262 1.00 88.94 396 GLY A C 1
ATOM 3040 O O . GLY A 1 396 ? 9.169 5.209 -15.138 1.00 88.94 396 GLY A O 1
ATOM 3041 N N . SER A 1 397 ? 8.357 7.302 -14.873 1.00 88.75 397 SER A N 1
ATOM 3042 C CA . SER A 1 397 ? 9.533 7.866 -14.204 1.00 88.75 397 SER A CA 1
ATOM 3043 C C . SER A 1 397 ? 9.932 7.023 -12.995 1.00 88.75 397 SER A C 1
ATOM 3045 O O . SER A 1 397 ? 11.098 6.671 -12.828 1.00 88.75 397 SER A O 1
ATOM 3047 N N . ARG A 1 398 ? 8.953 6.611 -12.180 1.00 89.38 398 ARG A N 1
ATOM 3048 C CA . ARG A 1 398 ? 9.197 5.757 -11.020 1.00 89.38 398 ARG A CA 1
ATOM 3049 C C . ARG A 1 398 ? 9.717 4.378 -11.410 1.00 89.38 398 ARG A C 1
ATOM 3051 O O . ARG A 1 398 ? 10.702 3.944 -10.829 1.00 89.38 398 ARG A O 1
ATOM 3058 N N . LEU A 1 399 ? 9.102 3.697 -12.378 1.00 90.19 399 LEU A N 1
ATOM 3059 C CA . LEU A 1 399 ? 9.545 2.380 -12.861 1.00 90.19 399 LEU A CA 1
ATOM 3060 C C . LEU A 1 399 ? 10.939 2.435 -13.506 1.00 90.19 399 LEU A C 1
ATOM 3062 O O . LEU A 1 399 ? 11.708 1.479 -13.371 1.00 90.19 399 LEU A O 1
ATOM 3066 N N . ALA A 1 400 ? 11.272 3.536 -14.180 1.00 87.38 400 ALA A N 1
ATOM 3067 C CA . ALA A 1 400 ? 12.589 3.779 -14.762 1.00 87.38 400 ALA A CA 1
ATOM 3068 C C . ALA A 1 400 ? 13.654 4.046 -13.687 1.00 87.38 400 ALA A C 1
ATOM 3070 O O . ALA A 1 400 ? 14.765 3.539 -13.795 1.00 87.38 400 ALA A O 1
ATOM 3071 N N . ALA A 1 401 ? 13.300 4.772 -12.620 1.00 86.12 401 ALA A N 1
ATOM 3072 C CA . ALA A 1 401 ? 14.200 5.093 -11.511 1.00 86.12 401 ALA A CA 1
ATOM 3073 C C . ALA A 1 401 ? 14.478 3.908 -10.566 1.00 86.12 401 ALA A C 1
ATOM 3075 O O . ALA A 1 401 ? 15.426 3.946 -9.779 1.00 86.12 401 ALA A O 1
ATOM 3076 N N . VAL A 1 402 ? 13.659 2.850 -10.602 1.00 84.56 402 VAL A N 1
ATOM 3077 C CA . VAL A 1 402 ? 13.968 1.613 -9.873 1.00 84.56 402 VAL A CA 1
ATOM 3078 C C . VAL A 1 402 ? 15.207 0.963 -10.488 1.00 84.56 402 VAL A C 1
ATOM 3080 O O . VAL A 1 402 ? 15.323 0.891 -11.705 1.00 84.56 402 VAL A O 1
ATOM 3083 N N . GLY A 1 403 ? 16.110 0.445 -9.651 1.00 87.06 403 GLY A N 1
ATOM 3084 C CA . GLY A 1 403 ? 17.271 -0.329 -10.098 1.00 87.06 403 GLY A CA 1
ATOM 3085 C C . GLY A 1 403 ? 16.911 -1.705 -10.678 1.00 87.06 403 GLY A C 1
ATOM 3086 O O . GLY A 1 403 ? 15.856 -1.910 -11.283 1.00 87.06 403 GLY A O 1
ATOM 3087 N N . ARG A 1 404 ? 17.809 -2.680 -10.505 1.00 90.00 404 ARG A N 1
ATOM 3088 C CA . ARG A 1 404 ? 17.626 -4.024 -11.077 1.00 90.00 404 ARG A CA 1
ATOM 3089 C C . ARG A 1 404 ? 16.596 -4.871 -10.343 1.00 90.00 404 ARG A C 1
ATOM 3091 O O . ARG A 1 404 ? 15.785 -5.520 -10.991 1.00 90.00 404 ARG A O 1
ATOM 3098 N N . ASP A 1 405 ? 16.599 -4.852 -9.017 1.00 89.38 405 ASP A N 1
ATOM 3099 C CA . ASP A 1 405 ? 15.548 -5.520 -8.256 1.00 89.38 405 ASP A CA 1
ATOM 3100 C C . ASP A 1 405 ? 14.297 -4.645 -8.306 1.00 89.38 405 ASP A C 1
ATOM 3102 O O . ASP A 1 405 ? 14.387 -3.427 -8.117 1.00 89.38 405 ASP A O 1
ATOM 3106 N N . ILE A 1 406 ? 13.134 -5.249 -8.532 1.00 93.00 406 ILE A N 1
ATOM 3107 C CA . ILE A 1 406 ? 11.837 -4.571 -8.588 1.00 93.00 406 ILE A CA 1
ATOM 3108 C C . ILE A 1 406 ? 10.749 -5.465 -7.988 1.00 93.00 406 ILE A C 1
ATOM 3110 O O . ILE A 1 406 ? 10.777 -6.683 -8.141 1.00 93.00 406 ILE A O 1
ATOM 3114 N N . SER A 1 407 ? 9.797 -4.871 -7.274 1.00 95.06 407 SER A N 1
ATOM 3115 C CA . SER A 1 407 ? 8.559 -5.544 -6.897 1.00 95.06 407 SER A CA 1
ATOM 3116 C C . SER A 1 407 ? 7.362 -4.696 -7.281 1.00 95.06 407 SER A C 1
ATOM 3118 O O . SER A 1 407 ? 7.399 -3.470 -7.162 1.00 95.06 407 SER A O 1
ATOM 3120 N N . LEU A 1 408 ? 6.312 -5.357 -7.755 1.00 96.62 408 LEU A N 1
ATOM 3121 C CA . LEU A 1 408 ? 5.056 -4.725 -8.135 1.00 96.62 408 LEU A CA 1
ATOM 3122 C C . LEU A 1 408 ? 3.908 -5.387 -7.390 1.00 96.62 408 LEU A C 1
ATOM 3124 O O . LEU A 1 408 ? 3.885 -6.612 -7.256 1.00 96.62 408 LEU A O 1
ATOM 3128 N N . VAL A 1 409 ? 2.945 -4.569 -6.981 1.00 97.81 409 VAL A N 1
ATOM 3129 C CA . VAL A 1 409 ? 1.606 -5.026 -6.615 1.00 97.81 409 VAL A CA 1
ATOM 3130 C C . VAL A 1 409 ? 0.652 -4.534 -7.690 1.00 97.81 409 VAL A C 1
ATOM 3132 O O . VAL A 1 409 ? 0.588 -3.332 -7.971 1.00 97.81 409 VAL A O 1
ATOM 3135 N N . VAL A 1 410 ? -0.074 -5.469 -8.294 1.00 98.06 410 VAL A N 1
ATOM 3136 C CA . VAL A 1 410 ? -1.131 -5.177 -9.261 1.00 98.06 410 VAL A CA 1
ATOM 3137 C C . VAL A 1 410 ? -2.471 -5.684 -8.755 1.00 98.06 410 VAL A C 1
ATOM 3139 O O . VAL A 1 410 ? -2.541 -6.715 -8.091 1.00 98.06 410 VAL A O 1
ATOM 3142 N N . GLN A 1 411 ? -3.534 -4.963 -9.089 1.00 98.12 411 GLN A N 1
ATOM 3143 C CA . GLN A 1 411 ? -4.911 -5.285 -8.718 1.00 98.12 411 GLN A CA 1
ATOM 3144 C C . GLN A 1 411 ? -5.838 -5.203 -9.938 1.00 98.12 411 GLN A C 1
ATOM 3146 O O . GLN A 1 411 ? -5.483 -4.530 -10.910 1.00 98.12 411 GLN A O 1
ATOM 3151 N N . PRO A 1 412 ? -7.010 -5.863 -9.918 1.00 97.94 412 PRO A N 1
ATOM 3152 C CA . PRO A 1 412 ? -8.005 -5.735 -10.979 1.00 97.94 412 PRO A CA 1
ATOM 3153 C C . PRO A 1 412 ? -8.400 -4.268 -11.212 1.00 97.94 412 PRO A C 1
ATOM 3155 O O . PRO A 1 412 ? -8.652 -3.511 -10.267 1.00 97.94 412 PRO A O 1
ATOM 3158 N N . ALA A 1 413 ? -8.435 -3.835 -12.473 1.00 96.81 413 ALA A N 1
ATOM 3159 C CA . ALA A 1 413 ? -8.690 -2.437 -12.812 1.00 96.81 413 ALA A CA 1
ATOM 3160 C C . ALA A 1 413 ? -10.111 -1.987 -12.449 1.00 96.81 413 ALA A C 1
ATOM 3162 O O . ALA A 1 413 ? -10.310 -0.820 -12.122 1.00 96.81 413 ALA A O 1
ATOM 3163 N N . ASP A 1 414 ? -11.096 -2.879 -12.487 1.00 97.25 414 ASP A N 1
ATOM 3164 C CA . ASP A 1 414 ? -12.469 -2.611 -12.053 1.00 97.25 414 ASP A CA 1
ATOM 3165 C C . ASP A 1 414 ? -12.547 -2.305 -10.547 1.00 97.25 414 ASP A C 1
ATOM 3167 O O . ASP A 1 414 ? -13.182 -1.316 -10.162 1.00 97.25 414 ASP A O 1
ATOM 3171 N N . LEU A 1 415 ? -11.816 -3.058 -9.712 1.00 98.00 415 LEU A N 1
ATOM 3172 C CA . LEU A 1 415 ? -11.663 -2.765 -8.287 1.00 98.00 415 LEU A CA 1
ATOM 3173 C C . LEU A 1 415 ? -11.041 -1.391 -8.086 1.00 98.00 415 LEU A C 1
ATOM 3175 O O . LEU A 1 415 ? -11.623 -0.536 -7.423 1.00 98.00 415 LEU A O 1
ATOM 3179 N N . VAL A 1 416 ? -9.898 -1.123 -8.716 1.00 97.56 416 VAL A N 1
ATOM 3180 C CA . VAL A 1 416 ? -9.222 0.168 -8.542 1.00 97.56 416 VAL A CA 1
ATOM 3181 C C . VAL A 1 416 ? -10.075 1.335 -9.061 1.00 97.56 416 VAL A C 1
ATOM 3183 O O . VAL A 1 416 ? -10.107 2.403 -8.443 1.00 97.56 416 VAL A O 1
ATOM 3186 N N . LYS A 1 417 ? -10.832 1.148 -10.150 1.00 96.69 417 LYS A N 1
ATOM 3187 C CA . LYS A 1 417 ? -11.793 2.140 -10.666 1.00 96.69 417 LYS A CA 1
ATOM 3188 C C . LYS A 1 417 ? -12.935 2.395 -9.678 1.00 96.69 417 LYS A C 1
ATOM 3190 O O . LYS A 1 417 ? -13.304 3.559 -9.493 1.00 96.69 417 LYS A O 1
ATOM 3195 N N . LEU A 1 418 ? -13.457 1.362 -9.010 1.00 97.75 418 LEU A N 1
ATOM 3196 C CA . LEU A 1 418 ? -14.417 1.509 -7.910 1.00 97.75 418 LEU A CA 1
ATOM 3197 C C . LEU A 1 418 ? -13.814 2.339 -6.767 1.00 97.75 418 LEU A C 1
ATOM 3199 O O . LEU A 1 418 ? -14.420 3.344 -6.380 1.00 97.75 418 LEU A O 1
ATOM 3203 N N . LEU A 1 419 ? -12.623 1.963 -6.278 1.00 98.06 419 LEU A N 1
ATOM 3204 C CA . LEU A 1 419 ? -11.942 2.665 -5.183 1.00 98.06 419 LEU A CA 1
ATOM 3205 C C . LEU A 1 419 ? -11.758 4.146 -5.527 1.00 98.06 419 LEU A C 1
ATOM 3207 O O . LEU A 1 419 ? -12.149 5.018 -4.757 1.00 98.06 419 LEU A O 1
ATOM 3211 N N . LYS A 1 420 ? -11.245 4.443 -6.727 1.00 97.06 420 LYS A N 1
ATOM 3212 C CA . LYS A 1 420 ? -11.059 5.813 -7.233 1.00 97.06 420 LYS A CA 1
ATOM 3213 C C . LYS A 1 420 ? -12.356 6.610 -7.256 1.00 97.06 420 LYS A C 1
ATOM 3215 O O . LYS A 1 420 ? -12.362 7.772 -6.846 1.00 97.06 420 LYS A O 1
ATOM 3220 N N . ARG A 1 421 ? -13.433 6.018 -7.778 1.00 97.62 421 ARG A N 1
ATOM 3221 C CA . ARG A 1 421 ? -14.732 6.684 -7.929 1.00 97.62 421 ARG A CA 1
ATOM 3222 C C . ARG A 1 421 ? -15.333 7.033 -6.571 1.00 97.62 421 ARG A C 1
ATOM 3224 O O . ARG A 1 421 ? -15.713 8.181 -6.369 1.00 97.62 421 ARG A O 1
ATOM 3231 N N . GLN A 1 422 ? -15.395 6.075 -5.650 1.00 97.88 422 GLN A N 1
ATOM 3232 C CA . GLN A 1 422 ? -16.000 6.309 -4.338 1.00 97.88 422 GLN A CA 1
ATOM 3233 C C . GLN A 1 422 ? -15.112 7.139 -3.417 1.00 97.88 422 GLN A C 1
ATOM 3235 O O . GLN A 1 422 ? -15.626 7.989 -2.697 1.00 97.88 422 GLN A O 1
ATOM 3240 N N . LEU A 1 423 ? -13.786 7.000 -3.507 1.00 96.94 423 LEU A N 1
ATOM 3241 C CA . LEU A 1 423 ? -12.871 7.871 -2.777 1.00 96.94 423 LEU A CA 1
ATOM 3242 C C . LEU A 1 423 ? -13.114 9.337 -3.140 1.00 96.94 423 LEU A C 1
ATOM 3244 O O . LEU A 1 423 ? -13.236 10.158 -2.244 1.00 96.94 423 LEU A O 1
ATOM 3248 N N . LYS A 1 424 ? -13.285 9.668 -4.429 1.00 96.94 424 LYS A N 1
ATOM 3249 C CA . LYS A 1 424 ? -13.626 11.036 -4.865 1.00 96.94 424 LYS A CA 1
ATOM 3250 C C . LYS A 1 424 ? -14.947 11.563 -4.290 1.00 96.94 424 LYS A C 1
ATOM 3252 O O . LYS A 1 424 ? -15.091 12.778 -4.178 1.00 96.94 424 LYS A O 1
ATOM 3257 N N . ALA A 1 425 ? -15.889 10.686 -3.945 1.00 96.25 425 ALA A N 1
ATOM 3258 C CA . ALA A 1 425 ? -17.162 11.075 -3.339 1.00 96.25 425 ALA A CA 1
ATOM 3259 C C . ALA A 1 425 ? -17.024 11.432 -1.845 1.00 96.25 425 ALA A C 1
ATOM 3261 O O . ALA A 1 425 ? -17.895 12.097 -1.287 1.00 96.25 425 ALA A O 1
ATOM 3262 N N . ILE A 1 426 ? -15.922 11.042 -1.193 1.00 95.19 426 ILE A N 1
ATOM 3263 C CA . ILE A 1 426 ? -15.645 11.400 0.200 1.00 95.19 426 ILE A CA 1
ATOM 3264 C C . ILE A 1 426 ? -15.271 12.885 0.282 1.00 95.19 426 ILE A C 1
ATOM 3266 O O . ILE A 1 426 ? -14.377 13.380 -0.412 1.00 95.19 426 ILE A O 1
ATOM 3270 N N . ARG A 1 427 ? -15.927 13.624 1.183 1.00 93.88 427 ARG A N 1
ATOM 3271 C CA . ARG A 1 427 ? -15.608 15.037 1.425 1.00 93.88 427 ARG A CA 1
ATOM 3272 C C . ARG A 1 427 ? -14.137 15.183 1.823 1.00 93.88 427 ARG A C 1
ATOM 3274 O O . ARG A 1 427 ? -13.673 14.560 2.773 1.00 93.88 427 ARG A O 1
ATOM 3281 N N . GLY A 1 428 ? -13.408 16.035 1.103 1.00 93.50 428 GLY A N 1
ATOM 3282 C CA . GLY A 1 428 ? -11.984 16.259 1.357 1.00 93.50 428 GLY A CA 1
ATOM 3283 C C . GLY A 1 428 ? -11.078 15.097 0.935 1.00 93.50 428 GLY A C 1
ATOM 3284 O O . GLY A 1 428 ? -9.967 15.008 1.447 1.00 93.50 428 GLY A O 1
ATOM 3285 N N . TYR A 1 429 ? -11.503 14.232 -0.000 1.00 95.00 429 TYR A N 1
ATOM 3286 C CA . TYR A 1 429 ? -10.809 12.986 -0.367 1.00 95.00 429 TYR A CA 1
ATOM 3287 C C . TYR A 1 429 ? -9.291 13.093 -0.582 1.00 95.00 429 TYR A C 1
ATOM 3289 O O . TYR A 1 429 ? -8.568 12.137 -0.320 1.00 95.00 429 TYR A O 1
ATOM 3297 N N . LYS A 1 430 ? -8.793 14.251 -1.040 1.00 94.56 430 LYS A N 1
ATOM 3298 C CA . LYS A 1 430 ? -7.364 14.515 -1.273 1.00 94.56 430 LYS A CA 1
ATOM 3299 C C . LYS A 1 430 ? -6.494 14.230 -0.046 1.00 94.56 430 LYS A C 1
ATOM 3301 O O . LYS A 1 430 ? -5.350 13.831 -0.218 1.00 94.56 430 LYS A O 1
ATOM 3306 N N . GLN A 1 431 ? -7.025 14.401 1.167 1.00 94.25 431 GLN A N 1
ATOM 3307 C CA . GLN A 1 431 ? -6.290 14.096 2.398 1.00 94.25 431 GLN A CA 1
ATOM 3308 C C . GLN A 1 431 ? -6.032 12.595 2.579 1.00 94.25 431 GLN A C 1
ATOM 3310 O O . GLN A 1 431 ? -5.088 12.232 3.269 1.00 94.25 431 GLN A O 1
ATOM 3315 N N . TYR A 1 432 ? -6.845 11.741 1.949 1.00 95.31 432 TYR A N 1
ATOM 3316 C CA . TYR A 1 432 ? -6.755 10.284 2.032 1.00 95.31 432 TYR A CA 1
ATOM 3317 C C . TYR A 1 432 ? -5.922 9.652 0.907 1.00 95.31 432 TYR A C 1
ATOM 3319 O O . TYR A 1 432 ? -5.765 8.433 0.856 1.00 95.31 432 TYR A O 1
ATOM 3327 N N . VAL A 1 433 ? -5.436 10.463 -0.037 1.00 93.44 433 VAL A N 1
ATOM 3328 C CA . VAL A 1 433 ? -4.654 9.981 -1.175 1.00 93.44 433 VAL A CA 1
ATOM 3329 C C . VAL A 1 433 ? -3.256 9.612 -0.698 1.00 93.44 433 VAL A C 1
ATOM 3331 O O . VAL A 1 433 ? -2.527 10.456 -0.182 1.00 93.44 433 VAL A O 1
ATOM 3334 N N . VAL A 1 434 ? -2.893 8.351 -0.907 1.00 89.88 434 VAL A N 1
ATOM 3335 C CA . VAL A 1 434 ? -1.553 7.824 -0.638 1.00 89.88 434 VAL A CA 1
ATOM 3336 C C . VAL A 1 434 ? -0.600 8.183 -1.781 1.00 89.88 434 VAL A C 1
ATOM 3338 O O . VAL A 1 434 ? -1.032 8.264 -2.940 1.00 89.88 434 VAL A O 1
ATOM 3341 N N . GLN A 1 435 ? 0.669 8.433 -1.453 1.00 74.38 435 GLN A N 1
ATOM 3342 C CA . GLN A 1 435 ? 1.728 8.812 -2.396 1.00 74.38 435 GLN A CA 1
ATOM 3343 C C . GLN A 1 435 ? 3.068 8.196 -2.006 1.00 74.38 435 GLN A C 1
ATOM 3345 O O . GLN A 1 435 ? 3.351 8.150 -0.788 1.00 74.38 435 GLN A O 1
#